Protein AF-0000000074532389 (afdb_homodimer)

Foldseek 3Di:
DADPVADWFKWFQFPFQRDTDRAQVRCLVCQPVPVRGPDNGTDQQPTFWMAGNPPRDIDGLPDQFDPPPVGRDGGAPCDADSRSGDHHVDPVWDWDADPQLSDIATDDPVQWDQDVQCSGTDGPDADGDGVLQQAAAPQPRHRRSPDNADWDQFPVRHIHGPVSVVVCVVVVNQADPPQGHGRDDDDLVVLVVVCVVPDDDPVQWDKFWKAASPPRDIDIFIDDPSATADPPPRDRRIDTD/DADPVADWFKWFQFPFQRDTHRAQVRCLVCQPPPVRGPDNGTDQQPTFWMAGNPPRDIDGLPDQFDPPPVGRDGGAPCDADSRSGDHHVDPVWDWDADPQLSDIATDDPVQWDQDVQCSGTDGPDADGDGVLQQAAAPQPRHRRSPDNADWDQFPVGHIHGPVSVVVCVVVVNQADPPQGHGRDDDDLVVLVVVCVVDDDPPVQWDKFWKAASHPRDIDIFIDDPSATADPPPRDRRIDTD

Radius of gyration: 33.89 Å; Cα contacts (8 Å, |Δi|>4): 957; chains: 2; bounding box: 44×108×70 Å

Sequence (482 aa):
LGCSHYPHNCMIQSPCCKEFYWCRLCHDAEAFQKCKCKVEQMDRYSVERIKCMRCQLEQSSDNVICENPNCNTQFGEFYSCTICHIYSNDKNRSIYHCEGCKICRIGKREQFIHCYTCGACMAPSHKCIPNSMHSNCPVCLENLFSSTSSVHLLKCGHPMHSSCFKSMLKNRVYNCPLCQKYMVDIDTELMDREIQNSPMPQEFRKKVNILCNECLNKGEADFHVFGMKCSNCASYNTKQILGCSHYPHNCMIQSPCCKEFYWCRLCHDAEAFQKCKCKVEQMDRYSVERIKCMRCQLEQSSDNVICENPNCNTQFGEFYSCTICHIYSNDKNRSIYHCEGCKICRIGKREQFIHCYTCGACMAPSHKCIPNSMHSNCPVCLENLFSSTSSVHLLKCGHPMHSSCFKSMLKNRVYNCPLCQKYMVDIDTELMDREIQNSPMPQEFRKKVNILCNECLNKGEADFHVFGMKCSNCASYNTKQI

Organism: Naegleria gruberi (NCBI:txid5762)

Nearest PDB structures (foldseek):
  7ynx-assembly2_B  TM=9.192E-01  e=2.055E-19  Homo sapiens
  2k2d-assembly1_A  TM=8.452E-01  e=1.171E-02  Homo sapiens
  4r7e-assembly1_A-2  TM=7.298E-01  e=8.720E-02  Saccharomyces cerevisiae
  8guj-assembly1_L  TM=7.247E-01  e=6.433E-02  Homo sapiens
  7pfo-assembly1_4  TM=5.415E-01  e=3.535E-01  Homo sapiens

pLDDT: mean 92.46, std 6.53, range [55.44, 98.31]

InterPro domains:
  IPR001841 Zinc finger, RING-type [PF13639] (136-180)
  IPR001841 Zinc finger, RING-type [PS50089] (137-180)
  IPR001841 Zinc finger, RING-type [SM00184] (137-179)
  IPR008913 Zinc finger, CHY-type [PF05495] (3-78)
  IPR008913 Zinc finger, CHY-type [PS51266] (1-73)
  IPR013083 Zinc finger, RING/FYVE/PHD-type [G3DSA:3.30.40.10] (130-181)
  IPR017921 Zinc finger, CTCHY-type [PS51270] (76-136)
  IPR037274 Zinc finger, CHY-type superfamily [SSF161219] (2-75)
  IPR037275 Zinc finger, CTCHY-type superfamily [SSF161245] (79-129)
  IPR039512 RCHY1, zinc-ribbon [PF14599] (190-239)

Structure (mmCIF, N/CA/C/O backbone):
data_AF-0000000074532389-model_v1
#
loop_
_entity.id
_entity.type
_entity.pdbx_description
1 polymer 'Predicted protein'
#
loop_
_atom_site.group_PDB
_atom_site.id
_atom_site.type_symbol
_atom_site.label_atom_id
_atom_site.label_alt_id
_atom_site.label_comp_id
_atom_site.label_asym_id
_atom_site.label_entity_id
_atom_site.label_seq_id
_atom_site.pdbx_PDB_ins_code
_atom_site.Cartn_x
_atom_site.Cartn_y
_atom_site.Cartn_z
_atom_site.occupancy
_atom_site.B_iso_or_equiv
_atom_site.auth_seq_id
_atom_site.auth_comp_id
_atom_site.auth_asym_id
_atom_site.auth_atom_id
_atom_site.pdbx_PDB_model_num
ATOM 1 N N . LEU A 1 1 ? -11.336 44.719 -2.615 1 78.06 1 LEU A N 1
ATOM 2 C CA . LEU A 1 1 ? -10.016 45 -2.057 1 78.06 1 LEU A CA 1
ATOM 3 C C . LEU A 1 1 ? -9.438 43.781 -1.38 1 78.06 1 LEU A C 1
ATOM 5 O O . LEU A 1 1 ? -10.125 42.75 -1.224 1 78.06 1 LEU A O 1
ATOM 9 N N . GLY A 1 2 ? -8.047 43.781 -1.271 1 84.25 2 GLY A N 1
ATOM 10 C CA . GLY A 1 2 ? -7.352 42.656 -0.637 1 84.25 2 GLY A CA 1
ATOM 11 C C . GLY A 1 2 ? -6.68 41.75 -1.629 1 84.25 2 GLY A C 1
ATOM 12 O O . GLY A 1 2 ? -6.281 42.156 -2.715 1 84.25 2 GLY A O 1
ATOM 13 N N . CYS A 1 3 ? -6.465 40.562 -1.223 1 90.31 3 CYS A N 1
ATOM 14 C CA . CYS A 1 3 ? -5.754 39.594 -2.053 1 90.31 3 CYS A CA 1
ATOM 15 C C . CYS A 1 3 ? -6.59 38.344 -2.27 1 90.31 3 CYS A C 1
ATOM 17 O O . CYS A 1 3 ? -7.727 38.25 -1.808 1 90.31 3 CYS A O 1
ATOM 19 N N . SER A 1 4 ? -6.18 37.5 -3.1 1 87 4 SER A N 1
ATOM 20 C CA . SER A 1 4 ? -6.902 36.281 -3.418 1 87 4 SER A CA 1
ATOM 21 C C . SER A 1 4 ? -7.082 35.406 -2.182 1 87 4 SER A C 1
ATOM 23 O O . SER A 1 4 ? -7.996 34.594 -2.123 1 87 4 SER A O 1
ATOM 25 N N . HIS A 1 5 ? -6.285 35.656 -1.149 1 85.62 5 HIS A N 1
ATOM 26 C CA . HIS A 1 5 ? -6.344 34.844 0.063 1 85.62 5 HIS A CA 1
ATOM 27 C C . HIS A 1 5 ? -7.43 35.344 1.007 1 85.62 5 HIS A C 1
ATOM 29 O O . HIS A 1 5 ? -8.164 34.531 1.592 1 85.62 5 HIS A O 1
ATOM 35 N N . TYR A 1 6 ? -7.41 36.688 1.078 1 87.25 6 TYR A N 1
ATOM 36 C CA . TYR A 1 6 ? -8.344 37.344 1.994 1 87.25 6 TYR A CA 1
ATOM 37 C C . TYR A 1 6 ? -8.828 38.656 1.429 1 87.25 6 TYR A C 1
ATOM 39 O O . TYR A 1 6 ? -8.023 39.562 1.156 1 87.25 6 TYR A O 1
ATOM 47 N N . PRO A 1 7 ? -10.148 38.719 1.234 1 93.44 7 PRO A N 1
ATOM 48 C CA . PRO A 1 7 ? -10.648 40.094 0.97 1 93.44 7 PRO A CA 1
ATOM 49 C C . PRO A 1 7 ? -10.625 40.969 2.209 1 93.44 7 PRO A C 1
ATOM 51 O O . PRO A 1 7 ? -11.219 40.625 3.234 1 93.44 7 PRO A O 1
ATOM 54 N N . HIS A 1 8 ? -9.93 42.062 2.154 1 94.56 8 HIS A N 1
ATOM 55 C CA . HIS A 1 8 ? -9.812 43 3.268 1 94.56 8 HIS A CA 1
ATOM 56 C C . HIS A 1 8 ? -9.367 44.375 2.789 1 94.56 8 HIS A C 1
ATOM 58 O O . HIS A 1 8 ? -9.227 44.594 1.584 1 94.56 8 HIS A O 1
ATOM 64 N N . ASN A 1 9 ? -9.164 45.312 3.779 1 96.56 9 ASN A N 1
ATOM 65 C CA . ASN A 1 9 ? -9.016 46.688 3.361 1 96.56 9 ASN A CA 1
ATOM 66 C C . ASN A 1 9 ? -7.707 47.281 3.867 1 96.56 9 ASN A C 1
ATOM 68 O O . ASN A 1 9 ? -7.605 48.5 4.039 1 96.56 9 ASN A O 1
ATOM 72 N N . CYS A 1 10 ? -6.742 46.406 4.125 1 96.75 10 CYS A N 1
ATOM 73 C CA . CYS A 1 10 ? -5.469 46.969 4.562 1 96.75 10 CYS A CA 1
ATOM 74 C C . CYS A 1 10 ? -4.305 46.094 4.102 1 96.75 10 CYS A C 1
ATOM 76 O O . CYS A 1 10 ? -4.508 45 3.6 1 96.75 10 CYS A O 1
ATOM 78 N N . MET A 1 11 ? -3.164 46.625 4.148 1 96.69 11 MET A N 1
ATOM 79 C CA . MET A 1 11 ? -1.912 45.906 3.934 1 96.69 11 MET A CA 1
ATOM 80 C C . MET A 1 11 ? -1.105 45.812 5.227 1 96.69 11 MET A C 1
ATOM 82 O O . MET A 1 11 ? -1.259 46.656 6.113 1 96.69 11 MET A O 1
ATOM 86 N N . ILE A 1 12 ? -0.287 44.812 5.316 1 96.44 12 ILE A N 1
ATOM 87 C CA . ILE A 1 12 ? 0.529 44.656 6.512 1 96.44 12 ILE A CA 1
ATOM 88 C C . ILE A 1 12 ? 2.004 44.844 6.16 1 96.44 12 ILE A C 1
ATOM 90 O O . ILE A 1 12 ? 2.447 44.406 5.086 1 96.44 12 ILE A O 1
ATOM 94 N N . GLN A 1 13 ? 2.697 45.438 7.074 1 96.44 13 GLN A N 1
ATOM 95 C CA . GLN A 1 13 ? 4.133 45.594 6.871 1 96.44 13 GLN A CA 1
ATOM 96 C C . GLN A 1 13 ? 4.895 44.375 7.414 1 96.44 13 GLN A C 1
ATOM 98 O O . GLN A 1 13 ? 4.789 44.062 8.602 1 96.44 13 GLN A O 1
ATOM 103 N N . SER A 1 14 ? 5.648 43.812 6.547 1 94.88 14 SER A N 1
ATOM 104 C CA . SER A 1 14 ? 6.426 42.656 6.98 1 94.88 14 SER A CA 1
ATOM 105 C C . SER A 1 14 ? 7.523 43.062 7.957 1 94.88 14 SER A C 1
ATOM 107 O O . SER A 1 14 ? 8.258 44.031 7.711 1 94.88 14 SER A O 1
ATOM 109 N N . PRO A 1 15 ? 7.672 42.281 9.016 1 95.06 15 PRO A N 1
ATOM 110 C CA . PRO A 1 15 ? 8.711 42.625 9.992 1 95.06 15 PRO A CA 1
ATOM 111 C C . PRO A 1 15 ? 10.125 42.406 9.453 1 95.06 15 PRO A C 1
ATOM 113 O O . PRO A 1 15 ? 11.07 43.062 9.875 1 95.06 15 PRO A O 1
ATOM 116 N N . CYS A 1 16 ? 10.195 41.531 8.562 1 92.62 16 CYS A N 1
ATOM 117 C CA . CYS A 1 16 ? 11.516 41.094 8.102 1 92.62 16 CYS A CA 1
ATOM 118 C C . CYS A 1 16 ? 12.055 42.031 7.043 1 92.62 16 CYS A C 1
ATOM 120 O O . CYS A 1 16 ? 13.234 42.406 7.074 1 92.62 16 CYS A O 1
ATOM 122 N N . CYS A 1 17 ? 11.305 42.469 6.098 1 91.62 17 CYS A N 1
ATOM 123 C CA . CYS A 1 17 ? 11.812 43.281 4.992 1 91.62 17 CYS A CA 1
ATOM 124 C C . CYS A 1 17 ? 11.203 44.656 5.004 1 91.62 17 CYS A C 1
ATOM 126 O O . CYS A 1 17 ? 11.57 45.531 4.195 1 91.62 17 CYS A O 1
ATOM 128 N N . LYS A 1 18 ? 10.219 44.906 5.805 1 93 18 LYS A N 1
ATOM 129 C CA . LYS A 1 18 ? 9.586 46.188 6.035 1 93 18 LYS A CA 1
ATOM 130 C C . LYS A 1 18 ? 8.82 46.656 4.801 1 93 18 LYS A C 1
ATOM 132 O O . LYS A 1 18 ? 8.641 47.875 4.594 1 93 18 LYS A O 1
ATOM 137 N N . GLU A 1 19 ? 8.508 45.688 4.047 1 92.75 19 GLU A N 1
ATOM 138 C CA . GLU A 1 19 ? 7.645 45.938 2.898 1 92.75 19 GLU A CA 1
ATOM 139 C C . GLU A 1 19 ? 6.188 45.594 3.207 1 92.75 19 GLU A C 1
ATOM 141 O O . GLU A 1 19 ? 5.91 44.781 4.082 1 92.75 19 GLU A O 1
ATOM 146 N N . PHE A 1 20 ? 5.293 46.281 2.477 1 94.25 20 PHE A N 1
ATOM 147 C CA . PHE A 1 20 ? 3.869 46.062 2.697 1 94.25 20 PHE A CA 1
ATOM 148 C C . PHE A 1 20 ? 3.346 44.969 1.764 1 94.25 20 PHE A C 1
ATOM 150 O O . PHE A 1 20 ? 3.646 44.969 0.568 1 94.25 20 PHE A O 1
ATOM 157 N N . TYR A 1 21 ? 2.635 44.062 2.326 1 93.5 21 TYR A N 1
ATOM 158 C CA . TYR A 1 21 ? 1.948 43 1.602 1 93.5 21 TYR A CA 1
ATOM 159 C C . TYR A 1 21 ? 0.479 42.938 1.999 1 93.5 21 TYR A C 1
ATOM 161 O O . TYR A 1 21 ? 0.084 43.469 3.039 1 93.5 21 TYR A O 1
ATOM 169 N N . TRP A 1 22 ? -0.29 42.281 1.176 1 92.25 22 TRP A N 1
ATOM 170 C CA . TRP A 1 22 ? -1.701 42.125 1.5 1 92.25 22 TRP A CA 1
ATOM 171 C C . TRP A 1 22 ? -1.871 41.188 2.701 1 92.25 22 TRP A C 1
ATOM 173 O O . TRP A 1 22 ? -2.717 41.438 3.564 1 92.25 22 TRP A O 1
ATOM 183 N N . CYS A 1 23 ? -1.129 40.156 2.766 1 92.5 23 CYS A N 1
ATOM 184 C CA . CYS A 1 23 ? -1.172 39.188 3.846 1 92.5 23 CYS A CA 1
ATOM 185 C C . CYS A 1 23 ? 0.138 38.406 3.934 1 92.5 23 CYS A C 1
ATOM 187 O O . CYS A 1 23 ? 1.035 38.594 3.113 1 92.5 23 CYS A O 1
ATOM 189 N N . ARG A 1 24 ? 0.194 37.562 4.941 1 90.81 24 ARG A N 1
ATOM 190 C CA . ARG A 1 24 ? 1.424 36.812 5.156 1 90.81 24 ARG A CA 1
ATOM 191 C C . ARG A 1 24 ? 1.674 35.844 4.012 1 90.81 24 ARG A C 1
ATOM 193 O O . ARG A 1 24 ? 2.824 35.531 3.68 1 90.81 24 ARG A O 1
ATOM 200 N N . LEU A 1 25 ? 0.615 35.312 3.422 1 89.19 25 LEU A N 1
ATOM 201 C CA . LEU A 1 25 ? 0.754 34.344 2.346 1 89.19 25 LEU A CA 1
ATOM 202 C C . LEU A 1 25 ? 1.277 35 1.075 1 89.19 25 LEU A C 1
ATOM 204 O O . LEU A 1 25 ? 2.041 34.375 0.323 1 89.19 25 LEU A O 1
ATOM 208 N N . CYS A 1 26 ? 0.858 36.219 0.853 1 91.19 26 CYS A N 1
ATOM 209 C CA . CYS A 1 26 ? 1.376 36.969 -0.273 1 91.19 26 CYS A CA 1
ATOM 210 C C . CYS A 1 26 ? 2.867 37.25 -0.11 1 91.19 26 CYS A C 1
ATOM 212 O O . CYS A 1 26 ? 3.633 37.125 -1.067 1 91.19 26 CYS A O 1
ATOM 214 N N . HIS A 1 27 ? 3.234 37.594 1.108 1 92.5 27 HIS A N 1
ATOM 215 C CA . HIS A 1 27 ? 4.656 37.75 1.397 1 92.5 27 HIS A CA 1
ATOM 216 C C . HIS A 1 27 ? 5.422 36.469 1.098 1 92.5 27 HIS A C 1
ATOM 218 O O . HIS A 1 27 ? 6.414 36.5 0.364 1 92.5 27 HIS A O 1
ATOM 224 N N . ASP A 1 28 ? 4.969 35.375 1.617 1 88.06 28 ASP A N 1
ATOM 225 C CA . ASP A 1 28 ? 5.672 34.094 1.549 1 88.06 28 ASP A CA 1
ATOM 226 C C . ASP A 1 28 ? 5.77 33.594 0.108 1 88.06 28 ASP A C 1
ATOM 228 O O . ASP A 1 28 ? 6.742 32.938 -0.263 1 88.06 28 ASP A O 1
ATOM 232 N N . ALA A 1 29 ? 4.781 33.906 -0.668 1 86.12 29 ALA A N 1
ATOM 233 C CA . ALA A 1 29 ? 4.773 33.5 -2.074 1 86.12 29 ALA A CA 1
ATOM 234 C C . ALA A 1 29 ? 5.785 34.312 -2.877 1 86.12 29 ALA A C 1
ATOM 236 O O . ALA A 1 29 ? 6.367 33.812 -3.842 1 86.12 29 ALA A O 1
ATOM 237 N N . GLU A 1 30 ? 5.996 35.5 -2.498 1 79.75 30 GLU A N 1
ATOM 238 C CA . GLU A 1 30 ? 6.844 36.406 -3.262 1 79.75 30 GLU A CA 1
ATOM 239 C C . GLU A 1 30 ? 8.258 36.438 -2.697 1 79.75 30 GLU A C 1
ATOM 241 O O . GLU A 1 30 ? 9.172 37 -3.328 1 79.75 30 GLU A O 1
ATOM 246 N N . ALA A 1 31 ? 8.43 36 -1.543 1 66.56 31 ALA A N 1
ATOM 247 C CA . ALA A 1 31 ? 9.688 36.188 -0.816 1 66.56 31 ALA A CA 1
ATOM 248 C C . ALA A 1 31 ? 10.867 35.688 -1.651 1 66.56 31 ALA A C 1
ATOM 250 O O . ALA A 1 31 ? 11.859 36.406 -1.819 1 66.56 31 ALA A O 1
ATOM 251 N N . PHE A 1 32 ? 10.805 34.406 -2.205 1 63.59 32 PHE A N 1
ATOM 252 C CA . PHE A 1 32 ? 12 33.938 -2.891 1 63.59 32 PHE A CA 1
ATOM 253 C C . PHE A 1 32 ? 12.094 34.531 -4.293 1 63.59 32 PHE A C 1
ATOM 255 O O . PHE A 1 32 ? 13.188 34.75 -4.812 1 63.59 32 PHE A O 1
ATOM 262 N N . GLN A 1 33 ? 11.023 34.75 -4.852 1 59.06 33 GLN A N 1
ATOM 263 C CA . GLN A 1 33 ? 11.07 35.156 -6.246 1 59.06 33 GLN A CA 1
ATOM 264 C C . GLN A 1 33 ? 11.734 36.531 -6.379 1 59.06 33 GLN A C 1
ATOM 266 O O . GLN A 1 33 ? 12.5 36.781 -7.312 1 59.06 33 GLN A O 1
ATOM 271 N N . LYS A 1 34 ? 11.523 37.438 -5.535 1 56.03 34 LYS A N 1
ATOM 272 C CA . LYS A 1 34 ? 11.961 38.781 -5.914 1 56.03 34 LYS A CA 1
ATOM 273 C C . LYS A 1 34 ? 13.117 39.25 -5.039 1 56.03 34 LYS A C 1
ATOM 275 O O . LYS A 1 34 ? 13.391 40.438 -4.949 1 56.03 34 LYS A O 1
ATOM 280 N N . CYS A 1 35 ? 13.789 38.25 -4.473 1 58.09 35 CYS A N 1
ATOM 281 C CA . CYS A 1 35 ? 15 38.594 -3.74 1 58.09 35 CYS A CA 1
ATOM 282 C C . CYS A 1 35 ? 14.742 39.688 -2.723 1 58.09 35 CYS A C 1
ATOM 284 O O . CYS A 1 35 ? 15.617 40.531 -2.451 1 58.09 35 CYS A O 1
ATOM 286 N N . LYS A 1 36 ? 13.414 39.938 -2.338 1 65 36 LYS A N 1
ATOM 287 C CA . LYS A 1 36 ? 13.141 41.094 -1.476 1 65 36 LYS A CA 1
ATOM 288 C C . LYS A 1 36 ? 13.273 40.719 -0.002 1 65 36 LYS A C 1
ATOM 290 O O . LYS A 1 36 ? 13.688 41.531 0.818 1 65 36 LYS A O 1
ATOM 295 N N . CYS A 1 37 ? 13.039 39.406 0.269 1 77.94 37 CYS A N 1
ATOM 296 C CA . CYS A 1 37 ? 13.125 39 1.659 1 77.94 37 CYS A CA 1
ATOM 297 C C . CYS A 1 37 ? 13.773 37.594 1.763 1 77.94 37 CYS A C 1
ATOM 299 O O . CYS A 1 37 ? 13.438 36.719 0.994 1 77.94 37 CYS A O 1
ATOM 301 N N . LYS A 1 38 ? 14.758 37.469 2.531 1 79.56 38 LYS A N 1
ATOM 302 C CA . LYS A 1 38 ? 15.484 36.219 2.719 1 79.56 38 LYS A CA 1
ATOM 303 C C . LYS A 1 38 ? 14.711 35.25 3.609 1 79.56 38 LYS A C 1
ATOM 305 O O . LYS A 1 38 ? 15.039 34.062 3.684 1 79.56 38 LYS A O 1
ATOM 310 N N . VAL A 1 39 ? 13.68 35.969 4.16 1 85.44 39 VAL A N 1
ATOM 311 C CA . VAL A 1 39 ? 12.867 35.156 5.066 1 85.44 39 VAL A CA 1
ATOM 312 C C . VAL A 1 39 ? 11.742 34.469 4.289 1 85.44 39 VAL A C 1
ATOM 314 O O . VAL A 1 39 ? 10.938 35.125 3.639 1 85.44 39 VAL A O 1
ATOM 317 N N . GLU A 1 40 ? 11.695 33.125 4.312 1 83.44 40 GLU A N 1
ATOM 318 C CA . GLU A 1 40 ? 10.727 32.344 3.541 1 83.44 40 GLU A CA 1
ATOM 319 C C . GLU A 1 40 ? 9.312 32.531 4.098 1 83.44 40 GLU A C 1
ATOM 321 O O . GLU A 1 40 ? 8.359 32.688 3.34 1 83.44 40 GLU A O 1
ATOM 326 N N . GLN A 1 41 ? 9.281 32.594 5.438 1 87.19 41 GLN A N 1
ATOM 327 C CA . GLN A 1 41 ? 8 32.75 6.113 1 87.19 41 GLN A CA 1
ATOM 328 C C . GLN A 1 41 ? 8.023 33.938 7.074 1 87.19 41 GLN A C 1
ATOM 330 O O . GLN A 1 41 ? 8.82 33.969 8.016 1 87.19 41 GLN A O 1
ATOM 335 N N . MET A 1 42 ? 7.113 34.844 6.887 1 90.38 42 MET A N 1
ATOM 336 C CA . MET A 1 42 ? 7.109 36.031 7.719 1 90.38 42 MET A CA 1
ATOM 337 C C . MET A 1 42 ? 6.523 35.75 9.094 1 90.38 42 MET A C 1
ATOM 339 O O . MET A 1 42 ? 5.648 34.875 9.234 1 90.38 42 MET A O 1
ATOM 343 N N . ASP A 1 43 ? 7.023 36.469 9.992 1 92.81 43 ASP A N 1
ATOM 344 C CA . ASP A 1 43 ? 6.477 36.406 11.344 1 92.81 43 ASP A CA 1
ATOM 345 C C . ASP A 1 43 ? 5.223 37.25 11.484 1 92.81 43 ASP A C 1
ATOM 347 O O . ASP A 1 43 ? 5.312 38.469 11.734 1 92.81 43 ASP A O 1
ATOM 351 N N . ARG A 1 44 ? 4.129 36.625 11.461 1 92 44 ARG A N 1
ATOM 352 C CA . ARG A 1 44 ? 2.855 37.344 11.477 1 92 44 ARG A CA 1
ATOM 353 C C . ARG A 1 44 ? 2.604 37.969 12.836 1 92 44 ARG A C 1
ATOM 355 O O . ARG A 1 44 ? 1.828 38.938 12.945 1 92 44 ARG A O 1
ATOM 362 N N . TYR A 1 45 ? 3.277 37.594 13.812 1 94.31 45 TYR A N 1
ATOM 363 C CA . TYR A 1 45 ? 3.021 38.062 15.172 1 94.31 45 TYR A CA 1
ATOM 364 C C . TYR A 1 45 ? 3.771 39.375 15.453 1 94.31 45 TYR A C 1
ATOM 366 O O . TYR A 1 45 ? 3.436 40.094 16.391 1 94.31 45 TYR A O 1
ATOM 374 N N . SER A 1 46 ? 4.707 39.625 14.633 1 95.94 46 SER A N 1
ATOM 375 C CA . SER A 1 46 ? 5.578 40.781 14.906 1 95.94 46 SER A CA 1
ATOM 376 C C . SER A 1 46 ? 5.227 41.969 14.016 1 95.94 46 SER A C 1
ATOM 378 O O . SER A 1 46 ? 5.996 42.906 13.93 1 95.94 46 SER A O 1
ATOM 380 N N . VAL A 1 47 ? 4.152 41.875 13.398 1 97.12 47 VAL A N 1
ATOM 381 C CA . VAL A 1 47 ? 3.717 43 12.555 1 97.12 47 VAL A CA 1
ATOM 382 C C . VAL A 1 47 ? 3.385 44.219 13.43 1 97.12 47 VAL A C 1
ATOM 384 O O . VAL A 1 47 ? 2.645 44.094 14.406 1 97.12 47 VAL A O 1
ATOM 387 N N . GLU A 1 48 ? 3.857 45.344 13.062 1 97.56 48 GLU A N 1
ATOM 388 C CA . GLU A 1 48 ? 3.676 46.531 13.891 1 97.56 48 GLU A CA 1
ATOM 389 C C . GLU A 1 48 ? 2.863 47.594 13.164 1 97.56 48 GLU A C 1
ATOM 391 O O . GLU A 1 48 ? 2.211 48.438 13.797 1 97.56 48 GLU A O 1
ATOM 396 N N . ARG A 1 49 ? 2.93 47.562 11.852 1 98.12 49 ARG A N 1
ATOM 397 C CA . ARG A 1 49 ? 2.293 48.625 11.07 1 98.12 49 ARG A CA 1
ATOM 398 C C . ARG A 1 49 ? 1.4 48.062 9.977 1 98.12 49 ARG A C 1
ATOM 400 O O . ARG A 1 49 ? 1.703 47 9.422 1 98.12 49 ARG A O 1
ATOM 407 N N . ILE A 1 50 ? 0.343 48.812 9.75 1 98.06 50 ILE A N 1
ATOM 408 C CA . ILE A 1 50 ? -0.553 48.5 8.641 1 98.06 50 ILE A CA 1
ATOM 409 C C . ILE A 1 50 ? -0.829 49.75 7.824 1 98.06 50 ILE A C 1
ATOM 411 O O . ILE A 1 50 ? -0.542 50.875 8.273 1 98.06 50 ILE A O 1
ATOM 415 N N . LYS A 1 51 ? -1.265 49.5 6.617 1 98.06 51 LYS A N 1
ATOM 416 C CA . LYS A 1 51 ? -1.597 50.594 5.703 1 98.06 51 LYS A CA 1
ATOM 417 C C . LYS A 1 51 ? -3.018 50.438 5.168 1 98.06 51 LYS A C 1
ATOM 419 O O . LYS A 1 51 ? -3.381 49.375 4.641 1 98.06 51 LYS A O 1
ATOM 424 N N . CYS A 1 52 ? -3.764 51.562 5.367 1 97.69 52 CYS A N 1
ATOM 425 C CA . CYS A 1 52 ? -5.129 51.562 4.859 1 97.69 52 CYS A CA 1
ATOM 426 C C . CYS A 1 52 ? -5.145 51.562 3.334 1 97.69 52 CYS A C 1
ATOM 428 O O . CYS A 1 52 ? -4.445 52.375 2.707 1 97.69 52 CYS A O 1
ATOM 430 N N . MET A 1 53 ? -5.949 50.75 2.75 1 95.38 53 MET A N 1
ATOM 431 C CA . MET A 1 53 ? -5.984 50.656 1.294 1 95.38 53 MET A CA 1
ATOM 432 C C . MET A 1 53 ? -6.789 51.781 0.683 1 95.38 53 MET A C 1
ATOM 434 O O . MET A 1 53 ? -6.613 52.125 -0.49 1 95.38 53 MET A O 1
ATOM 438 N N . ARG A 1 54 ? -7.613 52.344 1.414 1 95.44 54 ARG A N 1
ATOM 439 C CA . ARG A 1 54 ? -8.484 53.406 0.905 1 95.44 54 ARG A CA 1
ATOM 440 C C . ARG A 1 54 ? -7.777 54.75 0.921 1 95.44 54 ARG A C 1
ATOM 442 O O . ARG A 1 54 ? -7.762 55.469 -0.086 1 95.44 54 ARG A O 1
ATOM 449 N N . CYS A 1 55 ? -7.066 55.094 2.027 1 96.75 55 CYS A N 1
ATOM 450 C CA . CYS A 1 55 ? -6.465 56.406 2.137 1 96.75 55 CYS A CA 1
ATOM 451 C C . CYS A 1 55 ? -4.945 56.312 2.191 1 96.75 55 CYS A C 1
ATOM 453 O O . CYS A 1 55 ? -4.258 57.344 2.227 1 96.75 55 CYS A O 1
ATOM 455 N N . GLN A 1 56 ? -4.371 55.188 2.346 1 96.69 56 GLN A N 1
ATOM 456 C CA . GLN A 1 56 ? -2.941 54.906 2.279 1 96.69 56 GLN A CA 1
ATOM 457 C C . GLN A 1 56 ? -2.229 55.375 3.547 1 96.69 56 GLN A C 1
ATOM 459 O O . GLN A 1 56 ? -0.999 55.438 3.582 1 96.69 56 GLN A O 1
ATOM 464 N N . LEU A 1 57 ? -3.072 55.625 4.527 1 97.75 57 LEU A N 1
ATOM 465 C CA . LEU A 1 57 ? -2.465 56.031 5.789 1 97.75 57 LEU A CA 1
ATOM 466 C C . LEU A 1 57 ? -1.802 54.844 6.484 1 97.75 57 LEU A C 1
ATOM 468 O O . LEU A 1 57 ? -2.43 53.781 6.676 1 97.75 57 LEU A O 1
ATOM 472 N N . GLU A 1 58 ? -0.521 55 6.824 1 98 58 GLU A N 1
ATOM 473 C CA . GLU A 1 58 ? 0.175 54.031 7.66 1 98 58 GLU A CA 1
ATOM 474 C C . GLU A 1 58 ? -0.148 54.25 9.133 1 98 58 GLU A C 1
ATOM 476 O O . GLU A 1 58 ? -0.207 55.375 9.609 1 98 58 GLU A O 1
ATOM 481 N N . GLN A 1 59 ? -0.414 53.219 9.789 1 98.25 59 GLN A N 1
ATOM 482 C CA . GLN A 1 59 ? -0.864 53.281 11.172 1 98.25 59 GLN A CA 1
ATOM 483 C C . GLN A 1 59 ? -0.485 52.031 11.945 1 98.25 59 GLN A C 1
ATOM 485 O O . GLN A 1 59 ? 0.141 51.125 11.398 1 98.25 59 GLN A O 1
ATOM 490 N N . SER A 1 60 ? -0.843 52.062 13.258 1 97.94 60 SER A N 1
ATOM 491 C CA . SER A 1 60 ? -0.528 50.938 14.125 1 97.94 60 SER A CA 1
ATOM 492 C C . SER A 1 60 ? -1.321 49.719 13.719 1 97.94 60 SER A C 1
ATOM 494 O O . SER A 1 60 ? -2.5 49.812 13.375 1 97.94 60 SER A O 1
ATOM 496 N N . SER A 1 61 ? -0.696 48.531 13.836 1 97 61 SER A N 1
ATOM 497 C CA . SER A 1 61 ? -1.35 47.25 13.5 1 97 61 SER A CA 1
ATOM 498 C C . SER A 1 61 ? -2.428 46.906 14.523 1 97 61 SER A C 1
ATOM 500 O O . SER A 1 61 ? -3.227 46 14.297 1 97 61 SER A O 1
ATOM 502 N N . ASP A 1 62 ? -2.504 47.656 15.609 1 96.62 62 ASP A N 1
ATOM 503 C CA . ASP A 1 62 ? -3.498 47.406 16.656 1 96.62 62 ASP A CA 1
ATOM 504 C C . ASP A 1 62 ? -4.871 47.906 16.219 1 96.62 62 ASP A C 1
ATOM 506 O O . ASP A 1 62 ? -5.883 47.594 16.844 1 96.62 62 ASP A O 1
ATOM 510 N N . ASN A 1 63 ? -4.855 48.719 15.219 1 96.62 63 ASN A N 1
ATOM 511 C CA . ASN A 1 63 ? -6.113 49.312 14.766 1 96.62 63 ASN A CA 1
ATOM 512 C C . ASN A 1 63 ? -6.883 48.344 13.859 1 96.62 63 ASN A C 1
ATOM 514 O O . ASN A 1 63 ? -6.285 47.656 13.039 1 96.62 63 ASN A O 1
ATOM 518 N N . VAL A 1 64 ? -8.18 48.375 14.055 1 97 64 VAL A N 1
ATOM 519 C CA . VAL A 1 64 ? -9.016 47.562 13.18 1 97 64 VAL A CA 1
ATOM 520 C C . VAL A 1 64 ? -9.852 48.469 12.273 1 97 64 VAL A C 1
ATOM 522 O O . VAL A 1 64 ? -10.414 48 11.273 1 97 64 VAL A O 1
ATOM 525 N N . ILE A 1 65 ? -9.891 49.719 12.617 1 97.06 65 ILE A N 1
ATOM 526 C CA . ILE A 1 65 ? -10.531 50.75 11.836 1 97.06 65 ILE A CA 1
ATOM 527 C C . ILE A 1 65 ? -9.523 51.875 11.539 1 97.06 65 ILE A C 1
ATOM 529 O O . ILE A 1 65 ? -8.711 52.219 12.398 1 97.06 65 ILE A O 1
ATOM 533 N N . CYS A 1 66 ? -9.602 52.375 10.367 1 97.75 66 CYS A N 1
ATOM 534 C CA . CYS A 1 66 ? -8.664 53.406 9.961 1 97.75 66 CYS A CA 1
ATOM 535 C C . CYS A 1 66 ? -8.719 54.594 10.922 1 97.75 66 CYS A C 1
ATOM 537 O O . CYS A 1 66 ? -9.805 55.094 11.25 1 97.75 66 CYS A O 1
ATOM 539 N N . GLU A 1 67 ? -7.574 55.031 11.367 1 97.06 67 GLU A N 1
ATOM 540 C CA . GLU A 1 67 ? -7.5 56.094 12.359 1 97.06 67 GLU A CA 1
ATOM 541 C C . GLU A 1 67 ? -7.75 57.469 11.719 1 97.06 67 GLU A C 1
ATOM 543 O O . GLU A 1 67 ? -7.93 58.469 12.422 1 97.06 67 GLU A O 1
ATOM 548 N N . ASN A 1 68 ? -7.73 57.5 10.43 1 97.25 68 ASN A N 1
ATOM 549 C CA . ASN A 1 68 ? -8.117 58.719 9.734 1 97.25 68 ASN A CA 1
ATOM 550 C C . ASN A 1 68 ? -9.594 59.031 9.93 1 97.25 68 ASN A C 1
ATOM 552 O O . ASN A 1 68 ? -10.461 58.312 9.438 1 97.25 68 ASN A O 1
ATOM 556 N N . PRO A 1 69 ? -9.906 60.156 10.594 1 95.06 69 PRO A N 1
ATOM 557 C CA . PRO A 1 69 ? -11.297 60.469 10.891 1 95.06 69 PRO A CA 1
ATOM 558 C C . PRO A 1 69 ? -12.133 60.688 9.633 1 95.06 69 PRO A C 1
ATOM 560 O O . PRO A 1 69 ? -13.359 60.594 9.672 1 95.06 69 PRO A O 1
ATOM 563 N N . ASN A 1 70 ? -11.484 60.938 8.531 1 96.56 70 ASN A N 1
ATOM 564 C CA . ASN A 1 70 ? -12.203 61.188 7.281 1 96.56 70 ASN A CA 1
ATOM 565 C C . ASN A 1 70 ? -12.406 59.875 6.504 1 96.56 70 ASN A C 1
ATOM 567 O O . ASN A 1 70 ? -13.133 59.844 5.508 1 96.56 70 ASN A O 1
ATOM 571 N N . CYS A 1 71 ? -11.734 58.781 6.801 1 96.69 71 CYS A N 1
ATOM 572 C CA . CYS A 1 71 ? -11.789 57.5 6.098 1 96.69 71 CYS A CA 1
ATOM 573 C C . CYS A 1 71 ? -12.617 56.5 6.875 1 96.69 71 CYS A C 1
ATOM 575 O O . CYS A 1 71 ? -13.648 56 6.391 1 96.69 71 CYS A O 1
ATOM 577 N N . ASN A 1 72 ? -12.328 56.219 8.125 1 96.06 72 ASN A N 1
ATOM 578 C CA . ASN A 1 72 ? -13.039 55.312 9.047 1 96.06 72 ASN A CA 1
ATOM 579 C C . ASN A 1 72 ? -13.281 53.938 8.43 1 96.06 72 ASN A C 1
ATOM 581 O O . ASN A 1 72 ? -14.32 53.344 8.68 1 96.06 72 ASN A O 1
ATOM 585 N N . THR A 1 73 ? -12.414 53.531 7.551 1 96.06 73 THR A N 1
ATOM 586 C CA . THR A 1 73 ? -12.523 52.219 6.891 1 96.06 73 THR A CA 1
ATOM 587 C C . THR A 1 73 ? -12.289 51.094 7.883 1 96.06 73 THR A C 1
ATOM 589 O O . THR A 1 73 ? -11.328 51.125 8.656 1 96.06 73 THR A O 1
ATOM 592 N N . GLN A 1 74 ? -13.25 50.188 7.879 1 96.75 74 GLN A N 1
ATOM 593 C CA . GLN A 1 74 ? -13.039 48.938 8.602 1 96.75 74 GLN A CA 1
ATOM 594 C C . GLN A 1 74 ? -12.109 48 7.82 1 96.75 74 GLN A C 1
ATOM 596 O O . GLN A 1 74 ? -12.367 47.719 6.652 1 96.75 74 GLN A O 1
ATOM 601 N N . PHE A 1 75 ? -11.07 47.562 8.43 1 96.94 75 PHE A N 1
ATOM 602 C CA . PHE A 1 75 ? -10.078 46.781 7.707 1 96.94 75 PHE A CA 1
ATOM 603 C C . PHE A 1 75 ? -10.594 45.375 7.43 1 96.94 75 PHE A C 1
ATOM 605 O O . PHE A 1 75 ? -10.344 44.812 6.363 1 96.94 75 PHE A O 1
ATOM 612 N N . GLY A 1 76 ? -11.203 44.75 8.336 1 96.56 76 GLY A N 1
ATOM 613 C CA . GLY A 1 76 ? -11.961 43.531 8.18 1 96.56 76 GLY A CA 1
ATOM 614 C C . GLY A 1 76 ? -13.422 43.656 8.57 1 96.56 76 GLY A C 1
ATOM 615 O O . GLY A 1 76 ? -13.742 43.812 9.75 1 96.56 76 GLY A O 1
ATOM 616 N N . GLU A 1 77 ? -14.281 43.594 7.672 1 95.12 77 GLU A N 1
ATOM 617 C CA . GLU A 1 77 ? -15.703 43.812 7.926 1 95.12 77 GLU A CA 1
ATOM 618 C C . GLU A 1 77 ? -16.281 42.688 8.805 1 95.12 77 GLU A C 1
ATOM 620 O O . GLU A 1 77 ? -17.125 42.969 9.672 1 95.12 77 GLU A O 1
ATOM 625 N N . PHE A 1 78 ? -15.883 41.562 8.617 1 95.56 78 PHE A N 1
ATOM 626 C CA . PHE A 1 78 ? -16.516 40.438 9.305 1 95.56 78 PHE A CA 1
ATOM 627 C C . PHE A 1 78 ? -15.555 39.812 10.32 1 95.56 78 PHE A C 1
ATOM 629 O O . PHE A 1 78 ? -15.984 39.156 11.266 1 95.56 78 PHE A O 1
ATOM 636 N N . TYR A 1 79 ? -14.258 40.094 10.078 1 95.88 79 TYR A N 1
ATOM 637 C CA . TYR A 1 79 ? -13.312 39.531 11.031 1 95.88 79 TYR A CA 1
ATOM 638 C C . TYR A 1 79 ? -12.008 40.344 11.039 1 95.88 79 TYR A C 1
ATOM 640 O O . TYR A 1 79 ? -11.523 40.75 9.984 1 95.88 79 TYR A O 1
ATOM 648 N N . SER A 1 80 ? -11.422 40.531 12.25 1 96.19 80 SER A N 1
ATOM 649 C CA . SER A 1 80 ? -10.109 41.156 12.43 1 96.19 80 SER A CA 1
ATOM 650 C C . SER A 1 80 ? -9.383 40.562 13.633 1 96.19 80 SER A C 1
ATOM 652 O O . SER A 1 80 ? -9.984 40.344 14.688 1 96.19 80 SER A O 1
ATOM 654 N N . CYS A 1 81 ? -8.172 40.219 13.359 1 96.81 81 CYS A N 1
ATOM 655 C CA . CYS A 1 81 ? -7.312 39.75 14.445 1 96.81 81 CYS A CA 1
ATOM 656 C C . CYS A 1 81 ? -6.02 40.531 14.492 1 96.81 81 CYS A C 1
ATOM 658 O O . CYS A 1 81 ? -5.242 40.531 13.531 1 96.81 81 CYS A O 1
ATOM 660 N N . THR A 1 82 ? -5.742 41.156 15.586 1 96.5 82 THR A N 1
ATOM 661 C CA . THR A 1 82 ? -4.547 42 15.695 1 96.5 82 THR A CA 1
ATOM 662 C C . THR A 1 82 ? -3.367 41.188 16.219 1 96.5 82 THR A C 1
ATOM 664 O O . THR A 1 82 ? -2.262 41.719 16.359 1 96.5 82 THR A O 1
ATOM 667 N N . ILE A 1 83 ? -3.615 39.938 16.5 1 96.25 83 ILE A N 1
ATOM 668 C CA . ILE A 1 83 ? -2.547 39.031 16.922 1 96.25 83 ILE A CA 1
ATOM 669 C C . ILE A 1 83 ? -1.91 38.375 15.703 1 96.25 83 ILE A C 1
ATOM 671 O O . ILE A 1 83 ? -0.702 38.5 15.492 1 96.25 83 ILE A O 1
ATOM 675 N N . CYS A 1 84 ? -2.775 37.812 14.852 1 95.38 84 CYS A N 1
ATOM 676 C CA . CYS A 1 84 ? -2.299 37.125 13.648 1 95.38 84 CYS A CA 1
ATOM 677 C C . CYS A 1 84 ? -2.275 38.062 12.461 1 95.38 84 CYS A C 1
ATOM 679 O O . CYS A 1 84 ? -1.731 37.719 11.406 1 95.38 84 CYS A O 1
ATOM 681 N N . HIS A 1 85 ? -2.904 39.25 12.672 1 95.69 85 HIS A N 1
ATOM 682 C CA . HIS A 1 85 ? -3.025 40.281 11.633 1 95.69 85 HIS A CA 1
ATOM 683 C C . HIS A 1 85 ? -3.713 39.719 10.391 1 95.69 85 HIS A C 1
ATOM 685 O O . HIS A 1 85 ? -3.205 39.844 9.281 1 95.69 85 HIS A O 1
ATOM 691 N N . ILE A 1 86 ? -4.809 39.094 10.656 1 95.06 86 ILE A N 1
ATOM 692 C CA . ILE A 1 86 ? -5.699 38.594 9.609 1 95.06 86 ILE A CA 1
ATOM 693 C C . ILE A 1 86 ? -6.98 39.438 9.586 1 95.06 86 ILE A C 1
ATOM 695 O O . ILE A 1 86 ? -7.555 39.719 10.641 1 95.06 86 ILE A O 1
ATOM 699 N N . TYR A 1 87 ? -7.336 39.844 8.422 1 95.38 87 TYR A N 1
ATOM 700 C CA . TYR A 1 87 ? -8.547 40.625 8.18 1 95.38 87 TYR A CA 1
ATOM 701 C C . TYR A 1 87 ? -9.383 40 7.07 1 95.38 87 TYR A C 1
ATOM 703 O O . TYR A 1 87 ? -8.844 39.5 6.078 1 95.38 87 TYR A O 1
ATOM 711 N N . SER A 1 88 ? -10.727 40 7.262 1 95.19 88 SER A N 1
ATOM 712 C CA . SER A 1 88 ? -11.562 39.375 6.238 1 95.19 88 SER A CA 1
ATOM 713 C C . SER A 1 88 ? -12.875 40.125 6.059 1 95.19 88 SER A C 1
ATOM 715 O O . SER A 1 88 ? -13.523 40.5 7.043 1 95.19 88 SER A O 1
ATOM 717 N N . ASN A 1 89 ? -13.133 40.344 4.797 1 95.44 89 ASN A N 1
ATOM 718 C CA . ASN A 1 89 ? -14.422 40.906 4.43 1 95.44 89 ASN A CA 1
ATOM 719 C C . ASN A 1 89 ? -15.383 39.844 3.896 1 95.44 89 ASN A C 1
ATOM 721 O O . ASN A 1 89 ? -16.438 40.188 3.365 1 95.44 89 ASN A O 1
ATOM 725 N N . ASP A 1 90 ? -14.938 38.656 4 1 93.88 90 ASP A N 1
ATOM 726 C CA . ASP A 1 90 ? -15.758 37.562 3.494 1 93.88 90 ASP A CA 1
ATOM 727 C C . ASP A 1 90 ? -16.734 37.062 4.559 1 93.88 90 ASP A C 1
ATOM 729 O O . ASP A 1 90 ? -16.328 36.438 5.531 1 93.88 90 ASP A O 1
ATOM 733 N N . LYS A 1 91 ? -17.969 37.312 4.332 1 91.69 91 LYS A N 1
ATOM 734 C CA . LYS A 1 91 ? -19 36.938 5.289 1 91.69 91 LYS A CA 1
ATOM 735 C C . LYS A 1 91 ? -19.188 35.406 5.332 1 91.69 91 LYS A C 1
ATOM 737 O O . LYS A 1 91 ? -19.719 34.875 6.305 1 91.69 91 LYS A O 1
ATOM 742 N N . ASN A 1 92 ? -18.766 34.781 4.324 1 91.12 92 ASN A N 1
ATOM 743 C CA . ASN A 1 92 ? -19.031 33.344 4.207 1 91.12 92 ASN A CA 1
ATOM 744 C C . ASN A 1 92 ? -17.906 32.531 4.816 1 91.12 92 ASN A C 1
ATOM 746 O O . ASN A 1 92 ? -17.969 31.297 4.859 1 91.12 92 ASN A O 1
ATOM 750 N N . ARG A 1 93 ? -16.875 33.062 5.262 1 88 93 ARG A N 1
ATOM 751 C CA . ARG A 1 93 ? -15.719 32.375 5.84 1 88 93 ARG A CA 1
ATOM 752 C C . ARG A 1 93 ? -15.531 32.781 7.301 1 88 93 ARG A C 1
ATOM 754 O O . ARG A 1 93 ? -14.953 33.812 7.602 1 88 93 ARG A O 1
ATOM 761 N N . SER A 1 94 ? -15.953 31.906 8.086 1 92.12 94 SER A N 1
ATOM 762 C CA . SER A 1 94 ? -15.812 32.156 9.516 1 92.12 94 SER A CA 1
ATOM 763 C C . SER A 1 94 ? -14.383 31.891 9.977 1 92.12 94 SER A C 1
ATOM 765 O O . SER A 1 94 ? -13.805 30.844 9.656 1 92.12 94 SER A O 1
ATOM 767 N N . ILE A 1 95 ? -13.859 32.875 10.664 1 94.44 95 ILE A N 1
ATOM 768 C CA . ILE A 1 95 ? -12.508 32.781 11.203 1 94.44 95 ILE A CA 1
ATOM 769 C C . ILE A 1 95 ? -12.523 33.062 12.703 1 94.44 95 ILE A C 1
ATOM 771 O O . ILE A 1 95 ? -13.352 33.844 13.18 1 94.44 95 ILE A O 1
ATOM 775 N N . TYR A 1 96 ? -11.719 32.375 13.445 1 95.25 96 TYR A N 1
ATOM 776 C CA . TYR A 1 96 ? -11.586 32.688 14.867 1 95.25 96 TYR A CA 1
ATOM 777 C C . TYR A 1 96 ? -10.148 32.5 15.328 1 95.25 96 TYR A C 1
ATOM 779 O O . TYR A 1 96 ? -9.375 31.766 14.703 1 95.25 96 TYR A O 1
ATOM 787 N N . HIS A 1 97 ? -9.766 33.188 16.344 1 96.25 97 HIS A N 1
ATOM 788 C CA . HIS A 1 97 ? -8.453 33.031 16.953 1 96.25 97 HIS A CA 1
ATOM 789 C C . HIS A 1 97 ? -8.531 32.125 18.188 1 96.25 97 HIS A C 1
ATOM 791 O O . HIS A 1 97 ? -9.375 32.312 19.062 1 96.25 97 HIS A O 1
ATOM 797 N N . CYS A 1 98 ? -7.719 31.141 18.203 1 95.94 98 CYS A N 1
ATOM 798 C CA . CYS A 1 98 ? -7.625 30.266 19.375 1 95.94 98 CYS A CA 1
ATOM 799 C C . CYS A 1 98 ? -6.438 30.641 20.25 1 95.94 98 CYS A C 1
ATOM 801 O O . CYS A 1 98 ? -5.293 30.625 19.781 1 95.94 98 CYS A O 1
ATOM 803 N N . GLU A 1 99 ? -6.688 30.922 21.438 1 94.81 99 GLU A N 1
ATOM 804 C CA . GLU A 1 99 ? -5.637 31.344 22.359 1 94.81 99 GLU A CA 1
ATOM 805 C C . GLU A 1 99 ? -4.695 30.188 22.688 1 94.81 99 GLU A C 1
ATOM 807 O O . GLU A 1 99 ? -3.514 30.391 22.969 1 94.81 99 GLU A O 1
ATOM 812 N N . GLY A 1 100 ? -5.207 29.016 22.656 1 93.81 100 GLY A N 1
ATOM 813 C CA . GLY A 1 100 ? -4.387 27.828 22.875 1 93.81 100 GLY A CA 1
ATOM 814 C C . GLY A 1 100 ? -3.42 27.547 21.75 1 93.81 100 GLY A C 1
ATOM 815 O O . GLY A 1 100 ? -2.217 27.406 21.969 1 93.81 100 GLY A O 1
ATOM 816 N N . CYS A 1 101 ? -4 27.594 20.562 1 93.5 101 CYS A N 1
ATOM 817 C CA . CYS A 1 101 ? -3.189 27.359 19.375 1 93.5 101 CYS A CA 1
ATOM 818 C C . CYS A 1 101 ? -2.324 28.578 19.047 1 93.5 101 CYS A C 1
ATOM 820 O O . CYS A 1 101 ? -1.323 28.453 18.344 1 93.5 101 CYS A O 1
ATOM 822 N N . LYS A 1 102 ? -2.768 29.703 19.406 1 93.88 102 LYS A N 1
ATOM 823 C CA . LYS A 1 102 ? -2.127 30.984 19.125 1 93.88 102 LYS A CA 1
ATOM 824 C C . LYS A 1 102 ? -2.111 31.281 17.641 1 93.88 102 LYS A C 1
ATOM 826 O O . LYS A 1 102 ? -1.107 31.766 17.094 1 93.88 102 LYS A O 1
ATOM 831 N N . ILE A 1 103 ? -3.176 30.891 17 1 94.75 103 ILE A N 1
ATOM 832 C CA . ILE A 1 103 ? -3.32 31.141 15.57 1 94.75 103 ILE A CA 1
ATOM 833 C C . ILE A 1 103 ? -4.801 31.281 15.219 1 94.75 103 ILE A C 1
ATOM 835 O O . ILE A 1 103 ? -5.668 30.828 15.977 1 94.75 103 ILE A O 1
ATOM 839 N N . CYS A 1 104 ? -5.051 31.984 14.117 1 94.5 104 CYS A N 1
ATOM 840 C CA . CYS A 1 104 ? -6.406 32.062 13.578 1 94.5 104 CYS A CA 1
ATOM 841 C C . CYS A 1 104 ? -6.734 30.797 12.766 1 94.5 104 CYS A C 1
ATOM 843 O O . CYS A 1 104 ? -5.887 30.297 12.023 1 94.5 104 CYS A O 1
ATOM 845 N N . ARG A 1 105 ? -7.926 30.266 12.969 1 92.81 105 ARG A N 1
ATOM 846 C CA . ARG A 1 105 ? -8.406 29.078 12.273 1 92.81 105 ARG A CA 1
ATOM 847 C C . ARG A 1 105 ? -9.641 29.391 11.438 1 92.81 105 ARG A C 1
ATOM 849 O O . ARG A 1 105 ? -10.383 30.328 11.742 1 92.81 105 ARG A O 1
ATOM 856 N N . ILE A 1 106 ? -9.75 28.609 10.422 1 89.5 106 ILE A N 1
ATOM 857 C CA . ILE A 1 106 ? -10.953 28.719 9.609 1 89.5 106 ILE A CA 1
ATOM 858 C C . ILE A 1 106 ? -12.047 27.812 10.172 1 89.5 106 ILE A C 1
ATOM 860 O O . ILE A 1 106 ? -11.797 26.641 10.469 1 89.5 106 ILE A O 1
ATOM 864 N N . GLY A 1 107 ? -13.273 28.375 10.414 1 88.81 107 GLY A N 1
ATOM 865 C CA . GLY A 1 107 ? -14.406 27.625 10.953 1 88.81 107 GLY A CA 1
ATOM 866 C C . GLY A 1 107 ? -15.125 28.359 12.07 1 88.81 107 GLY A C 1
ATOM 867 O O . GLY A 1 107 ? -14.672 29.422 12.516 1 88.81 107 GLY A O 1
ATOM 868 N N . LYS A 1 108 ? -16.188 27.781 12.438 1 91.62 108 LYS A N 1
ATOM 869 C CA . LYS A 1 108 ? -16.922 28.359 13.555 1 91.62 108 LYS A CA 1
ATOM 870 C C . LYS A 1 108 ? -16.359 27.906 14.891 1 91.62 108 LYS A C 1
ATOM 872 O O . LYS A 1 108 ? -16.219 26.703 15.141 1 91.62 108 LYS A O 1
ATOM 877 N N . ARG A 1 109 ? -16.078 28.875 15.695 1 90.69 109 ARG A N 1
ATOM 878 C CA . ARG A 1 109 ? -15.445 28.609 16.984 1 90.69 109 ARG A CA 1
ATOM 879 C C . ARG A 1 109 ? -16.234 27.594 17.781 1 90.69 109 ARG A C 1
ATOM 881 O O . ARG A 1 109 ? -15.656 26.766 18.484 1 90.69 109 ARG A O 1
ATOM 888 N N . GLU A 1 110 ? -17.516 27.641 17.625 1 92.19 110 GLU A N 1
ATOM 889 C CA . GLU A 1 110 ? -18.391 26.812 18.438 1 92.19 110 GLU A CA 1
ATOM 890 C C . GLU A 1 110 ? -18.266 25.328 18.062 1 92.19 110 GLU A C 1
ATOM 892 O O . GLU A 1 110 ? -18.656 24.453 18.812 1 92.19 110 GLU A O 1
ATOM 897 N N . GLN A 1 111 ? -17.703 25.094 17 1 91.62 111 GLN A N 1
ATOM 898 C CA . GLN A 1 111 ? -17.641 23.719 16.5 1 91.62 111 GLN A CA 1
ATOM 899 C C . GLN A 1 111 ? -16.359 23.031 16.969 1 91.62 111 GLN A C 1
ATOM 901 O O . GLN A 1 111 ? -16.203 21.828 16.797 1 91.62 111 GLN A O 1
ATOM 906 N N . PHE A 1 112 ? -15.445 23.812 17.609 1 93.56 112 PHE A N 1
ATOM 907 C CA . PHE A 1 112 ? -14.141 23.266 17.953 1 93.56 112 PHE A CA 1
ATOM 908 C C . PHE A 1 112 ? -13.766 23.625 19.391 1 93.56 112 PHE A C 1
ATOM 910 O O . PHE A 1 112 ? -14.258 24.609 19.938 1 93.56 112 PHE A O 1
ATOM 917 N N . ILE A 1 113 ? -13.07 22.797 20 1 94.38 113 ILE A N 1
ATOM 918 C CA . ILE A 1 113 ? -12.469 23.031 21.312 1 94.38 113 ILE A CA 1
ATOM 919 C C . ILE A 1 113 ? -10.961 22.844 21.234 1 94.38 113 ILE A C 1
ATOM 921 O O . ILE A 1 113 ? -10.477 21.984 20.484 1 94.38 113 ILE A O 1
ATOM 925 N N . HIS A 1 114 ? -10.203 23.672 21.953 1 95.25 114 HIS A N 1
ATOM 926 C CA . HIS A 1 114 ? -8.766 23.453 22.016 1 95.25 114 HIS A CA 1
ATOM 927 C C . HIS A 1 114 ? -8.438 22.25 22.906 1 95.25 114 HIS A C 1
ATOM 929 O O . HIS A 1 114 ? -8.719 22.266 24.109 1 95.25 114 HIS A O 1
ATOM 935 N N . CYS A 1 115 ? -7.93 21.266 22.375 1 94.44 115 CYS A N 1
ATOM 936 C CA . CYS A 1 115 ? -7.473 20.094 23.109 1 94.44 115 CYS A CA 1
ATOM 937 C C . CYS A 1 115 ? -5.988 20.203 23.453 1 94.44 115 CYS A C 1
ATOM 939 O O . CYS A 1 115 ? -5.145 20.188 22.547 1 94.44 115 CYS A O 1
ATOM 941 N N . TYR A 1 116 ? -5.656 20.266 24.656 1 92.88 116 TYR A N 1
ATOM 942 C CA . TYR A 1 116 ? -4.277 20.469 25.078 1 92.88 116 TYR A CA 1
ATOM 943 C C . TYR A 1 116 ? -3.443 19.219 24.859 1 92.88 116 TYR A C 1
ATOM 945 O O . TYR A 1 116 ? -2.221 19.297 24.719 1 92.88 116 TYR A O 1
ATOM 953 N N . THR A 1 117 ? -4.09 18.109 24.766 1 91.12 117 THR A N 1
ATOM 954 C CA . THR A 1 117 ? -3.385 16.875 24.484 1 91.12 117 THR A CA 1
ATOM 955 C C . THR A 1 117 ? -2.961 16.797 23.031 1 91.12 117 THR A C 1
ATOM 957 O O . THR A 1 117 ? -1.795 16.547 22.719 1 91.12 117 THR A O 1
ATOM 960 N N . CYS A 1 118 ? -3.887 17.156 22.156 1 89.81 118 CYS A N 1
ATOM 961 C CA . CYS A 1 118 ? -3.623 17.094 20.734 1 89.81 118 CYS A CA 1
ATOM 962 C C . CYS A 1 118 ? -2.855 18.328 20.266 1 89.81 118 CYS A C 1
ATOM 964 O O . CYS A 1 118 ? -2.256 18.312 19.188 1 89.81 118 CYS A O 1
ATOM 966 N N . GLY A 1 119 ? -2.977 19.359 21.016 1 89.06 119 GLY A N 1
ATOM 967 C CA . GLY A 1 119 ? -2.23 20.578 20.75 1 89.06 119 GLY A CA 1
ATOM 968 C C . GLY A 1 119 ? -2.855 21.438 19.672 1 89.06 119 GLY A C 1
ATOM 969 O O . GLY A 1 119 ? -2.145 22.094 18.906 1 89.06 119 GLY A O 1
ATOM 970 N N . ALA A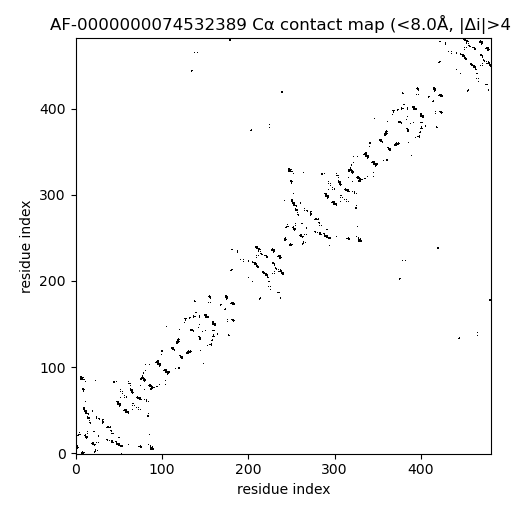 1 120 ? -4.156 21.344 19.5 1 93.06 120 ALA A N 1
ATOM 971 C CA . ALA A 1 120 ? -4.84 22.125 18.469 1 93.06 120 ALA A CA 1
ATOM 972 C C . ALA A 1 120 ? -6.348 22.141 18.703 1 93.06 120 ALA A C 1
ATOM 974 O O . ALA A 1 120 ? -6.84 21.516 19.641 1 93.06 120 ALA A O 1
ATOM 975 N N . CYS A 1 121 ? -7.012 22.953 17.984 1 92.75 121 CYS A N 1
ATOM 976 C CA . CYS A 1 121 ? -8.469 2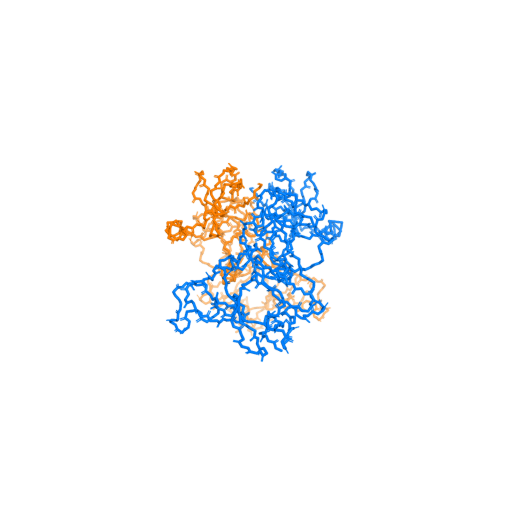2.953 18.016 1 92.75 121 CYS A CA 1
ATOM 977 C C . CYS A 1 121 ? -9.023 21.688 17.344 1 92.75 121 CYS A C 1
ATOM 979 O O . CYS A 1 121 ? -8.695 21.391 16.203 1 92.75 121 CYS A O 1
ATOM 981 N N . MET A 1 122 ? -9.836 20.938 18.125 1 90.94 122 MET A N 1
ATOM 982 C CA . MET A 1 122 ? -10.406 19.672 17.672 1 90.94 122 MET A CA 1
ATOM 983 C C . MET A 1 122 ? -11.922 19.656 17.859 1 90.94 122 MET A C 1
ATOM 985 O O . MET A 1 122 ? -12.461 20.453 18.641 1 90.94 122 MET A O 1
ATOM 989 N N . ALA A 1 123 ? -12.453 18.734 17.062 1 88.81 123 ALA A N 1
ATOM 990 C CA . ALA A 1 123 ? -13.859 18.469 17.375 1 88.81 123 ALA A CA 1
ATOM 991 C C . ALA A 1 123 ? -14.016 17.938 18.797 1 88.81 123 ALA A C 1
ATOM 993 O O . ALA A 1 123 ? -13.133 17.25 19.312 1 88.81 123 ALA A O 1
ATOM 994 N N . PRO A 1 124 ? -15.133 18.297 19.344 1 90.12 124 PRO A N 1
ATOM 995 C CA . PRO A 1 124 ? -15.32 17.859 20.734 1 90.12 124 PRO A CA 1
ATOM 996 C C . PRO A 1 124 ? -15.164 16.359 20.906 1 90.12 124 PRO A C 1
ATOM 998 O O . PRO A 1 124 ? -14.547 15.898 21.875 1 90.12 124 PRO A O 1
ATOM 1001 N N . SER A 1 125 ? -15.773 15.641 19.922 1 88.81 125 SER A N 1
ATOM 1002 C CA . SER A 1 125 ? -15.602 14.195 19.953 1 88.81 125 SER A CA 1
ATOM 1003 C C . SER A 1 125 ? -14.445 13.766 19.062 1 88.81 125 SER A C 1
ATOM 1005 O O . SER A 1 125 ? -14.453 14.016 17.844 1 88.81 125 SER A O 1
ATOM 1007 N N . HIS A 1 126 ? -13.281 13.516 19.719 1 86.44 126 HIS A N 1
ATOM 1008 C CA . HIS A 1 126 ? -12.141 13.031 18.953 1 86.44 126 HIS A CA 1
ATOM 1009 C C . HIS A 1 126 ? -11.266 12.109 19.797 1 86.44 126 HIS A C 1
ATOM 1011 O O . HIS A 1 126 ? -11.383 12.078 21.016 1 86.44 126 HIS A O 1
ATOM 1017 N N . LYS A 1 127 ? -10.523 11.289 19.094 1 84.44 127 LYS A N 1
ATOM 1018 C CA . LYS A 1 127 ? -9.516 10.469 19.766 1 84.44 127 LYS A CA 1
ATOM 1019 C C . LYS A 1 127 ? -8.195 11.227 19.906 1 84.44 127 LYS A C 1
ATOM 1021 O O . LYS A 1 127 ? -7.605 11.648 18.906 1 84.44 127 LYS A O 1
ATOM 1026 N N . CYS A 1 128 ? -7.77 11.312 21.188 1 87.69 128 CYS A N 1
ATOM 1027 C CA . CYS A 1 128 ? -6.59 12.125 21.469 1 87.69 128 CYS A CA 1
ATOM 1028 C C . CYS A 1 128 ? -5.312 11.336 21.203 1 87.69 128 CYS A C 1
ATOM 1030 O O . CYS A 1 128 ? 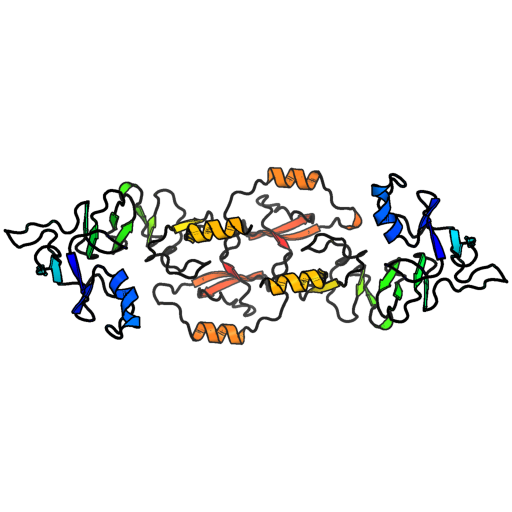-5.184 10.188 21.625 1 87.69 128 CYS A O 1
ATOM 1032 N N . ILE A 1 129 ? -4.5 11.992 20.484 1 85.5 129 ILE A N 1
ATOM 1033 C CA . ILE A 1 129 ? -3.105 11.586 20.359 1 85.5 129 ILE A CA 1
ATOM 1034 C C . ILE A 1 129 ? -2.193 12.758 20.719 1 85.5 129 ILE A C 1
ATOM 1036 O O . ILE A 1 129 ? -2.328 13.844 20.141 1 85.5 129 ILE A O 1
ATOM 1040 N N . PRO A 1 130 ? -1.326 12.508 21.641 1 85.75 130 PRO A N 1
ATOM 1041 C CA . PRO A 1 130 ? -0.484 13.625 22.062 1 85.75 130 PRO A CA 1
ATOM 1042 C C . PRO A 1 130 ? 0.24 14.305 20.906 1 85.75 130 PRO A C 1
ATOM 1044 O O . PRO A 1 130 ? 0.995 13.648 20.172 1 85.75 130 PRO A O 1
ATOM 1047 N N . ASN A 1 131 ? -0.062 15.609 20.734 1 87.19 131 ASN A N 1
ATOM 1048 C CA . ASN A 1 131 ? 0.599 16.469 19.766 1 87.19 131 ASN A CA 1
ATOM 1049 C C . ASN A 1 131 ? 0.397 15.977 18.344 1 87.19 131 ASN A C 1
ATOM 1051 O O . ASN A 1 131 ? 1.295 16.094 17.5 1 87.19 131 ASN A O 1
ATOM 1055 N N . SER A 1 132 ? -0.733 15.367 18.109 1 87.06 132 SER A N 1
ATOM 1056 C CA . SER A 1 132 ? -1.02 14.766 16.812 1 87.06 132 SER A CA 1
ATOM 1057 C C . SER A 1 132 ? -1.038 15.812 15.703 1 87.06 132 SER A C 1
ATOM 1059 O O . SER A 1 132 ? -0.631 15.531 14.57 1 87.06 132 SER A O 1
ATOM 1061 N N . MET A 1 133 ? -1.368 17.016 16.016 1 88.56 133 MET A N 1
ATOM 1062 C CA . MET A 1 133 ? -1.562 18.031 14.992 1 88.56 133 MET A CA 1
ATOM 1063 C C . MET A 1 133 ? -0.245 18.734 14.656 1 88.56 133 MET A C 1
ATOM 1065 O O . MET A 1 133 ? -0.147 19.438 13.648 1 88.56 133 MET A O 1
ATOM 1069 N N . HIS A 1 134 ? 0.715 18.578 15.531 1 88.62 134 HIS A N 1
ATOM 1070 C CA . HIS A 1 134 ? 2.045 19.109 15.242 1 88.62 134 HIS A CA 1
ATOM 1071 C C . HIS A 1 134 ? 2.883 18.094 14.469 1 88.62 134 HIS A C 1
ATOM 1073 O O . HIS A 1 134 ? 3.934 17.656 14.953 1 88.62 134 HIS A O 1
ATOM 1079 N N . SER A 1 135 ? 2.332 17.766 13.352 1 89.38 135 SER A N 1
ATOM 1080 C CA . SER A 1 135 ? 2.939 16.781 12.469 1 89.38 135 SER A CA 1
ATOM 1081 C C . SER A 1 135 ? 2.676 17.125 11.008 1 89.38 135 SER A C 1
ATOM 1083 O O . SER A 1 135 ? 1.936 18.062 10.703 1 89.38 135 SER A O 1
ATOM 1085 N N . ASN A 1 136 ? 3.443 16.406 10.164 1 91.12 136 ASN A N 1
ATOM 1086 C CA . ASN A 1 136 ? 3.203 16.516 8.734 1 91.12 136 ASN A CA 1
ATOM 1087 C C . ASN A 1 136 ? 2.141 15.531 8.258 1 91.12 136 ASN A C 1
ATOM 1089 O O . ASN A 1 136 ? 1.976 14.461 8.852 1 91.12 136 ASN A O 1
ATOM 1093 N N . CYS A 1 137 ? 1.406 15.977 7.293 1 94.69 137 CYS A N 1
ATOM 1094 C CA . CYS A 1 137 ? 0.526 15.023 6.625 1 94.69 137 CYS A CA 1
ATOM 1095 C C . CYS A 1 137 ? 1.318 13.852 6.062 1 94.69 137 CYS A C 1
ATOM 1097 O O . CYS A 1 137 ? 2.311 14.047 5.359 1 94.69 137 CYS A O 1
ATOM 1099 N N . PRO A 1 138 ? 0.918 12.688 6.34 1 93.56 138 PRO A N 1
ATOM 1100 C CA . PRO A 1 138 ? 1.716 11.531 5.91 1 93.56 138 PRO A CA 1
ATOM 1101 C C . PRO A 1 138 ? 1.669 11.312 4.398 1 93.56 138 PRO A C 1
ATOM 1103 O O . PRO A 1 138 ? 2.475 10.555 3.857 1 93.56 138 PRO A O 1
ATOM 1106 N N . VAL A 1 139 ? 0.84 11.938 3.684 1 93.75 139 VAL A N 1
ATOM 1107 C CA . VAL A 1 139 ? 0.664 11.727 2.252 1 93.75 139 VAL A CA 1
ATOM 1108 C C . VAL A 1 139 ? 1.432 12.789 1.473 1 93.75 139 VAL A C 1
ATOM 1110 O O . VAL A 1 139 ? 2.266 12.469 0.624 1 93.75 139 VAL A O 1
ATOM 1113 N N . CYS A 1 140 ? 1.272 14.023 1.859 1 93.88 140 CYS A N 1
ATOM 1114 C CA . CYS A 1 140 ? 1.872 15.086 1.057 1 93.88 140 CYS A CA 1
ATOM 1115 C C . CYS A 1 140 ? 3.035 15.734 1.795 1 93.88 140 CYS A C 1
ATOM 1117 O O . CYS A 1 140 ? 3.752 16.562 1.227 1 93.88 140 CYS A O 1
ATOM 1119 N N . LEU A 1 141 ? 3.174 15.484 3.107 1 91.12 141 LEU A N 1
ATOM 1120 C CA . LEU A 1 141 ? 4.301 15.859 3.953 1 91.12 141 LEU A CA 1
ATOM 1121 C C . LEU A 1 141 ? 4.234 17.328 4.328 1 91.12 141 LEU A C 1
ATOM 1123 O O . LEU A 1 141 ? 5.176 17.875 4.914 1 91.12 141 LEU A O 1
ATOM 1127 N N . GLU A 1 142 ? 3.076 17.969 4.062 1 90.69 142 GLU A N 1
ATOM 1128 C CA . GLU A 1 142 ? 2.891 19.359 4.48 1 90.69 142 GLU A CA 1
ATOM 1129 C C . GLU A 1 142 ? 2.557 19.438 5.965 1 90.69 142 GLU A C 1
ATOM 1131 O O . GLU A 1 142 ? 1.922 18.547 6.523 1 90.69 142 GLU A O 1
ATOM 1136 N N . ASN A 1 143 ? 2.928 20.594 6.543 1 89.25 143 ASN A N 1
ATOM 1137 C CA . ASN A 1 143 ? 2.615 20.844 7.949 1 89.25 143 ASN A CA 1
ATOM 1138 C C . ASN A 1 143 ? 1.111 20.984 8.172 1 89.25 143 ASN A C 1
ATOM 1140 O O . ASN A 1 143 ? 0.455 21.797 7.512 1 89.25 143 ASN A O 1
ATOM 1144 N N . LEU A 1 144 ? 0.601 20.203 9.141 1 92.38 144 LEU A N 1
ATOM 1145 C CA . LEU A 1 144 ? -0.844 20.1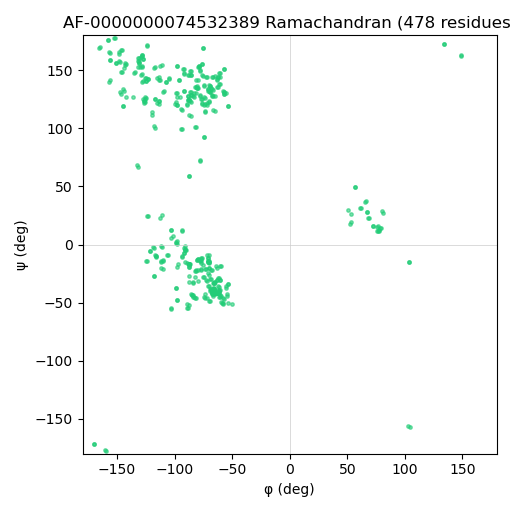72 9.344 1 92.38 144 LEU A CA 1
ATOM 1146 C C . LEU A 1 144 ? -1.301 21.328 10.227 1 92.38 144 LEU A C 1
ATOM 1148 O O . LEU A 1 144 ? -2.369 21.891 10 1 92.38 144 LEU A O 1
ATOM 1152 N N . PHE A 1 145 ? -0.487 21.703 11.117 1 90.31 145 PHE A N 1
ATOM 1153 C CA . PHE A 1 145 ? -0.872 22.703 12.109 1 90.31 145 PHE A CA 1
ATOM 1154 C C . PHE A 1 145 ? -1.073 24.062 11.461 1 90.31 145 PHE A C 1
ATOM 1156 O O . PHE A 1 145 ? -2.031 24.781 11.773 1 90.31 145 PHE A O 1
ATOM 1163 N N . SER A 1 146 ? -0.238 24.422 10.555 1 85.69 146 SER A N 1
ATOM 1164 C CA . SER A 1 146 ? -0.274 25.75 9.945 1 85.69 146 SER A CA 1
ATOM 1165 C C . SER A 1 146 ? -1.005 25.719 8.609 1 85.69 146 SER A C 1
ATOM 1167 O O . SER A 1 146 ? -1.142 26.75 7.953 1 85.69 146 SER A O 1
ATOM 1169 N N . SER A 1 147 ? -1.471 24.531 8.266 1 87.12 147 SER A N 1
ATOM 1170 C CA . SER A 1 147 ? -2.137 24.406 6.977 1 87.12 147 SER A CA 1
ATOM 1171 C C . SER A 1 147 ? -3.506 25.078 6.992 1 87.12 147 SER A C 1
ATOM 1173 O O . SER A 1 147 ? -4.195 25.078 8.016 1 87.12 147 SER A O 1
ATOM 1175 N N . THR A 1 148 ? -3.832 25.656 5.879 1 83.44 148 THR A N 1
ATOM 1176 C CA . THR A 1 148 ? -5.148 26.266 5.738 1 83.44 148 THR A CA 1
ATOM 1177 C C . THR A 1 148 ? -6.152 25.25 5.176 1 83.44 148 THR A C 1
ATOM 1179 O O . THR A 1 148 ? -7.348 25.547 5.098 1 83.44 148 THR A O 1
ATOM 1182 N N . SER A 1 149 ? -5.617 24.047 4.855 1 88.25 149 SER A N 1
ATOM 1183 C CA . SER A 1 149 ? -6.484 23 4.332 1 88.25 149 SER A CA 1
ATOM 1184 C C . SER A 1 149 ? -7.113 22.188 5.465 1 88.25 149 SER A C 1
ATOM 1186 O O . SER A 1 149 ? -6.52 22.047 6.531 1 88.25 149 SER A O 1
ATOM 1188 N N . SER A 1 150 ? -8.305 21.734 5.141 1 89.75 150 SER A N 1
ATOM 1189 C CA . SER A 1 150 ? -9.031 20.953 6.137 1 89.75 150 SER A CA 1
ATOM 1190 C C . SER A 1 150 ? -8.266 19.688 6.516 1 89.75 150 SER A C 1
ATOM 1192 O O . SER A 1 150 ? -7.66 19.047 5.656 1 89.75 150 SER A O 1
ATOM 1194 N N . VAL A 1 151 ? -8.297 19.453 7.809 1 91.81 151 VAL A N 1
ATOM 1195 C CA . VAL A 1 151 ? -7.613 18.266 8.32 1 91.81 151 VAL A CA 1
ATOM 1196 C C . VAL A 1 151 ? -8.641 17.219 8.742 1 91.81 151 VAL A C 1
ATOM 1198 O O . VAL A 1 151 ? -9.68 17.547 9.312 1 91.81 151 VAL A O 1
ATOM 1201 N N . HIS A 1 152 ? -8.328 16.016 8.445 1 91.88 152 HIS A N 1
ATOM 1202 C CA . HIS A 1 152 ? -9.156 14.859 8.789 1 91.88 152 HIS A CA 1
ATOM 1203 C C . HIS A 1 152 ? -8.461 13.961 9.805 1 91.88 152 HIS A C 1
ATOM 1205 O O . HIS A 1 152 ? -7.32 13.539 9.586 1 91.88 152 HIS A O 1
ATOM 1211 N N . LEU A 1 153 ? -9.156 13.742 10.922 1 91.94 153 LEU A N 1
ATOM 1212 C CA . LEU A 1 153 ? -8.648 12.773 11.891 1 91.94 153 LEU A CA 1
ATOM 1213 C C . LEU A 1 153 ? -9.148 11.367 11.562 1 91.94 153 LEU A C 1
ATOM 1215 O O . LEU A 1 153 ? -10.352 11.133 11.5 1 91.94 153 LEU A O 1
ATOM 1219 N N . LEU A 1 154 ? -8.203 10.477 11.414 1 93.12 154 LEU A N 1
ATOM 1220 C CA . LEU A 1 154 ? -8.562 9.102 11.102 1 93.12 154 LEU A CA 1
ATOM 1221 C C . LEU A 1 154 ? -9.109 8.391 12.336 1 93.12 154 LEU A C 1
ATOM 1223 O O . LEU A 1 154 ? -9.023 8.914 13.453 1 93.12 154 LEU A O 1
ATOM 1227 N N . LYS A 1 155 ? -9.695 7.168 12.086 1 91 155 LYS A N 1
ATOM 1228 C CA . LYS A 1 155 ? -10.211 6.371 13.203 1 91 155 LYS A CA 1
ATOM 1229 C C . LYS A 1 155 ? -9.102 6.023 14.188 1 91 155 LYS A C 1
ATOM 1231 O O . LYS A 1 155 ? -9.336 5.938 15.391 1 91 155 LYS A O 1
ATOM 1236 N N . CYS A 1 156 ? -7.902 5.898 13.648 1 92.06 156 CYS A N 1
ATOM 1237 C CA . CYS A 1 156 ? -6.758 5.52 14.469 1 92.06 156 CYS A CA 1
ATOM 1238 C C . CYS A 1 156 ? -6.219 6.723 15.242 1 92.06 156 CYS A C 1
ATOM 1240 O O . CYS A 1 156 ? -5.332 6.578 16.078 1 92.06 156 CYS A O 1
ATOM 1242 N N . GLY A 1 157 ? -6.691 7.93 14.852 1 90.31 157 GLY A N 1
ATOM 1243 C CA . GLY A 1 157 ? -6.273 9.133 15.555 1 90.31 157 GLY A CA 1
ATOM 1244 C C . GLY A 1 157 ? -5.234 9.938 14.797 1 90.31 157 GLY A C 1
ATOM 1245 O O . GLY A 1 157 ? -4.984 11.102 15.117 1 90.31 157 GLY A O 1
ATOM 1246 N N . HIS A 1 158 ? -4.594 9.328 13.758 1 92.88 158 HIS A N 1
ATOM 1247 C CA . HIS A 1 158 ? -3.596 10.047 12.984 1 92.88 158 HIS A CA 1
ATOM 1248 C C . HIS A 1 158 ? -4.254 11.062 12.047 1 92.88 158 HIS A C 1
ATOM 1250 O O . HIS A 1 158 ? -5.281 10.766 11.43 1 92.88 158 HIS A O 1
ATOM 1256 N N . PRO A 1 159 ? -3.666 12.25 12 1 93.88 159 PRO A N 1
ATOM 1257 C CA . PRO A 1 159 ? -4.258 13.281 11.148 1 93.88 159 PRO A CA 1
ATOM 1258 C C . PRO A 1 159 ? -3.67 13.305 9.742 1 93.88 159 PRO A C 1
ATOM 1260 O O . PRO A 1 159 ? -2.541 12.852 9.531 1 93.88 159 PRO A O 1
ATOM 1263 N N . MET A 1 160 ? -4.48 13.734 8.797 1 96 160 MET A N 1
ATOM 1264 C CA . MET A 1 160 ? -4.035 14.039 7.445 1 96 160 MET A CA 1
ATOM 1265 C C . MET A 1 160 ? -4.98 15.023 6.766 1 96 160 MET A C 1
ATOM 1267 O O . MET A 1 160 ? -6.066 15.305 7.285 1 96 160 MET A O 1
ATOM 1271 N N . HIS A 1 161 ? -4.547 15.602 5.695 1 96.38 161 HIS A N 1
ATOM 1272 C CA . HIS A 1 161 ? -5.457 16.469 4.949 1 96.38 161 HIS A CA 1
ATOM 1273 C C . HIS A 1 161 ? -6.676 15.688 4.457 1 96.38 161 HIS A C 1
ATOM 1275 O O . HIS A 1 161 ? -6.551 14.539 4.027 1 96.38 161 HIS A O 1
ATOM 1281 N N . SER A 1 162 ? -7.789 16.406 4.484 1 96.19 162 SER A N 1
ATOM 1282 C CA . SER A 1 162 ? -9.008 15.773 3.98 1 96.19 162 SER A CA 1
ATOM 1283 C C . SER A 1 162 ? -8.867 15.391 2.512 1 96.19 162 SER A C 1
ATOM 1285 O O . SER A 1 162 ? -9.32 14.32 2.098 1 96.19 162 SER A O 1
ATOM 1287 N N . SER A 1 163 ? -8.242 16.25 1.826 1 97 163 SER A N 1
ATOM 1288 C CA . SER A 1 163 ? -8.031 15.969 0.408 1 97 163 SER A CA 1
ATOM 1289 C C . SER A 1 163 ? -7.133 14.758 0.208 1 97 163 SER A C 1
ATOM 1291 O O . SER A 1 163 ? -7.375 13.93 -0.678 1 97 163 SER A O 1
ATOM 1293 N N . CYS A 1 164 ? -6.148 14.664 1.006 1 97.25 164 CYS A N 1
ATOM 1294 C CA . CYS A 1 164 ? -5.242 13.523 0.935 1 97.25 164 CYS A CA 1
ATOM 1295 C C . CYS A 1 164 ? -5.957 12.234 1.323 1 97.25 164 CYS A C 1
ATOM 1297 O O . CYS A 1 164 ? -5.762 11.195 0.689 1 97.25 164 CYS A O 1
ATOM 1299 N N . PHE A 1 165 ? -6.797 12.336 2.27 1 97.81 165 PHE A N 1
ATOM 1300 C CA . PHE A 1 165 ? -7.621 11.211 2.684 1 97.81 165 PHE A CA 1
ATOM 1301 C C . PHE A 1 165 ? -8.477 10.711 1.526 1 97.81 165 PHE A C 1
ATOM 1303 O O . PHE A 1 165 ? -8.484 9.516 1.22 1 97.81 165 PHE A O 1
ATOM 1310 N N . LYS A 1 166 ? -9.133 11.617 0.912 1 97.75 166 LYS A N 1
ATOM 1311 C CA . LYS A 1 166 ? -10 11.281 -0.215 1 97.75 166 LYS A CA 1
ATOM 1312 C C . LYS A 1 166 ? -9.195 10.664 -1.36 1 97.75 166 LYS A C 1
ATOM 1314 O O . LYS A 1 166 ? -9.641 9.711 -2 1 97.75 166 LYS A O 1
ATOM 1319 N N . SER A 1 167 ? -8.07 11.227 -1.536 1 97.25 167 SER A N 1
ATOM 1320 C CA . SER A 1 167 ? -7.195 10.711 -2.588 1 97.25 167 SER A CA 1
ATOM 1321 C C . SER A 1 167 ? -6.793 9.266 -2.312 1 97.25 167 SER A C 1
ATOM 1323 O O . SER A 1 167 ? -6.766 8.438 -3.227 1 97.25 167 SER A O 1
ATOM 1325 N N . MET A 1 168 ? -6.48 8.945 -1.085 1 96.31 168 MET A N 1
ATOM 1326 C CA . MET A 1 168 ? -6.117 7.582 -0.711 1 96.31 168 MET A CA 1
ATOM 1327 C C . MET A 1 168 ? -7.262 6.617 -0.992 1 96.31 168 MET A C 1
ATOM 1329 O O . MET A 1 168 ? -7.055 5.559 -1.591 1 96.31 168 MET A O 1
ATOM 1333 N N . LEU A 1 169 ? -8.453 7.027 -0.617 1 95.44 169 LEU A N 1
ATOM 1334 C CA . LEU A 1 169 ? -9.617 6.172 -0.815 1 95.44 169 LEU A CA 1
ATOM 1335 C C . LEU A 1 169 ? -9.898 5.969 -2.301 1 95.44 169 LEU A C 1
ATOM 1337 O O . LEU A 1 169 ? -10.242 4.863 -2.727 1 95.44 169 LEU A O 1
ATOM 1341 N N . LYS A 1 170 ? -9.695 7.035 -3.047 1 96 170 LYS A N 1
ATOM 1342 C CA . LYS A 1 170 ? -9.891 6.949 -4.492 1 96 170 LYS A CA 1
ATOM 1343 C C . LYS A 1 170 ? -8.914 5.961 -5.121 1 96 170 LYS A C 1
ATOM 1345 O O . LYS A 1 170 ? -9.25 5.285 -6.098 1 96 170 LYS A O 1
ATOM 1350 N N . ASN A 1 171 ? -7.789 5.844 -4.547 1 92.81 171 ASN A N 1
ATOM 1351 C CA . ASN A 1 171 ? -6.77 4.926 -5.047 1 92.81 171 ASN A CA 1
ATOM 1352 C C . ASN A 1 171 ? -6.848 3.568 -4.355 1 92.81 171 ASN A C 1
ATOM 1354 O O . ASN A 1 171 ? -5.895 2.789 -4.398 1 92.81 171 ASN A O 1
ATOM 1358 N N . ARG A 1 172 ? -7.918 3.324 -3.637 1 91.38 172 ARG A N 1
ATOM 1359 C CA . ARG A 1 172 ? -8.25 2.051 -3.006 1 91.38 172 ARG A CA 1
ATOM 1360 C C . ARG A 1 172 ? -7.266 1.714 -1.894 1 91.38 172 ARG A C 1
ATOM 1362 O O . ARG A 1 172 ? -6.891 0.552 -1.719 1 91.38 172 ARG A O 1
ATOM 1369 N N . VAL A 1 173 ? -6.727 2.734 -1.316 1 93.62 173 VAL A N 1
ATOM 1370 C CA . VAL A 1 173 ? -5.922 2.586 -0.109 1 93.62 173 VAL A CA 1
ATOM 1371 C C . VAL A 1 173 ? -6.773 2.885 1.121 1 93.62 173 VAL A C 1
ATOM 1373 O O . VAL A 1 173 ? -7.234 4.016 1.307 1 93.62 173 VAL A O 1
ATOM 1376 N N . TYR A 1 174 ? -6.871 1.872 1.988 1 95.62 174 TYR A N 1
ATOM 1377 C CA . TYR A 1 174 ? -7.848 1.995 3.064 1 95.62 174 TYR A CA 1
ATOM 1378 C C . TYR A 1 174 ? -7.164 1.969 4.426 1 95.62 174 TYR A C 1
ATOM 1380 O O . TYR A 1 174 ? -7.828 2.061 5.461 1 95.62 174 TYR A O 1
ATOM 1388 N N . ASN A 1 175 ? -5.844 1.796 4.371 1 96.88 175 ASN A N 1
ATOM 1389 C CA . ASN A 1 175 ? -5.102 1.716 5.621 1 96.88 175 ASN A CA 1
ATOM 1390 C C . ASN A 1 175 ? -4.32 2.998 5.895 1 96.88 175 ASN A C 1
ATOM 1392 O O . ASN A 1 175 ? -3.791 3.615 4.965 1 96.88 175 ASN A O 1
ATOM 1396 N N . CYS A 1 176 ? -4.25 3.393 7.133 1 96.88 176 CYS A N 1
ATOM 1397 C CA . CYS A 1 176 ? -3.412 4.508 7.562 1 96.88 176 CYS A CA 1
ATOM 1398 C C . CYS A 1 176 ? -1.954 4.27 7.188 1 96.88 176 CYS A C 1
ATOM 1400 O O . CYS A 1 176 ? -1.396 3.211 7.484 1 96.88 176 CYS A O 1
ATOM 1402 N N . PRO A 1 177 ? -1.293 5.176 6.613 1 94.88 177 PRO A N 1
ATOM 1403 C CA . PRO A 1 177 ? 0.095 4.988 6.184 1 94.88 177 PRO A CA 1
ATOM 1404 C C . PRO A 1 177 ? 1.068 4.91 7.359 1 94.88 177 PRO A C 1
ATOM 1406 O O . PRO A 1 177 ? 2.207 4.465 7.195 1 94.88 177 PRO A O 1
ATOM 1409 N N . LEU A 1 178 ? 0.629 5.301 8.523 1 94.38 178 LEU A N 1
ATOM 1410 C CA . LEU A 1 178 ? 1.545 5.363 9.656 1 94.38 178 LEU A CA 1
ATOM 1411 C C . LEU A 1 178 ? 1.414 4.125 10.531 1 94.38 178 LEU A C 1
ATOM 1413 O O . LEU A 1 178 ? 2.412 3.613 11.047 1 94.38 178 LEU A O 1
ATOM 1417 N N . CYS A 1 179 ? 0.186 3.627 10.688 1 95.31 179 CYS A N 1
ATOM 1418 C CA . CYS A 1 179 ? -0.001 2.533 11.641 1 95.31 179 CYS A CA 1
ATOM 1419 C C . CYS A 1 179 ? -0.646 1.33 10.961 1 95.31 179 CYS A C 1
ATOM 1421 O O . CYS A 1 179 ? -0.742 0.256 11.555 1 95.31 179 CYS A O 1
ATOM 1423 N N . GLN A 1 180 ? -1.198 1.405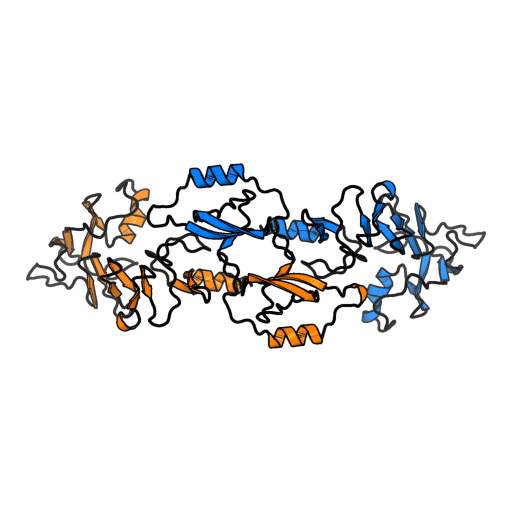 9.828 1 96.94 180 GLN A N 1
ATOM 1424 C CA . GLN A 1 180 ? -1.735 0.357 8.961 1 96.94 180 GLN A CA 1
ATOM 1425 C C . GLN A 1 180 ? -3.111 -0.096 9.438 1 96.94 180 GLN A C 1
ATOM 1427 O O . GLN A 1 180 ? -3.621 -1.127 9 1 96.94 180 GLN A O 1
ATOM 1432 N N . LYS A 1 181 ? -3.732 0.67 10.336 1 96.88 181 LYS A N 1
ATOM 1433 C CA . LYS A 1 181 ? -5.121 0.394 10.688 1 96.88 181 LYS A CA 1
ATOM 1434 C C . LYS A 1 181 ? -6.074 0.877 9.594 1 96.88 181 LYS A C 1
ATOM 1436 O O . LYS A 1 181 ? -5.73 1.769 8.812 1 96.88 181 LYS A O 1
ATOM 1441 N N . TYR A 1 182 ? -7.242 0.258 9.547 1 97.19 182 TYR A N 1
ATOM 1442 C CA . TYR A 1 182 ? -8.234 0.7 8.57 1 97.19 182 TYR A CA 1
ATOM 1443 C C . TYR A 1 182 ? -8.656 2.141 8.836 1 97.19 182 TYR A C 1
ATOM 1445 O O . TYR A 1 182 ? -8.906 2.521 9.984 1 97.19 182 TYR A O 1
ATOM 1453 N N . MET A 1 183 ? -8.719 2.881 7.773 1 95.88 183 MET A N 1
ATOM 1454 C CA . MET A 1 183 ? -9.18 4.266 7.879 1 95.88 183 MET A CA 1
ATOM 1455 C C . MET A 1 183 ? -10.695 4.344 7.758 1 95.88 183 MET A C 1
ATOM 1457 O O . MET A 1 183 ? -11.297 5.367 8.094 1 95.88 183 MET A O 1
ATOM 1461 N N . VAL A 1 184 ? -11.32 3.297 7.199 1 94.44 184 VAL A N 1
ATOM 1462 C CA . VAL A 1 184 ? -12.75 3.258 6.945 1 94.44 184 VAL A CA 1
ATOM 1463 C C . VAL A 1 184 ? -13.344 1.979 7.527 1 94.44 184 VAL A C 1
ATOM 1465 O O . VAL A 1 184 ? -12.617 1.051 7.879 1 94.44 184 VAL A O 1
ATOM 1468 N N . ASP A 1 185 ? -14.609 2.051 7.648 1 92.88 185 ASP A N 1
ATOM 1469 C CA . ASP A 1 185 ? -15.297 0.864 8.148 1 92.88 185 ASP A CA 1
ATOM 1470 C C . ASP A 1 185 ? -15.414 -0.202 7.066 1 92.88 185 ASP A C 1
ATOM 1472 O O . ASP A 1 185 ? -15.953 0.06 5.988 1 92.88 185 ASP A O 1
ATOM 1476 N N . ILE A 1 186 ? -14.852 -1.36 7.367 1 92.44 186 ILE A N 1
ATOM 1477 C CA . ILE A 1 186 ? -14.922 -2.482 6.438 1 92.44 186 ILE A CA 1
ATOM 1478 C C . ILE A 1 186 ? -16.062 -3.42 6.84 1 92.44 186 ILE A C 1
ATOM 1480 O O . ILE A 1 186 ? -16.203 -3.77 8.016 1 92.44 186 ILE A O 1
ATOM 1484 N N . ASP A 1 187 ? -16.891 -3.768 5.934 1 93.44 187 ASP A N 1
ATOM 1485 C CA . ASP A 1 187 ? -18 -4.695 6.176 1 93.44 187 ASP A CA 1
ATOM 1486 C C . ASP A 1 187 ? -17.5 -6.133 6.293 1 93.44 187 ASP A C 1
ATOM 1488 O O . ASP A 1 187 ? -17.453 -6.863 5.305 1 93.44 187 ASP A O 1
ATOM 1492 N N . THR A 1 188 ? -17.234 -6.559 7.453 1 94.06 188 THR A N 1
ATOM 1493 C CA . THR A 1 188 ? -16.672 -7.879 7.715 1 94.06 188 THR A CA 1
ATOM 1494 C C . THR A 1 188 ? -17.656 -8.977 7.348 1 94.06 188 THR A C 1
ATOM 1496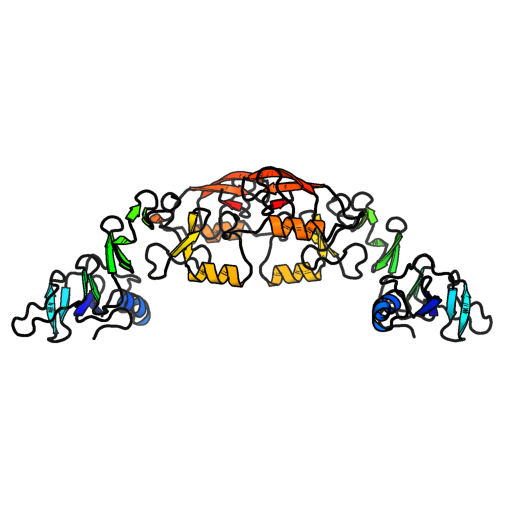 O O . THR A 1 188 ? -17.266 -10.055 6.91 1 94.06 188 THR A O 1
ATOM 1499 N N . GLU A 1 189 ? -18.953 -8.695 7.52 1 94.38 189 GLU A N 1
ATOM 1500 C CA . GLU A 1 189 ? -19.984 -9.68 7.188 1 94.38 189 GLU A CA 1
ATOM 1501 C C . GLU A 1 189 ? -20.031 -9.938 5.684 1 94.38 189 GLU A C 1
ATOM 1503 O O . GLU A 1 189 ? -20.188 -11.086 5.254 1 94.38 189 GLU A O 1
ATOM 1508 N N . LEU A 1 190 ? -19.938 -8.891 5.023 1 95.31 190 LEU A N 1
ATOM 1509 C CA . LEU A 1 190 ? -19.906 -9.047 3.572 1 95.31 190 LEU A CA 1
ATOM 1510 C C . LEU A 1 190 ? -18.703 -9.883 3.145 1 95.31 190 LEU A C 1
ATOM 1512 O O . LEU A 1 190 ? -18.828 -10.758 2.283 1 95.31 190 LEU A O 1
ATOM 1516 N N . MET A 1 191 ? -17.531 -9.641 3.719 1 94.81 191 MET A N 1
ATOM 1517 C CA . MET A 1 191 ? -16.328 -10.406 3.41 1 94.81 191 MET A CA 1
ATOM 1518 C C . MET A 1 191 ? -16.516 -11.883 3.766 1 94.81 191 MET A C 1
ATOM 1520 O O . MET A 1 191 ? -16.125 -12.766 2.996 1 94.81 191 MET A O 1
ATOM 1524 N N . ASP A 1 192 ? -17.125 -12.102 4.871 1 96.12 192 ASP A N 1
ATOM 1525 C CA . ASP A 1 192 ? -17.422 -13.477 5.281 1 96.12 192 ASP A CA 1
ATOM 1526 C C . ASP A 1 192 ? -18.25 -14.195 4.23 1 96.12 192 ASP A C 1
ATOM 1528 O O . ASP A 1 192 ? -17.953 -15.344 3.869 1 96.12 192 ASP A O 1
ATOM 1532 N N . ARG A 1 193 ? -19.266 -13.555 3.758 1 96 193 ARG A N 1
ATOM 1533 C CA . ARG A 1 193 ? -20.156 -14.133 2.766 1 96 193 ARG A CA 1
ATOM 1534 C C . ARG A 1 193 ? -19.422 -14.422 1.463 1 96 193 ARG A C 1
ATOM 1536 O O . ARG A 1 193 ? -19.609 -15.484 0.86 1 96 193 ARG A O 1
ATOM 1543 N N . GLU A 1 194 ? -18.594 -13.516 1.059 1 94.62 194 GLU A N 1
ATOM 1544 C CA . GLU A 1 194 ? -17.828 -13.703 -0.175 1 94.62 194 GLU A CA 1
ATOM 1545 C C . GLU A 1 194 ? -16.891 -14.891 -0.068 1 94.62 194 GLU A C 1
ATOM 1547 O O . GLU A 1 194 ? -16.75 -15.672 -1.015 1 94.62 194 GLU A O 1
ATOM 1552 N N . ILE A 1 195 ? -16.266 -15.039 1.006 1 94.56 195 ILE A N 1
ATOM 1553 C CA . ILE A 1 195 ? -15.328 -16.125 1.239 1 94.56 195 ILE A CA 1
ATOM 1554 C C . ILE A 1 195 ? -16.078 -17.453 1.288 1 94.56 195 ILE A C 1
ATOM 1556 O O . ILE A 1 195 ? -15.617 -18.453 0.714 1 94.56 195 ILE A O 1
ATOM 1560 N N . GLN A 1 196 ? -17.203 -17.453 1.958 1 94.69 196 GLN A N 1
ATOM 1561 C CA . GLN A 1 196 ? -18.016 -18.656 2.031 1 94.69 196 GLN A CA 1
ATOM 1562 C C . GLN A 1 196 ? -18.484 -19.078 0.644 1 94.69 196 GLN A C 1
ATOM 1564 O O . GLN A 1 196 ? -18.562 -20.281 0.349 1 94.69 196 GLN A O 1
ATOM 1569 N N . ASN A 1 197 ? -18.766 -18.109 -0.156 1 94.75 197 ASN A N 1
ATOM 1570 C CA . ASN A 1 197 ? -19.297 -18.375 -1.49 1 94.75 197 ASN A CA 1
ATOM 1571 C C . ASN A 1 197 ? -18.188 -18.75 -2.469 1 94.75 197 ASN A C 1
ATOM 1573 O O . ASN A 1 197 ? -18.453 -19.219 -3.572 1 94.75 197 ASN A O 1
ATOM 1577 N N . SER A 1 198 ? -16.922 -18.547 -2.129 1 92.69 198 SER A N 1
ATOM 1578 C CA . SER A 1 198 ? -15.789 -18.859 -2.992 1 92.69 198 SER A CA 1
ATOM 1579 C C . SER A 1 198 ? -14.719 -19.641 -2.236 1 92.69 198 SER A C 1
ATOM 1581 O O . SER A 1 198 ? -13.602 -19.156 -2.066 1 92.69 198 SER A O 1
ATOM 1583 N N . PRO A 1 199 ? -15.102 -20.812 -1.893 1 91.12 199 PRO A N 1
ATOM 1584 C CA . PRO A 1 199 ? -14.125 -21.594 -1.119 1 91.12 199 PRO A CA 1
ATOM 1585 C C . PRO A 1 199 ? -12.844 -21.875 -1.904 1 91.12 199 PRO A C 1
ATOM 1587 O O . PRO A 1 199 ? -12.891 -22.062 -3.125 1 91.12 199 PRO A O 1
ATOM 1590 N N . MET A 1 200 ? -11.789 -21.844 -1.125 1 89 200 MET A N 1
ATOM 1591 C CA . MET A 1 200 ? -10.523 -22.203 -1.76 1 89 200 MET A CA 1
ATOM 1592 C C . MET A 1 200 ? -10.547 -23.641 -2.246 1 89 200 MET A C 1
ATOM 1594 O O . MET A 1 200 ? -11.078 -24.531 -1.564 1 89 200 MET A O 1
ATOM 1598 N N . PRO A 1 201 ? -9.914 -23.859 -3.436 1 84.5 201 PRO A N 1
ATOM 1599 C CA . PRO A 1 201 ? -9.742 -25.266 -3.818 1 84.5 201 PRO A CA 1
ATOM 1600 C C . PRO A 1 201 ? -8.977 -26.078 -2.77 1 84.5 201 PRO A C 1
ATOM 1602 O O . PRO A 1 201 ? -8.156 -25.516 -2.037 1 84.5 201 PRO A O 1
ATOM 1605 N N . GLN A 1 202 ? -9.25 -27.312 -2.711 1 84.75 202 GLN A N 1
ATOM 1606 C CA . GLN A 1 202 ? -8.719 -28.188 -1.675 1 84.75 202 GLN A CA 1
ATOM 1607 C C . GLN A 1 202 ? -7.195 -28.125 -1.636 1 84.75 202 GLN A C 1
ATOM 1609 O O . GLN A 1 202 ? -6.602 -28.078 -0.559 1 84.75 202 GLN A O 1
ATOM 1614 N N . GLU A 1 203 ? -6.594 -28.016 -2.754 1 77.62 203 GLU A N 1
ATOM 1615 C CA . GLU A 1 203 ? -5.141 -28.062 -2.879 1 77.62 203 GLU A CA 1
ATOM 1616 C C . GLU A 1 203 ? -4.492 -26.812 -2.291 1 77.62 203 GLU A C 1
ATOM 1618 O O . GLU A 1 203 ? -3.295 -26.812 -1.991 1 77.62 203 GLU A O 1
ATOM 1623 N N . PHE A 1 204 ? -5.414 -25.812 -2.086 1 82.44 204 PHE A N 1
ATOM 1624 C CA . PHE A 1 204 ? -4.848 -24.547 -1.647 1 82.44 204 PHE A CA 1
ATOM 1625 C C . PHE A 1 204 ? -5.254 -24.234 -0.209 1 82.44 204 PHE A C 1
ATOM 1627 O O . PHE A 1 204 ? -4.809 -23.234 0.369 1 82.44 204 PHE A O 1
ATOM 1634 N N . ARG A 1 205 ? -6.027 -25.109 0.342 1 88.62 205 ARG A N 1
ATOM 1635 C CA . ARG A 1 205 ? -6.5 -24.875 1.702 1 88.62 205 ARG A CA 1
ATOM 1636 C C . ARG A 1 205 ? -5.383 -25.109 2.717 1 88.62 205 ARG A C 1
ATOM 1638 O O . ARG A 1 205 ? -4.711 -26.141 2.68 1 88.62 205 ARG A O 1
ATOM 1645 N N . LYS A 1 206 ? -5.043 -24.109 3.475 1 88.25 206 LYS A N 1
ATOM 1646 C CA . LYS A 1 206 ? -4.008 -24.203 4.5 1 88.25 206 LYS A CA 1
ATOM 1647 C C . LYS A 1 206 ? -4.203 -23.156 5.586 1 88.25 206 LYS A C 1
ATOM 1649 O O . LYS A 1 206 ? -4.922 -22.172 5.383 1 88.25 206 LYS A O 1
ATOM 1654 N N . LYS A 1 207 ? -3.611 -23.453 6.699 1 92.81 207 LYS A N 1
ATOM 1655 C CA . LYS A 1 207 ? -3.566 -22.469 7.773 1 92.81 207 LYS A CA 1
ATOM 1656 C C . LYS A 1 207 ? -2.256 -21.688 7.754 1 92.81 207 LYS A C 1
ATOM 1658 O O . LYS A 1 207 ? -1.2 -22.25 7.449 1 92.81 207 LYS A O 1
ATOM 1663 N N . VAL A 1 208 ? -2.375 -20.453 8.039 1 93.44 208 VAL A N 1
ATOM 1664 C CA . VAL A 1 208 ? -1.182 -19.625 8.062 1 93.44 208 VAL A CA 1
ATOM 1665 C C . VAL A 1 208 ? -1.146 -18.797 9.352 1 93.44 208 VAL A C 1
ATOM 1667 O O . VAL A 1 208 ? -2.189 -18.547 9.953 1 93.44 208 VAL A O 1
ATOM 1670 N N . ASN A 1 209 ? 0.06 -18.469 9.766 1 96 209 ASN A N 1
ATOM 1671 C CA . ASN A 1 209 ? 0.225 -17.547 10.891 1 96 209 ASN A CA 1
ATOM 1672 C C . ASN A 1 209 ? 0.055 -16.094 10.461 1 96 209 ASN A C 1
ATOM 1674 O O . ASN A 1 209 ? 0.577 -15.688 9.43 1 96 209 ASN A O 1
ATOM 1678 N N . ILE A 1 210 ? -0.709 -15.398 11.297 1 97.75 210 ILE A N 1
ATOM 1679 C CA . ILE A 1 210 ? -1 -14.031 10.891 1 97.75 210 ILE A CA 1
ATOM 1680 C C . ILE A 1 210 ? -0.718 -13.078 12.047 1 97.75 210 ILE A C 1
ATOM 1682 O O . ILE A 1 210 ? -0.603 -13.5 13.195 1 97.75 210 ILE A O 1
ATOM 1686 N N . LEU A 1 211 ? -0.456 -11.82 11.773 1 98.31 211 LEU A N 1
ATOM 1687 C CA . LEU A 1 211 ? -0.435 -10.68 12.672 1 98.31 211 LEU A CA 1
ATOM 1688 C C . LEU A 1 211 ? -1.5 -9.656 12.281 1 98.31 211 LEU A C 1
ATOM 1690 O O . LEU A 1 211 ? -1.594 -9.266 11.117 1 98.31 211 LEU A O 1
ATOM 1694 N N . CYS A 1 212 ? -2.342 -9.328 13.227 1 98.25 212 CYS A N 1
ATOM 1695 C CA . CYS A 1 212 ? -3.453 -8.422 12.961 1 98.25 212 CYS A CA 1
ATOM 1696 C C . CYS A 1 212 ? -3.02 -6.973 13.117 1 98.25 212 CYS A C 1
ATOM 1698 O O . CYS A 1 212 ? -2.443 -6.598 14.141 1 98.25 212 CYS A O 1
ATOM 1700 N N . ASN A 1 213 ? -3.332 -6.121 12.148 1 97.44 213 ASN A N 1
ATOM 1701 C CA . ASN A 1 213 ? -2.955 -4.715 12.188 1 97.44 213 ASN A CA 1
ATOM 1702 C C . ASN A 1 213 ? -3.875 -3.912 13.109 1 97.44 213 ASN A C 1
ATOM 1704 O O . ASN A 1 213 ? -3.559 -2.781 13.477 1 97.44 213 ASN A O 1
ATOM 1708 N N . GLU A 1 214 ? -5 -4.539 13.461 1 97 214 GLU A N 1
ATOM 1709 C CA . GLU A 1 214 ? -5.969 -3.844 14.305 1 97 214 GLU A CA 1
ATOM 1710 C C . GLU A 1 214 ? -5.672 -4.062 15.789 1 97 214 GLU A C 1
ATOM 1712 O O . GLU A 1 214 ? -5.473 -3.104 16.531 1 97 214 GLU A O 1
ATOM 1717 N N . CYS A 1 215 ? -5.578 -5.301 16.203 1 97.12 215 CYS A N 1
ATOM 1718 C CA . CYS A 1 215 ? -5.441 -5.586 17.625 1 97.12 215 CYS A CA 1
ATOM 1719 C C . CYS A 1 215 ? -4.016 -6.012 17.953 1 97.12 215 CYS A C 1
ATOM 1721 O O . CYS A 1 215 ? -3.676 -6.184 19.125 1 97.12 215 CYS A O 1
ATOM 1723 N N . LEU A 1 216 ? -3.166 -6.254 17 1 96.81 216 LEU A N 1
ATOM 1724 C CA . LEU A 1 216 ? -1.739 -6.535 17.109 1 96.81 216 LEU A CA 1
ATOM 1725 C C . LEU A 1 216 ? -1.506 -7.93 17.688 1 96.81 216 LEU A C 1
ATOM 1727 O O . LEU A 1 216 ? -0.388 -8.258 18.094 1 96.81 216 LEU A O 1
ATOM 1731 N N . ASN A 1 217 ? -2.541 -8.742 17.672 1 97 217 ASN A N 1
ATOM 1732 C CA . ASN A 1 217 ? -2.375 -10.125 18.125 1 97 217 ASN A CA 1
ATOM 1733 C C . ASN A 1 217 ? -1.877 -11.023 17 1 97 217 ASN A C 1
ATOM 1735 O O . ASN A 1 217 ? -2.221 -10.828 15.836 1 97 217 ASN A O 1
ATOM 1739 N N . LYS A 1 218 ? -1.062 -11.992 17.438 1 97 218 LYS A N 1
ATOM 1740 C CA . LYS A 1 218 ? -0.671 -13.07 16.531 1 97 218 LYS A CA 1
ATOM 1741 C C . LYS A 1 218 ? -1.632 -14.25 16.641 1 97 218 LYS A C 1
ATOM 1743 O O . LYS A 1 218 ? -2.236 -14.469 17.703 1 97 218 LYS A O 1
ATOM 1748 N N . GLY A 1 219 ? -1.848 -14.93 15.562 1 96.44 219 GLY A N 1
ATOM 1749 C CA . GLY A 1 219 ? -2.713 -16.094 15.57 1 96.44 219 GLY A CA 1
ATOM 1750 C C . GLY A 1 219 ? -2.645 -16.891 14.273 1 96.44 219 GLY A C 1
ATOM 1751 O O . GLY A 1 219 ? -1.737 -16.703 13.469 1 96.44 219 GLY A O 1
ATOM 1752 N N . GLU A 1 220 ? -3.512 -17.828 14.188 1 97.25 220 GLU A N 1
ATOM 1753 C CA . GLU A 1 220 ? -3.627 -18.672 12.992 1 97.25 220 GLU A CA 1
ATOM 1754 C C . GLU A 1 220 ? -4.949 -18.422 12.273 1 97.25 220 GLU A C 1
ATOM 1756 O O . GLU A 1 220 ? -5.977 -18.188 12.914 1 97.25 220 GLU A O 1
ATOM 1761 N N . ALA A 1 221 ? -4.895 -18.422 10.984 1 97.19 221 ALA A N 1
ATOM 1762 C CA . ALA A 1 221 ? -6.098 -18.234 10.18 1 97.19 221 ALA A CA 1
ATOM 1763 C C . ALA A 1 221 ? -6.062 -19.109 8.93 1 97.19 221 ALA A C 1
ATOM 1765 O O . ALA A 1 221 ? -4.992 -19.562 8.516 1 97.19 221 ALA A O 1
ATOM 1766 N N . ASP A 1 222 ? -7.238 -19.406 8.414 1 95.31 222 ASP A N 1
ATOM 1767 C CA . ASP A 1 222 ? -7.32 -20.031 7.102 1 95.31 222 ASP A CA 1
ATOM 1768 C C . ASP A 1 222 ? -6.898 -19.078 5.992 1 95.31 222 ASP A C 1
ATOM 1770 O O . ASP A 1 222 ? -7.355 -17.938 5.949 1 95.31 222 ASP A O 1
ATOM 1774 N N . PHE A 1 223 ? -6.051 -19.625 5.203 1 93.62 223 PHE A N 1
ATOM 1775 C CA . PHE A 1 223 ? -5.648 -18.781 4.074 1 93.62 223 PHE A CA 1
ATOM 1776 C C . PHE A 1 223 ? -6.789 -18.641 3.074 1 93.62 223 PHE A C 1
ATOM 1778 O O . PHE A 1 223 ? -7.441 -19.625 2.723 1 93.62 223 PHE A O 1
ATOM 1785 N N . HIS A 1 224 ? -7.031 -17.438 2.648 1 93.69 224 HIS A N 1
ATOM 1786 C CA . HIS A 1 224 ? -7.941 -17.125 1.553 1 93.69 224 HIS A CA 1
ATOM 1787 C C . HIS A 1 224 ? -7.457 -15.922 0.752 1 93.69 224 HIS A C 1
ATOM 1789 O O . HIS A 1 224 ? -6.926 -14.969 1.321 1 93.69 224 HIS A O 1
ATOM 1795 N N . VAL A 1 225 ? -7.777 -15.961 -0.531 1 89.56 225 VAL A N 1
ATOM 1796 C CA . VAL A 1 225 ? -7.277 -14.914 -1.416 1 89.56 225 VAL A CA 1
ATOM 1797 C C . VAL A 1 225 ? -7.934 -13.586 -1.064 1 89.56 225 VAL A C 1
ATOM 1799 O O . VAL A 1 225 ? -7.359 -12.523 -1.3 1 89.56 225 VAL A O 1
ATOM 1802 N N . PHE A 1 226 ? -9.07 -13.633 -0.429 1 91.25 226 PHE A N 1
ATOM 1803 C CA . PHE A 1 226 ? -9.781 -12.406 -0.099 1 91.25 226 PHE A CA 1
ATOM 1804 C C . PHE A 1 226 ? -9.305 -11.844 1.238 1 91.25 226 PHE A C 1
ATOM 1806 O O . PHE A 1 226 ? -9.562 -10.688 1.558 1 91.25 226 PHE A O 1
ATOM 1813 N N . GLY A 1 227 ? -8.672 -12.641 1.983 1 93.31 227 GLY A N 1
ATOM 1814 C CA . GLY A 1 227 ? -8.195 -12.172 3.275 1 93.31 227 GLY A CA 1
ATOM 1815 C C . GLY A 1 227 ? -8.156 -13.258 4.328 1 93.31 227 GLY A C 1
ATOM 1816 O O . GLY A 1 227 ? -8.703 -14.344 4.129 1 93.31 227 GLY A O 1
ATOM 1817 N N . MET A 1 228 ? -7.414 -12.992 5.375 1 96.56 228 MET A N 1
ATOM 1818 C CA . MET A 1 228 ? -7.297 -13.867 6.535 1 96.56 228 MET A CA 1
ATOM 1819 C C . MET A 1 228 ? -7.895 -13.211 7.773 1 96.56 228 MET A C 1
ATOM 1821 O O . MET A 1 228 ? -7.465 -12.125 8.18 1 96.56 228 MET A O 1
ATOM 1825 N N . LYS A 1 229 ? -8.891 -13.859 8.383 1 97.56 229 LYS A N 1
ATOM 1826 C CA . LYS A 1 229 ? -9.664 -13.266 9.469 1 97.56 229 LYS A CA 1
ATOM 1827 C C . LYS A 1 229 ? -8.969 -13.484 10.812 1 97.56 229 LYS A C 1
ATOM 1829 O O . LYS A 1 229 ? -8.562 -14.602 11.133 1 97.56 229 LYS A O 1
ATOM 1834 N N . CYS A 1 230 ? -8.812 -12.359 11.539 1 98 230 CYS A N 1
ATOM 1835 C CA . CYS A 1 230 ? -8.266 -12.438 12.891 1 98 230 CYS A CA 1
ATOM 1836 C C . CYS A 1 230 ? -9.266 -13.078 13.844 1 98 230 CYS A C 1
ATOM 1838 O O . CYS A 1 230 ? -10.414 -12.648 13.922 1 98 230 CYS A O 1
ATOM 1840 N N . SER A 1 231 ? -8.789 -14.016 14.594 1 96.69 231 SER A N 1
ATOM 1841 C CA . SER A 1 231 ? -9.68 -14.719 15.508 1 96.69 231 SER A CA 1
ATOM 1842 C C . SER A 1 231 ? -9.984 -13.883 16.75 1 96.69 231 SER A C 1
ATOM 1844 O O . SER A 1 231 ? -10.961 -14.133 17.438 1 96.69 231 SER A O 1
ATOM 1846 N N . ASN A 1 232 ? -9.102 -12.93 17.016 1 97.44 232 ASN A N 1
ATOM 1847 C CA . ASN A 1 232 ? -9.266 -12.117 18.219 1 97.44 232 ASN A CA 1
ATOM 1848 C C . ASN A 1 232 ? -10.273 -10.992 18 1 97.44 232 ASN A C 1
ATOM 1850 O O . ASN A 1 232 ? -11.188 -10.812 18.797 1 97.44 232 ASN A O 1
ATOM 1854 N N . CYS A 1 233 ? -10.219 -10.258 16.906 1 97.12 233 CYS A N 1
ATOM 1855 C CA . CYS A 1 233 ? -11.086 -9.102 16.719 1 97.12 233 CYS A CA 1
ATOM 1856 C C . CYS A 1 233 ? -11.945 -9.258 15.477 1 97.12 233 CYS A C 1
ATOM 1858 O O . CYS A 1 233 ? -12.719 -8.359 15.133 1 97.12 233 CYS A O 1
ATOM 1860 N N . ALA A 1 234 ? -11.742 -10.297 14.695 1 96.5 234 ALA A N 1
ATOM 1861 C CA . ALA A 1 234 ? -12.547 -10.672 13.539 1 96.5 234 ALA A CA 1
ATOM 1862 C C . ALA A 1 234 ? -12.242 -9.773 12.344 1 96.5 234 ALA A C 1
ATOM 1864 O O . ALA A 1 234 ? -12.984 -9.781 11.352 1 96.5 234 ALA A O 1
ATOM 1865 N N . SER A 1 235 ? -11.188 -8.977 12.422 1 97.19 235 SER A N 1
ATOM 1866 C CA . SER A 1 235 ? -10.805 -8.109 11.312 1 97.19 235 SER A CA 1
ATOM 1867 C C . SER A 1 235 ? -10.062 -8.898 10.234 1 97.19 235 SER A C 1
ATOM 1869 O O . SER A 1 235 ? -9.406 -9.898 10.531 1 97.19 235 SER A O 1
ATOM 1871 N N . TYR A 1 236 ? -10.125 -8.438 8.977 1 97.19 236 TYR A N 1
ATOM 1872 C CA . TYR A 1 236 ? -9.383 -9.031 7.871 1 97.19 236 TYR A CA 1
ATOM 1873 C C . TYR A 1 236 ? -8.109 -8.242 7.594 1 97.19 236 TYR A C 1
ATOM 1875 O O . TYR A 1 236 ? -7.383 -8.539 6.641 1 97.19 236 TYR A O 1
ATOM 1883 N N . ASN A 1 237 ? -7.84 -7.164 8.422 1 97.44 237 ASN A N 1
ATOM 1884 C CA . ASN A 1 237 ? -6.613 -6.379 8.32 1 97.44 237 ASN A CA 1
ATOM 1885 C C . ASN A 1 237 ? -5.43 -7.102 8.961 1 97.44 237 ASN A C 1
ATOM 1887 O O . ASN A 1 237 ? -4.973 -6.719 10.031 1 97.44 237 ASN A O 1
ATOM 1891 N N . THR A 1 238 ? -4.953 -8.188 8.234 1 97.88 238 THR A N 1
ATOM 1892 C CA . THR A 1 238 ? -3.906 -9.047 8.773 1 97.88 238 THR A CA 1
ATOM 1893 C C . THR A 1 238 ? -2.805 -9.273 7.746 1 97.88 238 THR A C 1
ATOM 1895 O O . THR A 1 238 ? -2.98 -8.977 6.562 1 97.88 238 THR A O 1
ATOM 1898 N N . LYS A 1 239 ? -1.68 -9.625 8.219 1 97.19 239 LYS A N 1
ATOM 1899 C CA . LYS A 1 239 ? -0.573 -10.031 7.355 1 97.19 239 LYS A CA 1
ATOM 1900 C C . LYS A 1 239 ? 0.002 -11.375 7.793 1 97.19 239 LYS A C 1
ATOM 1902 O O . LYS A 1 239 ? -0.144 -11.773 8.953 1 97.19 239 LYS A O 1
ATOM 1907 N N . GLN A 1 240 ? 0.575 -12.055 6.828 1 95 240 GLN A N 1
ATOM 1908 C CA . GLN A 1 240 ? 1.216 -13.328 7.156 1 95 240 GLN A CA 1
ATOM 1909 C C . GLN A 1 240 ? 2.557 -13.102 7.848 1 95 240 GLN A C 1
ATOM 1911 O O . GLN A 1 240 ? 3.291 -12.172 7.504 1 95 240 GLN A O 1
ATOM 1916 N N . ILE A 1 241 ? 2.881 -14.102 8.844 1 94.62 241 ILE A N 1
ATOM 1917 C CA . ILE A 1 241 ? 4.164 -13.977 9.531 1 94.62 241 ILE A CA 1
ATOM 1918 C C . ILE A 1 241 ? 4.859 -15.336 9.562 1 94.62 241 ILE A C 1
ATOM 1920 O O . ILE A 1 241 ? 4.207 -16.375 9.492 1 94.62 241 ILE A O 1
ATOM 1924 N N . LEU B 1 1 ? 3.451 -26.016 -38.531 1 78.44 1 LEU B N 1
ATOM 1925 C CA . LEU B 1 1 ? 2.354 -26.812 -38 1 78.44 1 LEU B CA 1
ATOM 1926 C C . LEU B 1 1 ? 2.201 -26.609 -36.5 1 78.44 1 LEU B C 1
ATOM 1928 O O . LEU B 1 1 ? 3.037 -25.953 -35.875 1 78.44 1 LEU B O 1
ATOM 1932 N N . GLY B 1 2 ? 0.958 -26.922 -36 1 84.44 2 GLY B N 1
ATOM 1933 C CA . GLY B 1 2 ? 0.665 -26.766 -34.594 1 84.44 2 GLY B CA 1
ATOM 1934 C C . GLY B 1 2 ? -0.151 -25.531 -34.281 1 84.44 2 GLY B C 1
ATOM 1935 O O . GLY B 1 2 ? -0.944 -25.078 -35.094 1 84.44 2 GLY B O 1
ATOM 1936 N N . CYS B 1 3 ? -0.04 -25.078 -33.094 1 90.44 3 CYS B N 1
ATOM 1937 C CA . CYS B 1 3 ? -0.836 -23.953 -32.656 1 90.44 3 CYS B CA 1
ATOM 1938 C C . CYS B 1 3 ? 0.055 -22.828 -32.125 1 90.44 3 CYS B C 1
ATOM 1940 O O . CYS B 1 3 ? 1.282 -22.938 -32.156 1 90.44 3 CYS B O 1
ATOM 1942 N N . SER B 1 4 ? -0.486 -21.734 -31.859 1 87.19 4 SER B N 1
ATOM 1943 C CA . SER B 1 4 ? 0.261 -20.578 -31.375 1 87.19 4 SER B CA 1
ATOM 1944 C C . SER B 1 4 ? 0.954 -20.891 -30.047 1 87.19 4 SER B C 1
ATOM 1946 O O . SER B 1 4 ? 1.946 -20.25 -29.703 1 87.19 4 SER B O 1
ATOM 1948 N N . HIS B 1 5 ? 0.503 -21.938 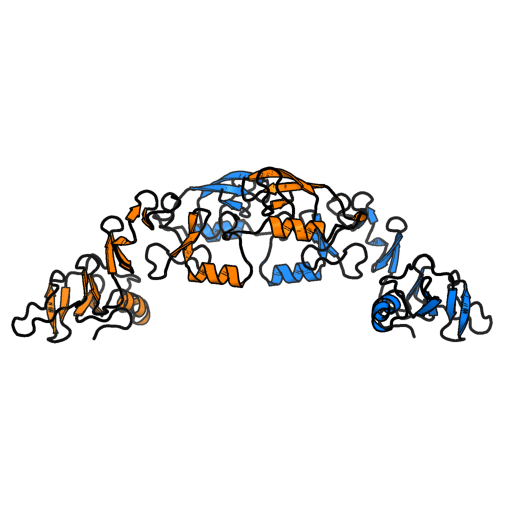-29.359 1 85.81 5 HIS B N 1
ATOM 1949 C CA . HIS B 1 5 ? 1.065 -22.297 -28.047 1 85.81 5 HIS B CA 1
ATOM 1950 C C . HIS B 1 5 ? 2.312 -23.156 -28.219 1 85.81 5 HIS B C 1
ATOM 1952 O O . HIS B 1 5 ? 3.305 -22.953 -27.516 1 85.81 5 HIS B O 1
ATOM 1958 N N . TYR B 1 6 ? 2.115 -24.078 -29.156 1 87.5 6 TYR B N 1
ATOM 1959 C CA . TYR B 1 6 ? 3.186 -25.047 -29.391 1 87.5 6 TYR B CA 1
ATOM 1960 C C . TYR B 1 6 ? 3.266 -25.422 -30.859 1 87.5 6 TYR B C 1
ATOM 1962 O O . TYR B 1 6 ? 2.299 -25.938 -31.438 1 87.5 6 TYR B O 1
ATOM 1970 N N . PRO B 1 7 ? 4.438 -25.125 -31.469 1 93.5 7 PRO B N 1
ATOM 1971 C CA . PRO B 1 7 ? 4.625 -25.734 -32.781 1 93.5 7 PRO B CA 1
ATOM 1972 C C . PRO B 1 7 ? 4.875 -27.234 -32.719 1 93.5 7 PRO B C 1
ATOM 1974 O O . PRO B 1 7 ? 5.805 -27.672 -32.031 1 93.5 7 PRO B O 1
ATOM 1977 N N . HIS B 1 8 ? 4.055 -28.016 -33.312 1 94.56 8 HIS B N 1
ATOM 1978 C CA . HIS B 1 8 ? 4.176 -29.469 -33.312 1 94.56 8 HIS B CA 1
ATOM 1979 C C . HIS B 1 8 ? 3.4 -30.094 -34.469 1 94.56 8 HIS B C 1
ATOM 1981 O O . HIS B 1 8 ? 2.842 -29.375 -35.312 1 94.56 8 HIS B O 1
ATOM 1987 N N . ASN B 1 9 ? 3.398 -31.469 -34.531 1 96.62 9 ASN B N 1
ATOM 1988 C CA . ASN B 1 9 ? 2.92 -32.094 -35.75 1 96.62 9 ASN B CA 1
ATOM 1989 C C . ASN B 1 9 ? 1.772 -33.062 -35.469 1 96.62 9 ASN B C 1
ATOM 1991 O O . ASN B 1 9 ? 1.557 -34 -36.219 1 96.62 9 ASN B O 1
ATOM 1995 N N . CYS B 1 10 ? 1.078 -32.844 -34.375 1 96.88 10 CYS B N 1
ATOM 1996 C CA . CYS B 1 10 ? -0.054 -33.719 -34.125 1 96.88 10 CYS B CA 1
ATOM 1997 C C . CYS B 1 10 ? -1.165 -32.969 -33.375 1 96.88 10 CYS B C 1
ATOM 1999 O O . CYS B 1 10 ? -0.972 -31.844 -32.906 1 96.88 10 CYS B O 1
ATOM 2001 N N . MET B 1 11 ? -2.289 -33.531 -33.344 1 96.75 11 MET B N 1
ATOM 2002 C CA . MET B 1 11 ? -3.424 -33.094 -32.562 1 96.75 11 MET B CA 1
ATOM 2003 C C . MET B 1 11 ? -3.752 -34.094 -31.469 1 96.75 11 MET B C 1
ATOM 2005 O O . MET B 1 11 ? -3.451 -35.281 -31.609 1 96.75 11 MET B O 1
ATOM 2009 N N . ILE B 1 12 ? -4.34 -33.656 -30.406 1 96.44 12 ILE B N 1
ATOM 2010 C CA . ILE B 1 12 ? -4.695 -34.562 -29.328 1 96.44 12 ILE B CA 1
ATOM 2011 C C . ILE B 1 12 ? -6.215 -34.625 -29.188 1 96.44 12 ILE B C 1
ATOM 2013 O O . ILE B 1 12 ? -6.914 -33.625 -29.375 1 96.44 12 ILE B O 1
ATOM 2017 N N . GLN B 1 13 ? -6.664 -35.812 -28.875 1 96.44 13 GLN B N 1
ATOM 2018 C CA . GLN B 1 13 ? -8.094 -35.969 -28.641 1 96.44 13 GLN B CA 1
ATOM 2019 C C . GLN B 1 13 ? -8.453 -35.688 -27.188 1 96.44 13 GLN B C 1
ATOM 2021 O O . GLN B 1 13 ? -7.926 -36.344 -26.281 1 96.44 13 GLN B O 1
ATOM 2026 N N . SER B 1 14 ? -9.352 -34.812 -27.047 1 94.94 14 SER B N 1
ATOM 2027 C CA . SER B 1 14 ? -9.773 -34.5 -25.688 1 94.94 14 SER B CA 1
ATOM 2028 C C . SER B 1 14 ? -10.539 -35.656 -25.047 1 94.94 14 SER B C 1
ATOM 2030 O O . SER B 1 14 ? -11.438 -36.219 -25.672 1 94.94 14 SER B O 1
ATOM 2032 N N . PRO B 1 15 ? -10.211 -35.938 -23.797 1 95.19 15 PRO B N 1
ATOM 2033 C CA . PRO B 1 15 ? -10.914 -37.062 -23.141 1 95.19 15 PRO B CA 1
ATOM 2034 C C . PRO B 1 15 ? -12.367 -36.719 -22.828 1 95.19 15 PRO B C 1
ATOM 2036 O O . PRO B 1 15 ? -13.219 -37.625 -22.781 1 95.19 15 PRO B O 1
ATOM 2039 N N . CYS B 1 16 ? -12.617 -35.5 -22.703 1 92.81 16 CYS B N 1
ATOM 2040 C CA . CYS B 1 16 ? -13.938 -35.094 -22.234 1 92.81 16 CYS B CA 1
ATOM 2041 C C . CYS B 1 16 ? -14.922 -35 -23.391 1 92.81 16 CYS B C 1
ATOM 2043 O O . CYS B 1 16 ? -16.062 -35.469 -23.266 1 92.81 16 CYS B O 1
ATOM 2045 N N . CYS B 1 17 ? -14.594 -34.469 -24.5 1 91.62 17 CYS B N 1
ATOM 2046 C CA . CYS B 1 17 ? -15.547 -34.25 -25.578 1 91.62 17 CYS B CA 1
ATOM 2047 C C . CYS B 1 17 ? -15.164 -35.062 -26.812 1 91.62 17 CYS B C 1
ATOM 2049 O O . CYS B 1 17 ? -15.898 -35.094 -27.797 1 91.62 17 CYS B O 1
ATOM 2051 N N . LYS B 1 18 ? -14.016 -35.656 -26.828 1 93.06 18 LYS B N 1
ATOM 2052 C CA . LYS B 1 18 ? -13.531 -36.594 -27.844 1 93.06 18 LYS B CA 1
ATOM 2053 C C . LYS B 1 18 ? -13.289 -35.844 -29.172 1 93.06 18 LYS B C 1
ATOM 2055 O O . LYS B 1 18 ? -13.375 -36.469 -30.25 1 93.06 18 LYS B O 1
ATOM 2060 N N . GLU B 1 19 ? -13.109 -34.594 -28.984 1 92.88 19 GLU B N 1
ATOM 2061 C CA . GLU B 1 19 ? -12.711 -33.781 -30.141 1 92.88 19 GLU B CA 1
ATOM 2062 C C . GLU B 1 19 ? -11.203 -33.562 -30.172 1 92.88 19 GLU B C 1
ATOM 2064 O O . GLU B 1 19 ? -10.539 -33.625 -29.125 1 92.88 19 GLU B O 1
ATOM 2069 N N . PHE B 1 20 ? -10.695 -33.344 -31.391 1 94.31 20 PHE B N 1
ATOM 2070 C CA . PHE B 1 20 ? -9.258 -33.156 -31.547 1 94.31 20 PHE B CA 1
ATOM 2071 C C . PHE B 1 20 ? -8.906 -31.656 -31.469 1 94.31 20 PHE B C 1
ATOM 2073 O O . PHE B 1 20 ? -9.57 -30.828 -32.062 1 94.31 20 PHE B O 1
ATOM 2080 N N . TYR B 1 21 ? -7.934 -31.391 -30.688 1 93.56 21 TYR B N 1
ATOM 2081 C CA . TYR B 1 21 ? -7.371 -30.047 -30.547 1 93.56 21 TYR B CA 1
ATOM 2082 C C . TYR B 1 21 ? -5.859 -30.078 -30.719 1 93.56 21 TYR B C 1
ATOM 2084 O O . TYR B 1 21 ? -5.23 -31.141 -30.625 1 93.56 21 TYR B O 1
ATOM 2092 N N . TRP B 1 22 ? -5.305 -28.922 -30.984 1 92.38 22 TRP B N 1
ATOM 2093 C CA . TRP B 1 22 ? -3.854 -28.828 -31.125 1 92.38 22 TRP B CA 1
ATOM 2094 C C . TRP B 1 22 ? -3.172 -29.094 -29.781 1 92.38 22 TRP B C 1
ATOM 2096 O O . TRP B 1 22 ? -2.139 -29.75 -29.719 1 92.38 22 TRP B O 1
ATOM 2106 N N . CYS B 1 23 ? -3.701 -28.578 -28.75 1 92.5 23 CYS B N 1
ATOM 2107 C CA . CYS B 1 23 ? -3.17 -28.734 -27.391 1 92.5 23 CYS B CA 1
ATOM 2108 C C . CYS B 1 23 ? -4.25 -28.484 -26.359 1 92.5 23 CYS B C 1
ATOM 2110 O O . CYS B 1 23 ? -5.383 -28.141 -26.703 1 92.5 23 CYS B O 1
ATOM 2112 N N . ARG B 1 24 ? -3.855 -28.688 -25.109 1 90.88 24 ARG B N 1
ATOM 2113 C CA . ARG B 1 24 ? -4.824 -28.531 -24.031 1 90.88 24 ARG B CA 1
ATOM 2114 C C . ARG B 1 24 ? -5.285 -27.078 -23.906 1 90.88 24 ARG B C 1
ATOM 2116 O O . ARG B 1 24 ? -6.426 -26.812 -23.516 1 90.88 24 ARG B O 1
ATOM 2123 N N . LEU B 1 25 ? -4.402 -26.156 -24.203 1 89.31 25 LEU B N 1
ATOM 2124 C CA . LEU B 1 25 ? -4.734 -24.734 -24.062 1 89.31 25 LEU B CA 1
ATOM 2125 C C . LEU B 1 25 ? -5.73 -24.312 -25.141 1 89.31 25 LEU B C 1
ATOM 2127 O O . LEU B 1 25 ? -6.598 -23.469 -24.891 1 89.31 25 LEU B O 1
ATOM 2131 N N . CYS B 1 26 ? -5.594 -24.875 -26.297 1 91.19 26 CYS B N 1
ATOM 2132 C CA . CYS B 1 26 ? -6.551 -24.625 -27.375 1 91.19 26 CYS B CA 1
ATOM 2133 C C . CYS B 1 26 ? -7.934 -25.156 -27 1 91.19 26 CYS B C 1
ATOM 2135 O O . CYS B 1 26 ? -8.938 -24.484 -27.234 1 91.19 26 CYS B O 1
ATOM 2137 N N . HIS B 1 27 ? -7.93 -26.344 -26.422 1 92.56 27 HIS B N 1
ATOM 2138 C CA . HIS B 1 27 ? -9.188 -26.875 -25.922 1 92.56 27 HIS B CA 1
ATOM 2139 C C . HIS B 1 27 ? -9.82 -25.938 -24.906 1 92.56 27 HIS B C 1
ATOM 2141 O O . HIS B 1 27 ? -10.984 -25.562 -25.047 1 92.56 27 HIS B O 1
ATOM 2147 N N . ASP B 1 28 ? -9.07 -25.531 -23.938 1 88.12 28 ASP B N 1
ATOM 2148 C CA . ASP B 1 28 ? -9.57 -24.75 -22.797 1 88.12 28 ASP B CA 1
ATOM 2149 C C . ASP B 1 28 ? -10.055 -23.375 -23.25 1 88.12 28 ASP B C 1
ATOM 2151 O O . ASP B 1 28 ? -10.992 -22.828 -22.688 1 88.12 28 ASP B O 1
ATOM 2155 N N . ALA B 1 29 ? -9.43 -22.844 -24.266 1 86.31 29 ALA B N 1
ATOM 2156 C CA . ALA B 1 29 ? -9.82 -21.547 -24.797 1 86.31 29 ALA B CA 1
ATOM 2157 C C . ALA B 1 29 ? -11.141 -21.641 -25.562 1 86.31 29 ALA B C 1
ATOM 2159 O O . ALA B 1 29 ? -11.914 -20.688 -25.594 1 86.31 29 ALA B O 1
ATOM 2160 N N . GLU B 1 30 ? -11.383 -22.719 -26.125 1 79.88 30 GLU B N 1
ATOM 2161 C CA . GLU B 1 30 ? -12.555 -22.875 -26.984 1 79.88 30 GLU B CA 1
ATOM 2162 C C . GLU B 1 30 ? -13.703 -23.531 -26.234 1 79.88 30 GLU B C 1
ATOM 2164 O O . GLU B 1 30 ? -14.836 -23.547 -26.719 1 79.88 30 GLU B O 1
ATOM 2169 N N . ALA B 1 31 ? -13.445 -24.172 -25.188 1 67.62 31 ALA B N 1
ATOM 2170 C CA . ALA B 1 31 ? -14.422 -24.984 -24.469 1 67.62 31 ALA B CA 1
ATOM 2171 C C . ALA B 1 31 ? -15.711 -24.203 -24.219 1 67.62 31 ALA B C 1
ATOM 2173 O O . ALA B 1 31 ? -16.797 -24.688 -24.531 1 67.62 31 ALA B O 1
ATOM 2174 N N . PHE B 1 32 ? -15.648 -22.953 -23.641 1 62.5 32 PHE B N 1
ATOM 2175 C CA . PHE B 1 32 ? -16.906 -22.297 -23.297 1 62.5 32 PHE B CA 1
ATOM 2176 C C . PHE B 1 32 ? -17.516 -21.609 -24.516 1 62.5 32 PHE B C 1
ATOM 2178 O O . PHE B 1 32 ? -18.734 -21.453 -24.609 1 62.5 32 PHE B O 1
ATOM 2185 N N . GLN B 1 33 ? -16.734 -21.25 -25.359 1 58.81 33 GLN B N 1
ATOM 2186 C CA . GLN B 1 33 ? -17.281 -20.5 -26.484 1 58.81 33 GLN B CA 1
ATOM 2187 C C . GLN B 1 33 ? -18.188 -21.391 -27.328 1 58.81 33 GLN B C 1
ATOM 2189 O O . GLN B 1 33 ? -19.25 -20.953 -27.781 1 58.81 33 GLN B O 1
ATOM 2194 N N . LYS B 1 34 ? -17.875 -22.531 -27.641 1 55.44 34 LYS B N 1
ATOM 2195 C CA . LYS B 1 34 ? -18.672 -23.188 -28.672 1 55.44 34 LYS B CA 1
ATOM 2196 C C . LYS B 1 34 ? -19.5 -24.328 -28.094 1 55.44 34 LYS B C 1
ATOM 2198 O O . LYS B 1 34 ? -19.906 -25.234 -28.812 1 55.44 34 LYS B O 1
ATOM 2203 N N . CYS B 1 35 ? -19.797 -24.25 -26.828 1 57.16 35 CYS B N 1
ATOM 2204 C CA . CYS B 1 35 ? -20.719 -25.203 -26.234 1 57.16 35 CYS B CA 1
ATOM 2205 C C . CYS B 1 35 ? -20.297 -26.641 -26.516 1 57.16 35 CYS B C 1
ATOM 2207 O O . CYS B 1 35 ? -21.125 -27.547 -26.578 1 57.16 35 CYS B O 1
ATOM 2209 N N . LYS B 1 36 ? -18.953 -26.891 -26.906 1 64.31 36 LYS B N 1
ATOM 2210 C CA . LYS B 1 36 ? -18.609 -28.25 -27.328 1 64.31 36 LYS B CA 1
ATOM 2211 C C . LYS B 1 36 ? -18.219 -29.109 -26.125 1 64.31 36 LYS B C 1
ATOM 2213 O O . LYS B 1 36 ? -18.516 -30.297 -26.094 1 64.31 36 LYS B O 1
ATOM 2218 N N . CYS B 1 37 ? -17.609 -28.422 -25.109 1 77.38 37 CYS B N 1
ATOM 2219 C CA . CYS B 1 37 ? -17.188 -29.188 -23.938 1 77.38 37 CYS B CA 1
ATOM 2220 C C . CYS B 1 37 ? -17.547 -28.453 -22.656 1 77.38 37 CYS B C 1
ATOM 2222 O O . CYS B 1 37 ? -17.359 -27.25 -22.547 1 77.38 37 CYS B O 1
ATOM 2224 N N . LYS B 1 38 ? -18.188 -29.031 -21.781 1 79.19 38 LYS B N 1
ATOM 2225 C CA . LYS B 1 38 ? -18.641 -28.469 -20.516 1 79.19 38 LYS B CA 1
ATOM 2226 C C . LYS B 1 38 ? -17.484 -28.375 -19.516 1 79.19 38 LYS B C 1
ATOM 2228 O O . LYS B 1 38 ? -17.609 -27.734 -18.484 1 79.19 38 LYS B O 1
ATOM 2233 N N . VAL B 1 39 ? -16.453 -29.109 -20.062 1 85.19 39 VAL B N 1
ATOM 2234 C CA . VAL B 1 39 ? -15.289 -29.125 -19.188 1 85.19 39 VAL B CA 1
ATOM 2235 C C . VAL B 1 39 ? -14.383 -27.938 -19.5 1 85.19 39 VAL B C 1
ATOM 2237 O O . VAL B 1 39 ? -13.938 -27.766 -20.641 1 85.19 39 VAL B O 1
ATOM 2240 N N . GLU B 1 40 ? -14.148 -27.062 -18.516 1 83.38 40 GLU B N 1
ATOM 2241 C CA . GLU B 1 40 ? -13.375 -25.844 -18.703 1 83.38 40 GLU B CA 1
ATOM 2242 C C . GLU B 1 40 ? -11.898 -26.156 -18.953 1 83.38 40 GLU B C 1
ATOM 2244 O O . GLU B 1 40 ? -11.273 -25.547 -19.828 1 83.38 40 GLU B O 1
ATOM 2249 N N . GLN B 1 41 ? -11.453 -27.172 -18.219 1 87.25 41 GLN B N 1
ATOM 2250 C CA . GLN B 1 41 ? -10.062 -27.578 -18.344 1 87.25 41 GLN B CA 1
ATOM 2251 C C . GLN B 1 41 ? -9.945 -29.078 -18.641 1 87.25 41 GLN B C 1
ATOM 2253 O O . GLN B 1 41 ? -10.398 -29.906 -17.859 1 87.25 41 GLN B O 1
ATOM 2258 N N . MET B 1 42 ? -9.289 -29.375 -19.703 1 90.31 42 MET B N 1
ATOM 2259 C CA . MET B 1 42 ? -9.195 -30.781 -20.109 1 90.31 42 MET B CA 1
ATOM 2260 C C . MET B 1 42 ? -8.172 -31.516 -19.266 1 90.31 42 MET B C 1
ATOM 2262 O O . MET B 1 42 ? -7.176 -30.922 -18.828 1 90.31 42 MET B O 1
ATOM 2266 N N . ASP B 1 43 ? -8.453 -32.75 -19.125 1 92.94 43 ASP B N 1
ATOM 2267 C CA . ASP B 1 43 ? -7.5 -33.625 -18.438 1 92.94 43 ASP B CA 1
ATOM 2268 C C . ASP B 1 43 ? -6.406 -34.094 -19.391 1 92.94 43 ASP B C 1
ATOM 2270 O O . ASP B 1 43 ? -6.59 -35.062 -20.109 1 92.94 43 ASP B O 1
ATOM 2274 N N . ARG B 1 44 ? -5.301 -33.469 -19.281 1 92.12 44 ARG B N 1
ATOM 2275 C CA . ARG B 1 44 ? -4.207 -33.75 -20.219 1 92.12 44 ARG B CA 1
ATOM 2276 C C . ARG B 1 44 ? -3.623 -35.156 -19.969 1 92.12 44 ARG B C 1
ATOM 2278 O O . ARG B 1 44 ? -2.99 -35.719 -20.859 1 92.12 44 ARG B O 1
ATOM 2285 N N . TYR B 1 45 ? -3.881 -35.75 -18.891 1 94.44 45 TYR B N 1
ATOM 2286 C CA . TYR B 1 45 ? -3.27 -37 -18.516 1 94.44 45 TYR B CA 1
ATOM 2287 C C . TYR B 1 45 ? -4.066 -38.188 -19.078 1 94.44 45 TYR B C 1
ATOM 2289 O O . TYR B 1 45 ? -3.557 -39.281 -19.172 1 94.44 45 TYR B O 1
ATOM 2297 N N . SER B 1 46 ? -5.246 -37.906 -19.453 1 96 46 SER B N 1
ATOM 2298 C CA . SER B 1 46 ? -6.137 -38.969 -19.859 1 96 46 SER B CA 1
ATOM 2299 C C . SER B 1 46 ? -6.277 -39.031 -21.375 1 96 46 SER B C 1
ATOM 2301 O O . SER B 1 46 ? -7.168 -39.719 -21.891 1 96 46 SER B O 1
ATOM 2303 N N . VAL B 1 47 ? -5.469 -38.375 -22.031 1 97.12 47 VAL B N 1
ATOM 2304 C CA . VAL B 1 47 ? -5.5 -38.406 -23.5 1 97.12 47 VAL B CA 1
ATOM 2305 C C . VAL B 1 47 ? -5.09 -39.812 -23.984 1 97.12 47 VAL B C 1
ATOM 2307 O O . VAL B 1 47 ? -4.066 -40.344 -23.562 1 97.12 47 VAL B O 1
ATOM 2310 N N . GLU B 1 48 ? -5.812 -40.344 -24.891 1 97.62 48 GLU B N 1
ATOM 2311 C CA . GLU B 1 48 ? -5.555 -41.719 -25.344 1 97.62 48 GLU B CA 1
ATOM 2312 C C . GLU B 1 48 ? -5.188 -41.75 -26.828 1 97.62 48 GLU B C 1
ATOM 2314 O O . GLU B 1 48 ? -4.496 -42.656 -27.281 1 97.62 48 GLU B O 1
ATOM 2319 N N . ARG B 1 49 ? -5.664 -40.781 -27.562 1 98.19 49 ARG B N 1
ATOM 2320 C CA . ARG B 1 49 ? -5.477 -40.781 -29.016 1 98.19 49 ARG B CA 1
ATOM 2321 C C . ARG B 1 49 ? -4.902 -39.469 -29.5 1 98.19 49 ARG B C 1
ATOM 2323 O O . ARG B 1 49 ? -5.207 -38.406 -28.953 1 98.19 49 ARG B O 1
ATOM 2330 N N . ILE B 1 50 ? -4.098 -39.625 -30.547 1 98.12 50 ILE B N 1
ATOM 2331 C CA . ILE B 1 50 ? -3.568 -38.469 -31.266 1 98.12 50 ILE B CA 1
ATOM 2332 C C . ILE B 1 50 ? -3.756 -38.656 -32.75 1 98.12 50 ILE B C 1
ATOM 2334 O O . ILE B 1 50 ? -4.039 -39.75 -33.219 1 98.12 50 ILE B O 1
ATOM 2338 N N . LYS B 1 51 ? -3.697 -37.531 -33.438 1 98.06 51 LYS B N 1
ATOM 2339 C CA . LYS B 1 51 ? -3.84 -37.5 -34.875 1 98.06 51 LYS B CA 1
ATOM 2340 C C . LYS B 1 51 ? -2.662 -36.812 -35.531 1 98.06 51 LYS B C 1
ATOM 2342 O O . LYS B 1 51 ? -2.334 -35.656 -35.188 1 98.06 51 LYS B O 1
ATOM 2347 N N . CYS B 1 52 ? -2.066 -37.562 -36.5 1 97.75 52 CYS B N 1
ATOM 2348 C CA . CYS B 1 52 ? -0.948 -36.969 -37.219 1 97.75 52 CYS B CA 1
ATOM 2349 C C . CYS B 1 52 ? -1.425 -35.844 -38.125 1 97.75 52 CYS B C 1
ATOM 2351 O O . CYS B 1 52 ? -2.395 -36.031 -38.875 1 97.75 52 CYS B O 1
ATOM 2353 N N . MET B 1 53 ? -0.737 -34.781 -38.156 1 95.31 53 MET B N 1
ATOM 2354 C CA . MET B 1 53 ? -1.151 -33.625 -38.938 1 95.31 53 MET B CA 1
ATOM 2355 C C . MET B 1 53 ? -0.762 -33.781 -40.406 1 95.31 53 MET B C 1
ATOM 2357 O O . MET B 1 53 ? -1.351 -33.156 -41.281 1 95.31 53 MET B O 1
ATOM 2361 N N . ARG B 1 54 ? 0.148 -34.562 -40.625 1 95.5 54 ARG B N 1
ATOM 2362 C CA . ARG B 1 54 ? 0.647 -34.75 -42 1 95.5 54 ARG B CA 1
ATOM 2363 C C . ARG B 1 54 ? -0.204 -35.75 -42.75 1 95.5 54 ARG B C 1
ATOM 2365 O O . ARG B 1 54 ? -0.641 -35.469 -43.875 1 95.5 54 ARG B O 1
ATOM 2372 N N . CYS B 1 55 ? -0.545 -36.906 -42.125 1 96.75 55 CYS B N 1
ATOM 2373 C CA . CYS B 1 55 ? -1.264 -37.938 -42.875 1 96.75 55 CYS B CA 1
ATOM 2374 C C . CYS B 1 55 ? -2.654 -38.156 -42.281 1 96.75 55 CYS B C 1
ATOM 2376 O O . CYS B 1 55 ? -3.436 -38.969 -42.781 1 96.75 55 CYS B O 1
ATOM 2378 N N . GLN B 1 56 ? -2.984 -37.625 -41.156 1 96.81 56 GLN B N 1
ATOM 2379 C CA . GLN B 1 56 ? -4.301 -37.594 -40.531 1 96.81 56 GLN B CA 1
ATOM 2380 C C . GLN B 1 56 ? -4.625 -38.938 -39.906 1 96.81 56 GLN B C 1
ATOM 2382 O O . GLN B 1 56 ? -5.773 -39.219 -39.531 1 96.81 56 GLN B O 1
ATOM 2387 N N . LEU B 1 57 ? -3.57 -39.719 -39.75 1 97.81 57 LEU B N 1
ATOM 2388 C CA . LEU B 1 57 ? -3.795 -41 -39.125 1 97.81 57 LEU B CA 1
ATOM 2389 C C . LEU B 1 57 ? -4.023 -40.844 -37.625 1 97.81 57 LEU B C 1
ATOM 2391 O O . LEU B 1 57 ? -3.219 -40.219 -36.938 1 97.81 57 LEU B O 1
ATOM 2395 N N . GLU B 1 58 ? -5.137 -41.406 -37.156 1 98.06 58 GLU B N 1
ATOM 2396 C CA . GLU B 1 58 ? -5.379 -41.5 -35.719 1 98.06 58 GLU B CA 1
ATOM 2397 C C . GLU B 1 58 ? -4.633 -42.656 -35.094 1 98.06 58 GLU B C 1
ATOM 2399 O O . GLU B 1 58 ? -4.594 -43.75 -35.656 1 98.06 58 GLU B O 1
ATOM 2404 N N . GLN B 1 59 ? -4.027 -42.438 -34.031 1 98.25 59 GLN B N 1
ATOM 2405 C CA . GLN B 1 59 ? -3.174 -43.438 -33.406 1 98.25 59 GLN B CA 1
ATOM 2406 C C . GLN B 1 59 ? -3.094 -43.25 -31.906 1 98.25 59 GLN B C 1
ATOM 2408 O O . GLN B 1 59 ? -3.725 -42.344 -31.359 1 98.25 59 GLN B O 1
ATOM 2413 N N . SER B 1 60 ? -2.348 -44.188 -31.266 1 97.94 60 SER B N 1
ATOM 2414 C CA . SER B 1 60 ? -2.197 -44.125 -29.812 1 97.94 60 SER B CA 1
ATOM 2415 C C . SER B 1 60 ? -1.405 -42.906 -29.391 1 97.94 60 SER B C 1
ATOM 2417 O O . SER B 1 60 ? -0.422 -42.531 -30.047 1 97.94 60 SER B O 1
ATOM 2419 N N . SER B 1 61 ? -1.771 -42.312 -28.25 1 97.06 61 SER B N 1
ATOM 2420 C CA . SER B 1 61 ? -1.082 -41.125 -27.734 1 97.06 61 SER B CA 1
ATOM 2421 C C . SER B 1 61 ? 0.306 -41.5 -27.203 1 97.06 61 SER B C 1
ATOM 2423 O O . SER B 1 61 ? 1.116 -40.594 -26.922 1 97.06 61 SER B O 1
ATOM 2425 N N . ASP B 1 62 ? 0.615 -42.75 -27.109 1 96.62 62 ASP B N 1
ATOM 2426 C CA . ASP B 1 62 ? 1.915 -43.219 -26.641 1 96.62 62 ASP B CA 1
ATOM 2427 C C . ASP B 1 62 ? 2.988 -43.031 -27.703 1 96.62 62 ASP B C 1
ATOM 2429 O O . ASP B 1 62 ? 4.184 -43.125 -27.422 1 96.62 62 ASP B O 1
ATOM 2433 N N . ASN B 1 63 ? 2.531 -42.844 -28.906 1 96.62 63 ASN B N 1
ATOM 2434 C CA . ASN B 1 63 ? 3.477 -42.688 -30.016 1 96.62 63 ASN B CA 1
ATOM 2435 C C . ASN B 1 63 ? 4.043 -41.281 -30.078 1 96.62 63 ASN B C 1
ATOM 2437 O O . ASN B 1 63 ? 3.318 -40.312 -29.859 1 96.62 63 ASN B O 1
ATOM 2441 N N . VAL B 1 64 ? 5.312 -41.25 -30.406 1 97 64 VAL B N 1
ATOM 2442 C CA . VAL B 1 64 ? 5.934 -39.938 -30.578 1 97 64 VAL B CA 1
ATOM 2443 C C . VAL B 1 64 ? 6.289 -39.719 -32.062 1 97 64 VAL B C 1
ATOM 2445 O O . VAL B 1 64 ? 6.57 -38.594 -32.469 1 97 64 VAL B O 1
ATOM 2448 N N . ILE B 1 65 ? 6.262 -40.781 -32.781 1 97.12 65 ILE B N 1
ATOM 2449 C CA . ILE B 1 65 ? 6.453 -40.781 -34.219 1 97.12 65 ILE B CA 1
ATOM 2450 C C . ILE B 1 65 ? 5.254 -41.469 -34.906 1 97.12 65 ILE B C 1
ATOM 2452 O O . ILE B 1 65 ? 4.723 -42.438 -34.406 1 97.12 65 ILE B O 1
ATOM 2456 N N . CYS B 1 66 ? 4.875 -40.906 -36 1 97.75 66 CYS B N 1
ATOM 2457 C CA . CYS B 1 66 ? 3.717 -41.438 -36.719 1 97.75 66 CYS B CA 1
ATOM 2458 C C . CYS B 1 66 ? 3.904 -42.906 -37.031 1 97.75 66 CYS B C 1
ATOM 2460 O O . CYS B 1 66 ? 4.945 -43.312 -37.562 1 97.75 66 CYS B O 1
ATOM 2462 N N . GLU B 1 67 ? 2.91 -43.688 -36.719 1 97.06 67 GLU B N 1
ATOM 2463 C CA . GLU B 1 67 ? 3.004 -45.156 -36.906 1 97.06 67 GLU B CA 1
ATOM 2464 C C . GLU B 1 67 ? 2.832 -45.531 -38.375 1 97.06 67 GLU B C 1
ATOM 2466 O O . GLU B 1 67 ? 3.072 -46.688 -38.75 1 97.06 67 GLU B O 1
ATOM 2471 N N . ASN B 1 68 ? 2.373 -44.625 -39.156 1 97.31 68 ASN B N 1
ATOM 2472 C CA . ASN B 1 68 ? 2.334 -44.844 -40.594 1 97.31 68 ASN B CA 1
ATOM 2473 C C . ASN B 1 68 ? 3.736 -44.969 -41.188 1 97.31 68 ASN B C 1
ATOM 2475 O O . ASN B 1 68 ? 4.492 -44 -41.219 1 97.31 68 ASN B O 1
ATOM 2479 N N . PRO B 1 69 ? 4.086 -46.125 -41.719 1 95 69 PRO B N 1
ATOM 2480 C CA . PRO B 1 69 ? 5.445 -46.344 -42.219 1 95 69 PRO B CA 1
ATOM 2481 C C . PRO B 1 69 ? 5.797 -45.438 -43.375 1 95 69 PRO B C 1
ATOM 2483 O O . PRO B 1 69 ? 6.977 -45.219 -43.656 1 95 69 PRO B O 1
ATOM 2486 N N . ASN B 1 70 ? 4.793 -44.906 -44.031 1 96.62 70 ASN B N 1
ATOM 2487 C CA . ASN B 1 70 ? 5.031 -44.031 -45.188 1 96.62 70 ASN B CA 1
ATOM 2488 C C . ASN B 1 70 ? 5.168 -42.562 -44.75 1 96.62 70 ASN B C 1
ATOM 2490 O O . ASN B 1 70 ? 5.547 -41.719 -45.531 1 96.62 70 ASN B O 1
ATOM 2494 N N . CYS B 1 71 ? 4.773 -42.156 -43.531 1 96.75 71 CYS B N 1
ATOM 2495 C CA . CYS B 1 71 ? 4.793 -40.812 -43.031 1 96.75 71 CYS B CA 1
ATOM 2496 C C . CYS B 1 71 ? 5.965 -40.594 -42.062 1 96.75 71 CYS B C 1
ATOM 2498 O O . CYS B 1 71 ? 6.84 -39.75 -42.344 1 96.75 71 CYS B O 1
ATOM 2500 N N . ASN B 1 72 ? 6.141 -41.344 -41.031 1 96.19 72 ASN B N 1
ATOM 2501 C CA . ASN B 1 72 ? 7.227 -41.344 -40.062 1 96.19 72 ASN B CA 1
ATOM 2502 C C . ASN B 1 72 ? 7.461 -39.969 -39.469 1 96.19 72 ASN B C 1
ATOM 2504 O O . ASN B 1 72 ? 8.602 -39.594 -39.188 1 96.19 72 ASN B O 1
ATOM 2508 N N . THR B 1 73 ? 6.438 -39.156 -39.438 1 96.12 73 THR B N 1
ATOM 2509 C CA . THR B 1 73 ? 6.52 -37.812 -38.875 1 96.12 73 THR B CA 1
ATOM 2510 C C . THR B 1 73 ? 6.789 -37.844 -37.375 1 96.12 73 THR B C 1
ATOM 2512 O O . THR B 1 73 ? 6.129 -38.562 -36.656 1 96.12 73 THR B O 1
ATOM 2515 N N . GLN B 1 74 ? 7.824 -37.094 -37 1 96.81 74 GLN B N 1
ATOM 2516 C CA . GLN B 1 74 ? 8.039 -36.844 -35.594 1 96.81 74 GLN B CA 1
ATOM 2517 C C . GLN B 1 74 ? 7.062 -35.781 -35.062 1 96.81 74 GLN B C 1
ATOM 2519 O O . GLN B 1 74 ? 6.969 -34.688 -35.625 1 96.81 74 GLN B O 1
ATOM 2524 N N . PHE B 1 75 ? 6.344 -36.094 -34.062 1 96.94 75 PHE B N 1
ATOM 2525 C CA . PHE B 1 75 ? 5.297 -35.188 -33.562 1 96.94 75 PHE B CA 1
ATOM 2526 C C . PHE B 1 75 ? 5.902 -34 -32.875 1 96.94 75 PHE B C 1
ATOM 2528 O O . PHE B 1 75 ? 5.41 -32.875 -33 1 96.94 75 PHE B O 1
ATOM 2535 N N . GLY B 1 76 ? 6.836 -34.188 -32.062 1 96.62 76 GLY B N 1
ATOM 2536 C CA . GLY B 1 76 ? 7.672 -33.125 -31.5 1 96.62 76 GLY B CA 1
ATOM 2537 C C . GLY B 1 76 ? 9.141 -33.281 -31.828 1 96.62 76 GLY B C 1
ATOM 2538 O O . GLY B 1 76 ? 9.805 -34.219 -31.328 1 96.62 76 GLY B O 1
ATOM 2539 N N . GLU B 1 77 ? 9.672 -32.438 -32.562 1 95.19 77 GLU B N 1
ATOM 2540 C CA . GLU B 1 77 ? 11.055 -32.562 -33.031 1 95.19 77 GLU B CA 1
ATOM 2541 C C . GLU B 1 77 ? 12.039 -32.406 -31.875 1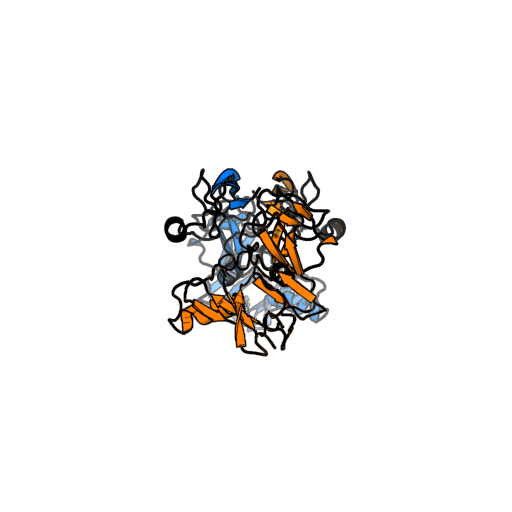 95.19 77 GLU B C 1
ATOM 2543 O O . GLU B 1 77 ? 13.062 -33.094 -31.828 1 95.19 77 GLU B O 1
ATOM 2548 N N . PHE B 1 78 ? 11.773 -31.562 -31.031 1 95.56 78 PHE B N 1
ATOM 2549 C CA . PHE B 1 78 ? 12.742 -31.234 -29.984 1 95.56 78 PHE B CA 1
ATOM 2550 C C . PHE B 1 78 ? 12.266 -31.734 -28.625 1 95.56 78 PHE B C 1
ATOM 2552 O O . PHE B 1 78 ? 13.07 -31.922 -27.719 1 95.56 78 PHE B O 1
ATOM 2559 N N . TYR B 1 79 ? 10.93 -31.938 -28.578 1 95.88 79 TYR B N 1
ATOM 2560 C CA . TYR B 1 79 ? 10.438 -32.406 -27.281 1 95.88 79 TYR B CA 1
ATOM 2561 C C . TYR B 1 79 ? 9.102 -33.125 -27.453 1 95.88 79 TYR B C 1
ATOM 2563 O O . TYR B 1 79 ? 8.25 -32.719 -28.234 1 95.88 79 TYR B O 1
ATOM 2571 N N . SER B 1 80 ? 8.914 -34.25 -26.703 1 96.19 80 SER B N 1
ATOM 2572 C CA . SER B 1 80 ? 7.66 -35 -26.625 1 96.19 80 SER B CA 1
ATOM 2573 C C . SER B 1 80 ? 7.453 -35.625 -25.25 1 96.19 80 SER B C 1
ATOM 2575 O O . SER B 1 80 ? 8.383 -36.188 -24.672 1 96.19 80 SER B O 1
ATOM 2577 N N . CYS B 1 81 ? 6.305 -35.375 -24.766 1 96.81 81 CYS B N 1
ATOM 2578 C CA . CYS B 1 81 ? 5.914 -36 -23.5 1 96.81 81 CYS B CA 1
ATOM 2579 C C . CYS B 1 81 ? 4.598 -36.75 -23.656 1 96.81 81 CYS B C 1
ATOM 2581 O O . CYS B 1 81 ? 3.566 -36.156 -23.969 1 96.81 81 CYS B O 1
ATOM 2583 N N . THR B 1 82 ? 4.59 -38 -23.375 1 96.5 82 THR B N 1
ATOM 2584 C CA . THR B 1 82 ? 3.387 -38.812 -23.547 1 96.5 82 THR B CA 1
ATOM 2585 C C . THR B 1 82 ? 2.57 -38.844 -22.266 1 96.5 82 THR B C 1
ATOM 2587 O O . THR B 1 82 ? 1.504 -39.469 -22.203 1 96.5 82 THR B O 1
ATOM 2590 N N . ILE B 1 83 ? 3.078 -38.219 -21.25 1 96.31 83 ILE B N 1
ATOM 2591 C CA . ILE B 1 83 ? 2.354 -38.094 -19.984 1 96.31 83 ILE B CA 1
ATOM 2592 C C . ILE B 1 83 ? 1.458 -36.875 -20.016 1 96.31 83 ILE B C 1
ATOM 2594 O O . ILE B 1 83 ? 0.242 -36.969 -19.844 1 96.31 83 ILE B O 1
ATOM 2598 N N . CYS B 1 84 ? 2.074 -35.719 -20.375 1 95.44 84 CYS B N 1
ATOM 2599 C CA . CYS B 1 84 ? 1.342 -34.469 -20.422 1 95.44 84 CYS B CA 1
ATOM 2600 C C . CYS B 1 84 ? 0.793 -34.188 -21.828 1 95.44 84 CYS B C 1
ATOM 2602 O O . CYS B 1 84 ? -0.011 -33.281 -22.016 1 95.44 84 CYS B O 1
ATOM 2604 N N . HIS B 1 85 ? 1.279 -35.031 -22.766 1 95.81 85 HIS B N 1
ATOM 2605 C CA . HIS B 1 85 ? 0.906 -34.906 -24.172 1 95.81 85 HIS B CA 1
ATOM 2606 C C . HIS B 1 85 ? 1.228 -33.531 -24.719 1 95.81 85 HIS B C 1
ATOM 2608 O O . HIS B 1 85 ? 0.368 -32.875 -25.312 1 95.81 85 HIS B O 1
ATOM 2614 N N . ILE B 1 86 ? 2.43 -33.156 -24.453 1 95.19 86 ILE B N 1
ATOM 2615 C CA . ILE B 1 86 ? 2.994 -31.922 -25 1 95.19 86 ILE B CA 1
ATOM 2616 C C . ILE B 1 86 ? 4.066 -32.25 -26.031 1 95.19 86 ILE B C 1
ATOM 2618 O O . ILE B 1 86 ? 4.898 -33.125 -25.812 1 95.19 86 ILE B O 1
ATOM 2622 N N . TYR B 1 87 ? 3.965 -31.625 -27.141 1 95.44 87 TYR B N 1
ATOM 2623 C CA . TYR B 1 87 ? 4.906 -31.766 -28.25 1 95.44 87 TYR B CA 1
ATOM 2624 C C . TYR B 1 87 ? 5.422 -30.406 -28.703 1 95.44 87 TYR B C 1
ATOM 2626 O O . TYR B 1 87 ? 4.668 -29.422 -28.75 1 95.44 87 TYR B O 1
ATOM 2634 N N . SER B 1 88 ? 6.738 -30.344 -29.031 1 95.25 88 SER B N 1
ATOM 2635 C CA . SER B 1 88 ? 7.273 -29.062 -29.438 1 95.25 88 SER B CA 1
ATOM 2636 C C . SER B 1 88 ? 8.336 -29.219 -30.516 1 95.25 88 SER B C 1
ATOM 2638 O O . SER B 1 88 ? 9.211 -30.078 -30.422 1 95.25 88 SER B O 1
ATOM 2640 N N . ASN B 1 89 ? 8.156 -28.359 -31.5 1 95.44 89 ASN B N 1
ATOM 2641 C CA . ASN B 1 89 ? 9.156 -28.266 -32.562 1 95.44 89 ASN B CA 1
ATOM 2642 C C . ASN B 1 89 ? 10.039 -27.031 -32.375 1 95.44 89 ASN B C 1
ATOM 2644 O O . ASN B 1 89 ? 10.812 -26.703 -33.281 1 95.44 89 ASN B O 1
ATOM 2648 N N . ASP B 1 90 ? 9.82 -26.406 -31.312 1 93.88 90 ASP B N 1
ATOM 2649 C CA . ASP B 1 90 ? 10.586 -25.188 -31.047 1 93.88 90 ASP B CA 1
ATOM 2650 C C . ASP B 1 90 ? 11.914 -25.5 -30.375 1 93.88 90 ASP B C 1
ATOM 2652 O O . ASP B 1 90 ? 11.945 -25.844 -29.188 1 93.88 90 ASP B O 1
ATOM 2656 N N . LYS B 1 91 ? 12.961 -25.312 -31.078 1 91.69 91 LYS B N 1
ATOM 2657 C CA . LYS B 1 91 ? 14.297 -25.609 -30.562 1 91.69 91 LYS B CA 1
ATOM 2658 C C . LYS B 1 91 ? 14.703 -24.625 -29.484 1 91.69 91 LYS B C 1
ATOM 2660 O O . LYS B 1 91 ? 15.594 -24.906 -28.672 1 91.69 91 LYS B O 1
ATOM 2665 N N . ASN B 1 92 ? 14.078 -23.516 -29.469 1 91.06 92 ASN B N 1
ATOM 2666 C CA . ASN B 1 92 ? 14.492 -22.453 -28.562 1 91.06 92 ASN B CA 1
ATOM 2667 C C . ASN B 1 92 ? 13.75 -22.547 -27.234 1 91.06 92 ASN B C 1
ATOM 2669 O O . ASN B 1 92 ? 14.016 -21.75 -26.328 1 91.06 92 ASN B O 1
ATOM 2673 N N . ARG B 1 93 ? 12.859 -23.375 -27.031 1 87.88 93 ARG B N 1
ATOM 2674 C CA . ARG B 1 93 ? 12.062 -23.547 -25.828 1 87.88 93 ARG B CA 1
ATOM 2675 C C . ARG B 1 93 ? 12.297 -24.906 -25.188 1 87.88 93 ARG B C 1
ATOM 2677 O O . ARG B 1 93 ? 11.711 -25.906 -25.609 1 87.88 93 ARG B O 1
ATOM 2684 N N . SER B 1 94 ? 13.086 -24.844 -24.219 1 92.25 94 SER B N 1
ATOM 2685 C CA . SER B 1 94 ? 13.375 -26.078 -23.516 1 92.25 94 SER B CA 1
ATOM 2686 C C . SER B 1 94 ? 12.234 -26.469 -22.578 1 92.25 94 SER B C 1
ATOM 2688 O O . SER B 1 94 ? 11.742 -25.641 -21.812 1 92.25 94 SER B O 1
ATOM 2690 N N . ILE B 1 95 ? 11.805 -27.703 -22.75 1 94.44 95 ILE B N 1
ATOM 2691 C CA . ILE B 1 95 ? 10.727 -28.25 -21.922 1 94.44 95 ILE B CA 1
ATOM 2692 C C . ILE B 1 95 ? 11.188 -29.547 -21.25 1 94.44 95 ILE B C 1
ATOM 2694 O O . ILE B 1 95 ? 11.992 -30.281 -21.828 1 94.44 95 ILE B O 1
ATOM 2698 N N . TYR B 1 96 ? 10.781 -29.781 -20.047 1 95.25 96 TYR B N 1
ATOM 2699 C CA . TYR B 1 96 ? 11.07 -31.047 -19.391 1 95.25 96 TYR B CA 1
ATOM 2700 C C . TYR B 1 96 ? 9.906 -31.484 -18.516 1 95.25 96 TYR B C 1
ATOM 2702 O O . TYR B 1 96 ? 9.094 -30.641 -18.094 1 95.25 96 TYR B O 1
ATOM 2710 N N . HIS B 1 97 ? 9.758 -32.75 -18.328 1 96.25 97 HIS B N 1
ATOM 2711 C CA . HIS B 1 97 ? 8.75 -33.312 -17.422 1 96.25 97 HIS B CA 1
ATOM 2712 C C . HIS B 1 97 ? 9.352 -33.594 -16.047 1 96.25 97 HIS B C 1
ATOM 2714 O O . HIS B 1 97 ? 10.391 -34.25 -15.945 1 96.25 97 HIS B O 1
ATOM 2720 N N . CYS B 1 98 ? 8.75 -33.094 -15.047 1 95.94 98 CYS B N 1
ATOM 2721 C CA . CYS B 1 98 ? 9.164 -33.375 -13.672 1 95.94 98 CYS B CA 1
ATOM 2722 C C . CYS B 1 98 ? 8.281 -34.438 -13.055 1 95.94 98 CYS B C 1
ATOM 2724 O O . CYS B 1 98 ? 7.066 -34.281 -12.938 1 95.94 98 CYS B O 1
ATOM 2726 N N . GLU B 1 99 ? 8.844 -35.5 -12.641 1 94.75 99 GLU B N 1
ATOM 2727 C CA . GLU B 1 99 ? 8.102 -36.594 -12.062 1 94.75 99 GLU B CA 1
ATOM 2728 C C . GLU B 1 99 ? 7.496 -36.219 -10.711 1 94.75 99 GLU B C 1
ATOM 2730 O O . GLU B 1 99 ? 6.449 -36.75 -10.328 1 94.75 99 GLU B O 1
ATOM 2735 N N . GLY B 1 100 ? 8.156 -35.344 -10.031 1 93.81 100 GLY B N 1
ATOM 2736 C CA . GLY B 1 100 ? 7.633 -34.875 -8.766 1 93.81 100 GLY B CA 1
ATOM 2737 C C . GLY B 1 100 ? 6.406 -34 -8.922 1 93.81 100 GLY B C 1
ATOM 2738 O O . GLY B 1 100 ? 5.375 -34.25 -8.289 1 93.81 100 GLY B O 1
ATOM 2739 N N . CYS B 1 101 ? 6.551 -33.031 -9.844 1 93.44 101 CYS B N 1
ATOM 2740 C CA . CYS B 1 101 ? 5.445 -32.125 -10.109 1 93.44 101 CYS B CA 1
ATOM 2741 C C . CYS B 1 101 ? 4.355 -32.812 -10.922 1 93.44 101 CYS B C 1
ATOM 2743 O O . CYS B 1 101 ? 3.207 -32.375 -10.93 1 93.44 101 CYS B O 1
ATOM 2745 N N . LYS B 1 102 ? 4.719 -33.75 -11.688 1 93.88 102 LYS B N 1
ATOM 2746 C CA . LYS B 1 102 ? 3.844 -34.5 -12.594 1 93.88 102 LYS B CA 1
ATOM 2747 C C . LYS B 1 102 ? 3.305 -33.594 -13.695 1 93.88 102 LYS B C 1
ATOM 2749 O O . LYS B 1 102 ? 2.129 -33.656 -14.055 1 93.88 102 LYS B O 1
ATOM 2754 N N . ILE B 1 103 ? 4.137 -32.719 -14.133 1 94.75 103 ILE B N 1
ATOM 2755 C CA . ILE B 1 103 ? 3.779 -31.797 -15.211 1 94.75 103 ILE B CA 1
ATOM 2756 C C . ILE B 1 103 ? 5.031 -31.406 -15.992 1 94.75 103 ILE B C 1
ATOM 2758 O O . ILE B 1 103 ? 6.148 -31.547 -15.492 1 94.75 103 ILE B O 1
ATOM 2762 N N . CYS B 1 104 ? 4.812 -31 -17.234 1 94.5 104 CYS B N 1
ATOM 2763 C CA . CYS B 1 104 ? 5.895 -30.453 -18.031 1 94.5 104 CYS B CA 1
ATOM 2764 C C . CYS B 1 104 ? 6.125 -28.984 -17.703 1 94.5 104 CYS B C 1
ATOM 2766 O O . CYS B 1 104 ? 5.172 -28.234 -17.484 1 94.5 104 CYS B O 1
ATOM 2768 N N . ARG B 1 105 ? 7.371 -28.609 -17.547 1 92.81 105 ARG B N 1
ATOM 2769 C CA . ARG B 1 105 ? 7.781 -27.234 -17.234 1 92.81 105 ARG B CA 1
ATOM 2770 C C . ARG B 1 105 ? 8.617 -26.641 -18.344 1 92.81 105 ARG B C 1
ATOM 2772 O O . ARG B 1 105 ? 9.266 -27.359 -19.109 1 92.81 105 ARG B O 1
ATOM 2779 N N . ILE B 1 106 ? 8.523 -25.344 -18.406 1 89.44 106 ILE B N 1
ATOM 2780 C CA . ILE B 1 106 ? 9.375 -24.641 -19.359 1 89.44 106 ILE B CA 1
ATOM 2781 C C . ILE B 1 106 ? 10.711 -24.297 -18.703 1 89.44 106 ILE B C 1
ATOM 2783 O O . ILE B 1 106 ? 10.75 -23.797 -17.578 1 89.44 106 ILE B O 1
ATOM 2787 N N . GLY B 1 107 ? 11.852 -24.672 -19.375 1 88.81 107 GLY B N 1
ATOM 2788 C CA . GLY B 1 107 ? 13.188 -24.422 -18.875 1 88.81 107 GLY B CA 1
ATOM 2789 C C . GLY B 1 107 ? 14.109 -25.625 -18.984 1 88.81 107 GLY B C 1
ATOM 2790 O O . GLY B 1 107 ? 13.672 -26.719 -19.344 1 88.81 107 GLY B O 1
ATOM 2791 N N . LYS B 1 108 ? 15.312 -25.344 -18.688 1 91.5 108 LYS B N 1
ATOM 2792 C CA . LYS B 1 108 ? 16.281 -26.438 -18.703 1 91.5 108 LYS B CA 1
ATOM 2793 C C . LYS B 1 108 ? 16.234 -27.219 -17.391 1 91.5 108 LYS B C 1
ATOM 2795 O O . LYS B 1 108 ? 16.359 -26.641 -16.312 1 91.5 108 LYS B O 1
ATOM 2800 N N . ARG B 1 109 ? 16.078 -28.5 -17.547 1 90.5 109 ARG B N 1
ATOM 2801 C CA . ARG B 1 109 ? 15.938 -29.375 -16.391 1 90.5 109 ARG B CA 1
ATOM 2802 C C . ARG B 1 109 ? 17.094 -29.172 -15.414 1 90.5 109 ARG B C 1
ATOM 2804 O O . ARG B 1 109 ? 16.906 -29.234 -14.195 1 90.5 109 ARG B O 1
ATOM 2811 N N . GLU B 1 110 ? 18.234 -28.891 -15.953 1 92.12 110 GLU B N 1
ATOM 2812 C CA . GLU B 1 110 ? 19.438 -28.812 -15.133 1 92.12 110 GLU B CA 1
ATOM 2813 C C . GLU B 1 110 ? 19.422 -27.578 -14.234 1 92.12 110 GLU B C 1
ATOM 2815 O O . GLU B 1 110 ? 20.172 -27.5 -13.258 1 92.12 110 GLU B O 1
ATOM 2820 N N . GLN B 1 111 ? 18.594 -26.734 -14.5 1 91.56 111 GLN B N 1
ATOM 2821 C CA . GLN B 1 111 ? 18.562 -25.469 -13.766 1 91.56 111 GLN B CA 1
ATOM 2822 C C . GLN B 1 111 ? 17.625 -25.547 -12.57 1 91.56 111 GLN B C 1
ATOM 2824 O O . GLN B 1 111 ? 17.609 -24.641 -11.727 1 91.56 111 GLN B O 1
ATOM 2829 N N . PHE B 1 112 ? 16.875 -26.688 -12.469 1 93.5 112 PHE B N 1
ATOM 2830 C CA . PHE B 1 112 ? 15.844 -26.781 -11.438 1 93.5 112 PHE B CA 1
ATOM 2831 C C . PHE B 1 112 ? 15.891 -28.125 -10.734 1 93.5 112 PHE B C 1
ATOM 2833 O O . PHE B 1 112 ? 16.391 -29.109 -11.289 1 93.5 112 PHE B O 1
ATOM 2840 N N . ILE B 1 113 ? 15.562 -28.141 -9.531 1 94.31 113 ILE B N 1
ATOM 2841 C CA . ILE B 1 113 ? 15.391 -29.359 -8.75 1 94.31 113 ILE B CA 1
ATOM 2842 C C . ILE B 1 113 ? 13.977 -29.391 -8.156 1 94.31 113 ILE B C 1
ATOM 2844 O O . ILE B 1 113 ? 13.414 -28.344 -7.82 1 94.31 113 ILE B O 1
ATOM 2848 N N . HIS B 1 114 ? 13.383 -30.578 -8.109 1 95.25 114 HIS B N 1
ATOM 2849 C CA . HIS B 1 114 ? 12.094 -30.703 -7.438 1 95.25 114 HIS B CA 1
ATOM 2850 C C . HIS B 1 114 ? 12.25 -30.625 -5.922 1 95.25 114 HIS B C 1
ATOM 2852 O O . HIS B 1 114 ? 12.891 -31.484 -5.312 1 95.25 114 HIS B O 1
ATOM 2858 N N . CYS B 1 115 ? 11.75 -29.656 -5.348 1 94.38 115 CYS B N 1
ATOM 2859 C CA . CYS B 1 115 ? 11.734 -29.516 -3.898 1 94.38 115 CYS B CA 1
ATOM 2860 C C . CYS B 1 115 ? 10.438 -30.047 -3.309 1 94.38 115 CYS B C 1
ATOM 2862 O O . CYS B 1 115 ? 9.367 -29.5 -3.559 1 94.38 115 CYS B O 1
ATOM 2864 N N . TYR B 1 116 ? 10.508 -31.031 -2.533 1 92.88 116 TYR B N 1
ATOM 2865 C CA . TYR B 1 116 ? 9.32 -31.688 -1.997 1 92.88 116 TYR B CA 1
ATOM 2866 C C . TYR B 1 116 ? 8.656 -30.828 -0.925 1 92.88 116 TYR B C 1
ATOM 2868 O O . TYR B 1 116 ? 7.453 -30.953 -0.682 1 92.88 116 TYR B O 1
ATOM 2876 N N . THR B 1 117 ? 9.398 -29.953 -0.371 1 91 117 THR B N 1
ATOM 2877 C CA . THR B 1 117 ? 8.836 -29.031 0.614 1 91 117 THR B CA 1
ATOM 2878 C C . THR B 1 117 ? 7.977 -27.969 -0.065 1 91 117 THR B C 1
ATOM 2880 O O . THR B 1 117 ? 6.828 -27.75 0.319 1 91 117 THR B O 1
ATOM 2883 N N . CYS B 1 118 ? 8.516 -27.422 -1.13 1 89.75 118 CYS B N 1
ATOM 2884 C CA . CYS B 1 118 ? 7.82 -26.359 -1.845 1 89.75 118 CYS B CA 1
ATOM 2885 C C . CYS B 1 118 ? 6.77 -26.938 -2.785 1 89.75 118 CYS B C 1
ATOM 2887 O O . CYS B 1 118 ? 5.863 -26.219 -3.221 1 89.75 118 CYS B O 1
ATOM 2889 N N . GLY B 1 119 ? 6.973 -28.156 -3.146 1 88.88 119 GLY B N 1
ATOM 2890 C CA . GLY B 1 119 ? 6.008 -28.875 -3.965 1 88.88 119 GLY B CA 1
ATOM 2891 C C . GLY B 1 119 ? 6.109 -28.531 -5.441 1 88.88 119 GLY B C 1
ATOM 2892 O O . GLY B 1 119 ? 5.102 -28.516 -6.148 1 88.88 119 GLY B O 1
ATOM 2893 N N . ALA B 1 120 ? 7.281 -28.156 -5.902 1 93.06 120 ALA B N 1
ATOM 2894 C CA . ALA B 1 120 ? 7.477 -27.797 -7.305 1 93.06 120 ALA B CA 1
ATOM 2895 C C . ALA B 1 120 ? 8.961 -27.75 -7.66 1 93.06 120 ALA B C 1
ATOM 2897 O O . ALA B 1 120 ? 9.812 -27.984 -6.805 1 93.06 120 ALA B O 1
ATOM 2898 N N . CYS B 1 121 ? 9.227 -27.656 -8.891 1 92.69 121 CYS B N 1
ATOM 2899 C CA . CYS B 1 121 ? 10.602 -27.453 -9.344 1 92.69 121 CYS B CA 1
ATOM 2900 C C . CYS B 1 121 ? 11.094 -26.062 -8.984 1 92.69 121 CYS B C 1
ATOM 2902 O O . CYS B 1 121 ? 10.461 -25.062 -9.328 1 92.69 121 CYS B O 1
ATOM 2904 N N . MET B 1 122 ? 12.203 -26.016 -8.234 1 90.88 122 MET B N 1
ATOM 2905 C CA . MET B 1 122 ? 12.781 -24.766 -7.746 1 90.88 122 MET B CA 1
ATOM 2906 C C . MET B 1 122 ? 14.258 -24.672 -8.109 1 90.88 122 MET B C 1
ATOM 2908 O O . MET B 1 122 ? 14.898 -25.688 -8.422 1 90.88 122 MET B O 1
ATOM 2912 N N . ALA B 1 123 ? 14.648 -23.406 -8.07 1 88.88 123 ALA B N 1
ATOM 2913 C CA . ALA B 1 123 ? 16.109 -23.25 -8.141 1 88.88 123 ALA B CA 1
ATOM 2914 C C . ALA B 1 123 ? 16.781 -23.938 -6.961 1 88.88 123 ALA B C 1
ATOM 2916 O O . ALA B 1 123 ? 16.234 -24 -5.863 1 88.88 123 ALA B O 1
ATOM 2917 N N . PRO B 1 124 ? 17.953 -24.422 -7.246 1 90.12 124 PRO B N 1
ATOM 2918 C CA . PRO B 1 124 ? 18.641 -25.125 -6.168 1 90.12 124 PRO B CA 1
ATOM 2919 C C . PRO B 1 124 ? 18.766 -24.281 -4.898 1 90.12 124 PRO B C 1
ATOM 2921 O O . PRO B 1 124 ? 18.578 -24.797 -3.793 1 90.12 124 PRO B O 1
ATOM 2924 N N . SER B 1 125 ? 19.141 -23 -5.152 1 88.88 125 SER B N 1
ATOM 2925 C CA . SER B 1 125 ? 19.203 -22.094 -4.012 1 88.88 125 SER B CA 1
ATOM 2926 C C . SER B 1 125 ? 17.891 -21.328 -3.846 1 88.88 125 SER B C 1
ATOM 2928 O O . SER B 1 125 ? 17.484 -20.594 -4.746 1 88.88 125 SER B O 1
ATOM 2930 N N . HIS B 1 126 ? 17.047 -21.844 -2.895 1 86.5 126 HIS B N 1
ATOM 2931 C CA . HIS B 1 126 ? 15.805 -21.125 -2.625 1 86.5 126 HIS B CA 1
ATOM 2932 C C . HIS B 1 126 ? 15.398 -21.266 -1.16 1 86.5 126 HIS B C 1
ATOM 2934 O O . HIS B 1 126 ? 15.906 -22.141 -0.45 1 86.5 126 HIS B O 1
ATOM 2940 N N . LYS B 1 127 ? 14.609 -20.312 -0.734 1 84.56 127 LYS B N 1
ATOM 2941 C CA . LYS B 1 127 ? 14 -20.406 0.59 1 84.56 127 LYS B CA 1
ATOM 2942 C C . LYS B 1 127 ? 12.703 -21.203 0.542 1 84.56 127 LYS B C 1
ATOM 2944 O O . LYS B 1 127 ? 11.766 -20.844 -0.168 1 84.56 127 LYS B O 1
ATOM 2949 N N . CYS B 1 128 ? 12.711 -22.281 1.37 1 87.69 128 CYS B N 1
ATOM 2950 C CA . CYS B 1 128 ? 11.578 -23.203 1.321 1 87.69 128 CYS B CA 1
ATOM 2951 C C . CYS B 1 128 ? 10.414 -22.672 2.15 1 87.69 128 CYS B C 1
ATOM 2953 O O . CYS B 1 128 ? 10.602 -22.25 3.293 1 87.69 128 CYS B O 1
ATOM 2955 N N . ILE B 1 129 ? 9.328 -22.703 1.497 1 85.31 129 ILE B N 1
ATOM 2956 C CA . ILE B 1 129 ? 8.047 -22.547 2.176 1 85.31 129 ILE B CA 1
ATOM 2957 C C . ILE B 1 129 ? 7.125 -23.703 1.803 1 85.31 129 ILE B C 1
ATOM 2959 O O . ILE B 1 129 ? 6.902 -23.969 0.62 1 85.31 129 ILE B O 1
ATOM 2963 N N . PRO B 1 130 ? 6.652 -24.359 2.811 1 85.38 130 PRO B N 1
ATOM 2964 C CA . PRO B 1 130 ? 5.832 -25.531 2.508 1 85.38 130 PRO B CA 1
ATOM 2965 C C . PRO B 1 130 ? 4.68 -25.219 1.556 1 85.38 130 PRO B C 1
ATOM 2967 O O . PRO B 1 130 ? 3.842 -24.375 1.854 1 85.38 130 PRO B O 1
ATOM 2970 N N . ASN B 1 131 ? 4.715 -25.906 0.387 1 87 131 ASN B N 1
ATOM 2971 C CA . ASN B 1 131 ? 3.654 -25.859 -0.612 1 87 131 ASN B CA 1
ATOM 2972 C C . ASN B 1 131 ? 3.461 -24.438 -1.155 1 87 131 ASN B C 1
ATOM 2974 O O . ASN B 1 131 ? 2.336 -24.031 -1.443 1 87 131 ASN B O 1
ATOM 2978 N N . SER B 1 132 ? 4.531 -23.703 -1.195 1 87 132 SER B N 1
ATOM 2979 C CA . SER B 1 132 ? 4.477 -22.312 -1.605 1 87 132 SER B CA 1
ATOM 2980 C C . SER B 1 132 ? 3.98 -22.172 -3.041 1 87 132 SER B C 1
ATOM 2982 O O . SER B 1 132 ? 3.271 -21.219 -3.369 1 87 132 SER B O 1
ATOM 2984 N N . MET B 1 133 ? 4.211 -23.156 -3.859 1 88.56 133 MET B N 1
ATOM 2985 C CA . MET B 1 133 ? 3.906 -23.031 -5.281 1 88.56 133 MET B CA 1
ATOM 2986 C C . MET B 1 133 ? 2.465 -23.438 -5.566 1 88.56 133 MET B C 1
ATOM 2988 O O . MET B 1 133 ? 1.941 -23.156 -6.648 1 88.56 133 MET B O 1
ATOM 2992 N N . HIS B 1 134 ? 1.872 -24.125 -4.629 1 88.56 134 HIS B N 1
ATOM 2993 C CA . HIS B 1 134 ? 0.458 -24.469 -4.762 1 88.56 134 HIS B CA 1
ATOM 2994 C C . HIS B 1 134 ? -0.423 -23.359 -4.195 1 88.56 134 HIS B C 1
ATOM 2996 O O . HIS B 1 134 ? -1.181 -23.578 -3.248 1 88.56 134 HIS B O 1
ATOM 3002 N N . SER B 1 135 ? -0.226 -22.234 -4.793 1 89.31 135 SER B N 1
ATOM 3003 C CA . SER B 1 135 ? -0.935 -21.031 -4.387 1 89.31 135 SER B CA 1
ATOM 3004 C C . SER B 1 135 ? -1.21 -20.125 -5.586 1 89.31 135 SER B C 1
ATOM 3006 O O . SER B 1 135 ? -0.753 -20.391 -6.695 1 89.31 135 SER B O 1
ATOM 3008 N N . ASN B 1 136 ? -2.092 -19.141 -5.301 1 91 136 ASN B N 1
ATOM 3009 C CA . ASN B 1 136 ? -2.348 -18.125 -6.309 1 91 136 ASN B CA 1
ATOM 3010 C C . ASN B 1 136 ? -1.361 -16.969 -6.195 1 91 136 ASN B C 1
ATOM 3012 O O . ASN B 1 136 ? -0.86 -16.672 -5.105 1 91 136 ASN B O 1
ATOM 3016 N N . CYS B 1 137 ? -1.048 -16.438 -7.328 1 94.69 137 CYS B N 1
ATOM 3017 C CA . CYS B 1 137 ? -0.298 -15.18 -7.297 1 94.69 137 CYS B CA 1
ATOM 3018 C C . CYS B 1 137 ? -1.044 -14.117 -6.504 1 94.69 137 CYS B C 1
ATOM 3020 O O . CYS B 1 137 ? -2.229 -13.875 -6.746 1 94.69 137 CYS B O 1
ATOM 3022 N N . PRO B 1 138 ? -0.399 -13.5 -5.609 1 93.56 138 PRO B N 1
ATOM 3023 C CA . PRO B 1 138 ? -1.112 -12.547 -4.754 1 93.56 138 PRO B CA 1
ATOM 3024 C C . PRO B 1 138 ? -1.525 -11.281 -5.496 1 93.56 138 PRO B C 1
ATOM 3026 O O . PRO B 1 138 ? -2.34 -10.5 -4.988 1 93.56 138 PRO B O 1
ATOM 3029 N N . VAL B 1 139 ? -1.072 -11.031 -6.645 1 93.75 139 VAL B N 1
ATOM 3030 C CA . VAL B 1 139 ? -1.342 -9.805 -7.387 1 93.75 139 VAL B CA 1
ATOM 3031 C C . VAL B 1 139 ? -2.471 -10.047 -8.391 1 93.75 139 VAL B C 1
ATOM 3033 O O . VAL B 1 139 ? -3.479 -9.336 -8.375 1 93.75 139 VAL B O 1
ATOM 3036 N N . CYS B 1 140 ? -2.377 -11.109 -9.125 1 93.94 140 CYS B N 1
ATOM 3037 C CA . CYS B 1 140 ? -3.354 -11.305 -10.195 1 93.94 140 CYS B CA 1
ATOM 3038 C C . CYS B 1 140 ? -4.301 -12.453 -9.867 1 93.94 140 CYS B C 1
ATOM 3040 O O . CYS B 1 140 ? -5.273 -12.688 -10.586 1 93.94 140 CYS B O 1
ATOM 3042 N N . LEU B 1 141 ? -3.979 -13.273 -8.867 1 91.12 141 LEU B N 1
ATOM 3043 C CA . LEU B 1 141 ? -4.816 -14.312 -8.281 1 91.12 141 LEU B CA 1
ATOM 3044 C C . LEU B 1 141 ? -4.855 -15.555 -9.172 1 91.12 141 LEU B C 1
ATOM 3046 O O . LEU B 1 141 ? -5.621 -16.484 -8.922 1 91.12 141 LEU B O 1
ATOM 3050 N N . GLU B 1 142 ? -3.947 -15.594 -10.18 1 90.88 142 GLU B N 1
ATOM 3051 C CA . GLU B 1 142 ? -3.852 -16.781 -11.023 1 90.88 142 GLU B CA 1
ATOM 3052 C C . GLU B 1 142 ? -3.076 -17.891 -10.32 1 90.88 142 GLU B C 1
ATOM 3054 O O . GLU B 1 142 ? -2.172 -17.625 -9.531 1 90.88 142 GLU B O 1
ATOM 3059 N N . ASN B 1 143 ? -3.4 -19.141 -10.719 1 89.25 143 ASN B N 1
ATOM 3060 C CA . ASN B 1 143 ? -2.693 -20.297 -10.164 1 89.25 143 ASN B CA 1
ATOM 3061 C C . ASN B 1 143 ? -1.237 -20.328 -10.617 1 89.25 143 ASN B C 1
ATOM 3063 O O . ASN B 1 143 ? -0.955 -20.266 -11.82 1 89.25 143 ASN B O 1
ATOM 3067 N N . LEU B 1 144 ? -0.323 -20.453 -9.641 1 92.38 144 LEU B N 1
ATOM 3068 C CA . LEU B 1 144 ? 1.099 -20.359 -9.953 1 92.38 144 LEU B CA 1
ATOM 3069 C C . LEU B 1 144 ? 1.639 -21.703 -10.438 1 92.38 144 LEU B C 1
ATOM 3071 O O . LEU B 1 144 ? 2.479 -21.75 -11.336 1 92.38 144 LEU B O 1
ATOM 3075 N N . PHE B 1 145 ? 1.111 -22.734 -9.922 1 90.25 145 PHE B N 1
ATOM 3076 C CA . PHE B 1 145 ? 1.646 -24.062 -10.203 1 90.25 145 PHE B CA 1
ATOM 3077 C C . PHE B 1 145 ? 1.421 -24.438 -11.656 1 90.25 145 PHE B C 1
ATOM 3079 O O . PHE B 1 145 ? 2.311 -25 -12.305 1 90.25 145 PHE B O 1
ATOM 3086 N N . SER B 1 146 ? 0.301 -24.125 -12.18 1 85.81 146 SER B N 1
ATOM 3087 C CA . SER B 1 146 ? -0.057 -24.547 -13.531 1 85.81 146 SER B CA 1
ATOM 3088 C C . SER B 1 146 ? 0.191 -23.422 -14.539 1 85.81 146 SER B C 1
ATOM 3090 O O . SER B 1 146 ? -0.065 -23.594 -15.734 1 85.81 146 SER B O 1
ATOM 3092 N N . SER B 1 147 ? 0.688 -22.328 -14.016 1 87.19 147 SER B N 1
ATOM 3093 C CA . SER B 1 147 ? 0.907 -21.188 -14.906 1 87.19 147 SER B CA 1
ATOM 3094 C C . SER B 1 147 ? 2.094 -21.422 -15.836 1 87.19 147 SER B C 1
ATOM 3096 O O . SER B 1 147 ? 3.068 -22.078 -15.445 1 87.19 147 SER B O 1
ATOM 3098 N N . THR B 1 148 ? 1.955 -20.938 -17.016 1 83.56 148 THR B N 1
ATOM 3099 C CA . THR B 1 148 ? 3.049 -21.031 -17.969 1 83.56 148 THR B CA 1
ATOM 3100 C C . THR B 1 148 ? 3.955 -19.797 -17.875 1 83.56 148 THR B C 1
ATOM 3102 O O . THR B 1 148 ? 5.004 -19.75 -18.531 1 83.56 148 THR B O 1
ATOM 3105 N N . SER B 1 149 ? 3.521 -18.844 -17.016 1 88.19 149 SER B N 1
ATOM 3106 C CA . SER B 1 149 ? 4.32 -17.641 -16.828 1 88.19 149 SER B CA 1
ATOM 3107 C C . SER B 1 149 ? 5.398 -17.859 -15.766 1 88.19 149 SER B C 1
ATOM 3109 O O . SER B 1 149 ? 5.215 -18.641 -14.836 1 88.19 149 SER B O 1
ATOM 3111 N N . SER B 1 150 ? 6.477 -17.141 -16 1 89.62 150 SER B N 1
ATOM 3112 C CA . SER B 1 150 ? 7.598 -17.266 -15.07 1 89.62 150 SER B CA 1
ATOM 3113 C C . SER B 1 150 ? 7.199 -16.828 -13.664 1 89.62 150 SER B C 1
ATOM 3115 O O . SER B 1 150 ? 6.449 -15.859 -13.5 1 89.62 150 SER B O 1
ATOM 3117 N N . VAL B 1 151 ? 7.672 -17.625 -12.734 1 91.75 151 VAL B N 1
ATOM 3118 C CA . VAL B 1 151 ? 7.375 -17.328 -11.336 1 91.75 151 VAL B CA 1
ATOM 3119 C C . VAL B 1 151 ? 8.625 -16.797 -10.641 1 91.75 151 VAL B C 1
ATOM 3121 O O . VAL B 1 151 ? 9.734 -17.266 -10.898 1 91.75 151 VAL B O 1
ATOM 3124 N N . HIS B 1 152 ? 8.43 -15.836 -9.82 1 91.81 152 HIS B N 1
ATOM 3125 C CA . HIS B 1 152 ? 9.484 -15.211 -9.031 1 91.81 152 HIS B CA 1
ATOM 3126 C C . HIS B 1 152 ? 9.297 -15.484 -7.543 1 91.81 152 HIS B C 1
ATOM 3128 O O . HIS B 1 152 ? 8.227 -15.219 -6.992 1 91.81 152 HIS B O 1
ATOM 3134 N N . LEU B 1 153 ? 10.336 -16.062 -6.945 1 91.81 153 LEU B N 1
ATOM 3135 C CA . LEU B 1 153 ? 10.32 -16.219 -5.496 1 91.81 153 LEU B CA 1
ATOM 3136 C C . LEU B 1 153 ? 10.898 -14.984 -4.809 1 91.81 153 LEU B C 1
ATOM 3138 O O . LEU B 1 153 ? 12.039 -14.602 -5.059 1 91.81 153 LEU B O 1
ATOM 3142 N N . LEU B 1 154 ? 10.102 -14.438 -3.934 1 93.06 154 LEU B N 1
ATOM 3143 C CA . LEU B 1 154 ? 10.547 -13.25 -3.213 1 93.06 154 LEU B CA 1
ATOM 3144 C C . LEU B 1 154 ? 11.562 -13.617 -2.135 1 93.06 154 LEU B C 1
ATOM 3146 O O . LEU B 1 154 ? 11.758 -14.797 -1.837 1 93.06 154 LEU B O 1
ATOM 3150 N N . LYS B 1 155 ? 12.219 -12.547 -1.565 1 90.88 155 LYS B N 1
ATOM 3151 C CA . LYS B 1 155 ? 13.18 -12.773 -0.488 1 90.88 155 LYS B CA 1
ATOM 3152 C C . LYS B 1 155 ? 12.508 -13.438 0.712 1 90.88 155 LYS B C 1
ATOM 3154 O O . LYS B 1 155 ? 13.133 -14.242 1.409 1 90.88 155 LYS B O 1
ATOM 3159 N N . CYS B 1 156 ? 11.234 -13.125 0.869 1 92 156 CYS B N 1
ATOM 3160 C CA . CYS B 1 156 ? 10.484 -13.656 2.002 1 92 156 CYS B CA 1
ATOM 3161 C C . CYS B 1 156 ? 10.047 -15.094 1.742 1 92 156 CYS B C 1
ATOM 3163 O O . CYS B 1 156 ? 9.516 -15.758 2.635 1 92 156 CYS B O 1
ATOM 3165 N N . GLY B 1 157 ? 10.172 -15.523 0.476 1 90.31 157 GLY B N 1
ATOM 3166 C CA . GLY B 1 157 ? 9.828 -16.891 0.135 1 90.31 157 GLY B CA 1
ATOM 3167 C C . GLY B 1 157 ? 8.492 -17.016 -0.571 1 90.31 157 GLY B C 1
ATOM 3168 O O . GLY B 1 157 ? 8.188 -18.062 -1.16 1 90.31 157 GLY B O 1
ATOM 3169 N N . HIS B 1 158 ? 7.656 -15.961 -0.53 1 92.88 158 HIS B N 1
ATOM 3170 C CA . HIS B 1 158 ? 6.363 -16.016 -1.202 1 92.88 158 HIS B CA 1
ATOM 3171 C C . HIS B 1 158 ? 6.52 -15.883 -2.713 1 92.88 158 HIS B C 1
ATOM 3173 O O . HIS B 1 158 ? 7.324 -15.078 -3.189 1 92.88 158 HIS B O 1
ATOM 3179 N N . PRO B 1 159 ? 5.781 -16.703 -3.426 1 93.81 159 PRO B N 1
ATOM 3180 C CA . PRO B 1 159 ? 5.902 -16.672 -4.887 1 93.81 159 PRO B CA 1
ATOM 3181 C C . PRO B 1 159 ? 4.895 -15.734 -5.539 1 93.81 159 PRO B C 1
ATOM 3183 O O . PRO B 1 159 ? 3.836 -15.461 -4.969 1 93.81 159 PRO B O 1
ATOM 3186 N N . MET B 1 160 ? 5.277 -15.203 -6.68 1 96 160 MET B N 1
ATOM 3187 C CA . MET B 1 160 ? 4.375 -14.461 -7.559 1 96 160 MET B CA 1
ATOM 3188 C C . MET B 1 160 ? 4.895 -14.461 -8.992 1 96 160 MET B C 1
ATOM 3190 O O . MET B 1 160 ? 6.031 -14.867 -9.242 1 96 160 MET B O 1
ATOM 3194 N N . HIS B 1 161 ? 4.062 -14.094 -9.922 1 96.31 161 HIS B N 1
ATOM 3195 C CA . HIS B 1 161 ? 4.543 -13.977 -11.289 1 96.31 161 HIS B CA 1
ATOM 3196 C C . HIS B 1 161 ? 5.637 -12.914 -11.398 1 96.31 161 HIS B C 1
ATOM 3198 O O . HIS B 1 161 ? 5.559 -11.867 -10.758 1 96.31 161 HIS B O 1
ATOM 3204 N N . SER B 1 162 ? 6.586 -13.242 -12.273 1 96.12 162 SER B N 1
ATOM 3205 C CA . SER B 1 162 ? 7.656 -12.281 -12.5 1 96.12 162 SER B CA 1
ATOM 3206 C C . SER B 1 162 ? 7.105 -10.961 -13.031 1 96.12 162 SER B C 1
ATOM 3208 O O . SER B 1 162 ? 7.555 -9.883 -12.625 1 96.12 162 SER B O 1
ATOM 3210 N N . SER B 1 163 ? 6.168 -11.102 -13.859 1 97 163 SER B N 1
ATOM 3211 C CA . SER B 1 163 ? 5.559 -9.898 -14.414 1 97 163 SER B CA 1
ATOM 3212 C C . SER B 1 163 ? 4.828 -9.094 -13.344 1 97 163 SER B C 1
ATOM 3214 O O . SER B 1 163 ? 4.895 -7.863 -13.336 1 97 163 SER B O 1
ATOM 3216 N N . CYS B 1 164 ? 4.172 -9.781 -12.492 1 97.19 164 CYS B N 1
ATOM 3217 C CA . CYS B 1 164 ? 3.475 -9.117 -11.391 1 97.19 164 CYS B CA 1
ATOM 3218 C C . CYS B 1 164 ? 4.461 -8.453 -10.445 1 97.19 164 CYS B C 1
ATOM 3220 O O . CYS B 1 164 ? 4.23 -7.332 -9.984 1 97.19 164 CYS B O 1
ATOM 3222 N N . PHE B 1 165 ? 5.543 -9.094 -10.234 1 97.81 165 PHE B N 1
ATOM 3223 C CA . PHE B 1 165 ? 6.613 -8.531 -9.422 1 97.81 165 PHE B CA 1
ATOM 3224 C C . PHE B 1 165 ? 7.117 -7.223 -10.016 1 97.81 165 PHE B C 1
ATOM 3226 O O . PHE B 1 165 ? 7.203 -6.211 -9.312 1 97.81 165 PHE B O 1
ATOM 3233 N N . LYS B 1 166 ? 7.391 -7.254 -11.258 1 97.75 166 LYS B N 1
ATOM 3234 C CA . LYS B 1 166 ? 7.887 -6.07 -11.953 1 97.75 166 LYS B CA 1
ATOM 3235 C C . LYS B 1 166 ? 6.859 -4.941 -11.914 1 97.75 166 LYS B C 1
ATOM 3237 O O . LYS B 1 166 ? 7.215 -3.775 -11.734 1 97.75 166 LYS B O 1
ATOM 3242 N N . SER B 1 167 ? 5.664 -5.348 -12.062 1 97.19 167 SER B N 1
ATOM 3243 C CA . SER B 1 167 ? 4.586 -4.363 -12.023 1 97.19 167 SER B CA 1
ATOM 3244 C C . SER B 1 167 ? 4.512 -3.68 -10.664 1 97.19 167 SER B C 1
ATOM 3246 O O . SER B 1 167 ? 4.316 -2.467 -10.578 1 97.19 167 SER B O 1
ATOM 3248 N N . MET B 1 168 ? 4.668 -4.43 -9.602 1 96.25 168 MET B N 1
ATOM 3249 C CA . MET B 1 168 ? 4.648 -3.869 -8.25 1 96.25 168 MET B CA 1
ATOM 3250 C C . MET B 1 168 ? 5.773 -2.855 -8.07 1 96.25 168 MET B C 1
ATOM 3252 O O . MET B 1 168 ? 5.547 -1.751 -7.57 1 96.25 168 MET B O 1
ATOM 3256 N N . LEU B 1 169 ? 6.949 -3.229 -8.539 1 95.5 169 LEU B N 1
ATOM 3257 C CA . LEU B 1 169 ? 8.102 -2.346 -8.391 1 95.5 169 LEU B CA 1
ATOM 3258 C C . LEU B 1 169 ? 7.914 -1.07 -9.211 1 95.5 169 LEU B C 1
ATOM 3260 O O . LEU B 1 169 ? 8.258 0.021 -8.75 1 95.5 169 LEU B O 1
ATOM 3264 N N . LYS B 1 170 ? 7.324 -1.24 -10.375 1 96 170 LYS B N 1
ATOM 3265 C CA . LYS B 1 170 ? 7.055 -0.086 -11.227 1 96 170 LYS B CA 1
ATOM 3266 C C . LYS B 1 170 ? 6.086 0.879 -10.555 1 96 170 LYS B C 1
ATOM 3268 O O . LYS B 1 170 ? 6.18 2.094 -10.742 1 96 170 LYS B O 1
ATOM 3273 N N . ASN B 1 171 ? 5.23 0.369 -9.766 1 92.81 171 ASN B N 1
ATOM 3274 C CA . ASN B 1 171 ? 4.254 1.183 -9.055 1 92.81 171 ASN B CA 1
ATOM 3275 C C . ASN B 1 171 ? 4.75 1.573 -7.668 1 92.81 171 ASN B C 1
ATOM 3277 O O . ASN B 1 171 ? 3.963 1.976 -6.812 1 92.81 171 ASN B O 1
ATOM 3281 N N . ARG B 1 172 ? 6.016 1.357 -7.402 1 91.38 172 ARG B N 1
ATOM 3282 C CA . ARG B 1 172 ? 6.723 1.775 -6.195 1 91.38 172 ARG B CA 1
ATOM 3283 C C . ARG B 1 172 ? 6.211 1.022 -4.973 1 91.38 172 ARG B C 1
ATOM 3285 O O . ARG B 1 172 ? 6.094 1.597 -3.887 1 91.38 172 ARG B O 1
ATOM 3292 N N . VAL B 1 173 ? 5.738 -0.162 -5.223 1 93.56 173 VAL B N 1
ATOM 3293 C CA . VAL B 1 173 ? 5.398 -1.08 -4.137 1 93.56 173 VAL B CA 1
ATOM 3294 C C . VAL B 1 173 ? 6.551 -2.059 -3.91 1 93.56 173 VAL B C 1
ATOM 3296 O O . VAL B 1 173 ? 6.867 -2.869 -4.785 1 93.56 173 VAL B O 1
ATOM 3299 N N . TYR B 1 174 ? 7.09 -2.016 -2.678 1 95.56 174 TYR B N 1
ATOM 3300 C CA . TYR B 1 174 ? 8.336 -2.742 -2.451 1 95.56 174 TYR B CA 1
ATOM 3301 C C . TYR B 1 174 ? 8.141 -3.842 -1.413 1 95.56 174 TYR B C 1
ATOM 3303 O O . TYR B 1 174 ? 9.086 -4.574 -1.094 1 95.56 174 TYR B O 1
ATOM 3311 N N . ASN B 1 175 ? 6.91 -3.879 -0.892 1 96.81 175 ASN B N 1
ATOM 3312 C CA . ASN B 1 175 ? 6.637 -4.871 0.143 1 96.81 175 ASN B CA 1
ATOM 3313 C C . ASN B 1 175 ? 5.801 -6.027 -0.395 1 96.81 175 ASN B C 1
ATOM 3315 O O . ASN B 1 175 ? 4.918 -5.824 -1.228 1 96.81 175 ASN B O 1
ATOM 3319 N N . CYS B 1 176 ? 6.082 -7.219 0.075 1 96.88 176 CYS B N 1
ATOM 3320 C CA . CYS B 1 176 ? 5.27 -8.391 -0.227 1 96.88 176 CYS B CA 1
ATOM 3321 C C . CYS B 1 176 ? 3.824 -8.18 0.203 1 96.88 176 CYS B C 1
ATOM 3323 O O . CYS B 1 176 ? 3.561 -7.797 1.343 1 96.88 176 CYS B O 1
ATOM 3325 N N . PRO B 1 177 ? 2.881 -8.453 -0.59 1 94.88 177 PRO B N 1
ATOM 3326 C CA . PRO B 1 177 ? 1.475 -8.219 -0.25 1 94.88 177 PRO B CA 1
ATOM 3327 C C . PRO B 1 177 ? 0.957 -9.188 0.812 1 94.88 177 PRO B C 1
ATOM 3329 O O . PRO B 1 177 ? -0.091 -8.945 1.416 1 94.88 177 PRO B O 1
ATOM 3332 N N . LEU B 1 178 ? 1.687 -10.234 1.061 1 94.25 178 LEU B N 1
ATOM 3333 C CA . LEU B 1 178 ? 1.188 -11.25 1.976 1 94.25 178 LEU B CA 1
ATOM 3334 C C . LEU B 1 178 ? 1.778 -11.07 3.369 1 94.25 178 LEU B C 1
ATOM 3336 O O . LEU B 1 178 ? 1.088 -11.266 4.371 1 94.25 178 LEU B O 1
ATOM 3340 N N . CYS B 1 179 ? 3.059 -10.672 3.434 1 95.25 179 CYS B N 1
ATOM 3341 C CA . CYS B 1 179 ? 3.701 -10.633 4.742 1 95.25 179 CYS B CA 1
ATOM 3342 C C . CYS B 1 179 ? 4.27 -9.25 5.027 1 95.25 179 CYS B C 1
ATOM 3344 O O . CYS B 1 179 ? 4.715 -8.977 6.145 1 95.25 179 CYS B O 1
ATOM 3346 N N . GLN B 1 180 ? 4.406 -8.367 4.125 1 96.94 180 GLN B N 1
ATOM 3347 C CA . GLN B 1 180 ? 4.789 -6.961 4.219 1 96.94 180 GLN B CA 1
ATOM 3348 C C . GLN B 1 180 ? 6.297 -6.812 4.391 1 96.94 180 GLN B C 1
ATOM 3350 O O . GLN B 1 180 ? 6.785 -5.73 4.723 1 96.94 180 GLN B O 1
ATOM 3355 N N . LYS B 1 181 ? 7.047 -7.891 4.148 1 96.88 181 LYS B N 1
ATOM 3356 C CA . LYS B 1 181 ? 8.5 -7.766 4.105 1 96.88 181 LYS B CA 1
ATOM 3357 C C . LYS B 1 181 ? 8.961 -7.129 2.797 1 96.88 181 LYS B C 1
ATOM 3359 O O . LYS B 1 181 ? 8.25 -7.188 1.79 1 96.88 181 LYS B O 1
ATOM 3364 N N . TYR B 1 182 ? 10.133 -6.508 2.846 1 97.12 182 TYR B N 1
ATOM 3365 C CA . TYR B 1 182 ? 10.672 -5.922 1.625 1 97.12 182 TYR B CA 1
ATOM 3366 C C . TYR B 1 182 ? 10.938 -6.996 0.576 1 97.12 182 TYR B C 1
ATOM 3368 O O . TYR B 1 182 ? 11.484 -8.055 0.886 1 97.12 182 TYR B O 1
ATOM 3376 N N . MET B 1 183 ? 10.539 -6.684 -0.621 1 95.81 183 MET B N 1
ATOM 3377 C CA . MET B 1 183 ? 10.797 -7.594 -1.732 1 95.81 183 MET B CA 1
ATOM 3378 C C . MET B 1 183 ? 12.164 -7.328 -2.35 1 95.81 183 MET B C 1
ATOM 3380 O O . MET B 1 183 ? 12.688 -8.156 -3.104 1 95.81 183 MET B O 1
ATOM 3384 N N . VAL B 1 184 ? 12.719 -6.129 -2.105 1 94.31 184 VAL B N 1
ATOM 3385 C CA . VAL B 1 184 ? 13.992 -5.703 -2.689 1 94.31 184 VAL B CA 1
ATOM 3386 C C . VAL B 1 184 ? 14.922 -5.203 -1.589 1 94.31 184 VAL B C 1
ATOM 3388 O O . VAL B 1 184 ? 14.492 -4.961 -0.46 1 94.31 184 VAL B O 1
ATOM 3391 N N . ASP B 1 185 ? 16.125 -5.156 -1.966 1 92.75 185 ASP B N 1
ATOM 3392 C CA . ASP B 1 185 ? 17.109 -4.645 -1.012 1 92.75 185 ASP B CA 1
ATOM 3393 C C . ASP B 1 185 ? 17.031 -3.123 -0.904 1 92.75 185 ASP B C 1
ATOM 3395 O O . ASP B 1 185 ? 17.141 -2.418 -1.91 1 92.75 185 ASP B O 1
ATOM 3399 N N . ILE B 1 186 ? 16.797 -2.672 0.302 1 92.44 186 ILE B N 1
ATOM 3400 C CA . ILE B 1 186 ? 16.719 -1.237 0.559 1 92.44 186 ILE B CA 1
ATOM 3401 C C . ILE B 1 186 ? 18.062 -0.75 1.123 1 92.44 186 ILE B C 1
ATOM 3403 O O . ILE B 1 186 ? 18.609 -1.367 2.031 1 92.44 186 ILE B O 1
ATOM 3407 N N . ASP B 1 187 ? 18.594 0.274 0.582 1 93.31 187 ASP B N 1
ATOM 3408 C CA . ASP B 1 187 ? 19.844 0.872 1.054 1 93.31 187 ASP B CA 1
ATOM 3409 C C . ASP B 1 187 ? 19.625 1.647 2.352 1 93.31 187 ASP B C 1
ATOM 3411 O O . ASP B 1 187 ? 19.375 2.854 2.324 1 93.31 187 ASP B O 1
ATOM 3415 N N . THR B 1 188 ? 19.812 1.023 3.441 1 94.06 188 THR B N 1
ATOM 3416 C CA . THR B 1 188 ? 19.578 1.611 4.754 1 94.06 188 THR B CA 1
ATOM 3417 C C . THR B 1 188 ? 20.547 2.752 5.023 1 94.06 188 THR B C 1
ATOM 3419 O O . THR B 1 188 ? 20.203 3.727 5.695 1 94.06 188 THR B O 1
ATOM 3422 N N . GLU B 1 189 ? 21.766 2.643 4.5 1 94.31 189 GLU B N 1
ATOM 3423 C CA . GLU B 1 189 ? 22.766 3.688 4.695 1 94.31 189 GLU B CA 1
ATOM 3424 C C . GLU B 1 189 ? 22.375 4.977 3.988 1 94.31 189 GLU B C 1
ATOM 3426 O O . GLU B 1 189 ? 22.562 6.07 4.523 1 94.31 189 GLU B O 1
ATOM 3431 N N . LEU B 1 190 ? 21.922 4.762 2.848 1 95.31 190 LEU B N 1
ATOM 3432 C CA . LEU B 1 190 ? 21.438 5.934 2.121 1 95.31 190 LEU B CA 1
ATOM 3433 C C . LEU B 1 190 ? 20.312 6.617 2.881 1 95.31 190 LEU B C 1
ATOM 3435 O O . LEU B 1 190 ? 20.281 7.844 2.98 1 95.31 190 LEU B O 1
ATOM 3439 N N . MET B 1 191 ? 19.359 5.855 3.42 1 94.81 191 MET B N 1
ATOM 3440 C CA . MET B 1 191 ? 18.25 6.406 4.199 1 94.81 191 MET B CA 1
ATOM 3441 C C . MET B 1 191 ? 18.766 7.133 5.438 1 94.81 191 MET B C 1
ATOM 3443 O O . MET B 1 191 ? 18.281 8.219 5.766 1 94.81 191 MET B O 1
ATOM 3447 N N . ASP B 1 192 ? 19.734 6.543 6.047 1 96.12 192 ASP B N 1
ATOM 3448 C CA . ASP B 1 192 ? 20.344 7.18 7.207 1 96.12 192 ASP B CA 1
ATOM 3449 C C . ASP B 1 192 ? 20.891 8.562 6.852 1 96.12 192 ASP B C 1
ATOM 3451 O O . ASP B 1 192 ? 20.672 9.531 7.586 1 96.12 192 ASP B O 1
ATOM 3455 N N . ARG B 1 193 ? 21.578 8.641 5.777 1 96 193 ARG B N 1
ATOM 3456 C CA . ARG B 1 193 ? 22.188 9.898 5.332 1 96 193 ARG B CA 1
ATOM 3457 C C . ARG B 1 193 ? 21.109 10.938 5.023 1 96 193 ARG B C 1
ATOM 3459 O O . ARG B 1 193 ? 21.25 12.109 5.395 1 96 193 ARG B O 1
ATOM 3466 N N . GLU B 1 194 ? 20.062 10.523 4.391 1 94.62 194 GLU B N 1
ATOM 3467 C CA . GLU B 1 194 ? 18.984 11.445 4.051 1 94.62 194 GLU B CA 1
ATOM 3468 C C . GLU B 1 194 ? 18.312 12 5.305 1 94.62 194 GLU B C 1
ATOM 3470 O O . GLU B 1 194 ? 18 13.188 5.371 1 94.62 194 GLU B O 1
ATOM 3475 N N . ILE B 1 195 ? 18.109 11.195 6.234 1 94.5 195 ILE B N 1
ATOM 3476 C CA . ILE B 1 195 ? 17.469 11.586 7.484 1 94.5 195 ILE B CA 1
ATOM 3477 C C . ILE B 1 195 ? 18.391 12.531 8.258 1 94.5 195 ILE B C 1
ATOM 3479 O O . ILE B 1 195 ? 17.938 13.539 8.805 1 94.5 195 ILE B O 1
ATOM 3483 N N . GLN B 1 196 ? 19.672 12.211 8.273 1 94.69 196 GLN B N 1
ATOM 3484 C CA . GLN B 1 196 ? 20.641 13.07 8.945 1 94.69 196 GLN B CA 1
ATOM 3485 C C . GLN B 1 196 ? 20.688 14.453 8.305 1 94.69 196 GLN B C 1
ATOM 3487 O O . GLN B 1 196 ? 20.844 15.461 8.992 1 94.69 196 GLN B O 1
ATOM 3492 N N . ASN B 1 197 ? 20.531 14.445 7.02 1 94.75 197 ASN B N 1
ATOM 3493 C CA . ASN B 1 197 ? 20.625 15.68 6.262 1 94.75 197 ASN B CA 1
ATOM 3494 C C . ASN B 1 197 ? 19.328 16.484 6.324 1 94.75 197 ASN B C 1
ATOM 3496 O O . ASN B 1 197 ? 19.297 17.656 5.934 1 94.75 197 ASN B O 1
ATOM 3500 N N . SER B 1 198 ? 18.25 15.898 6.785 1 92.69 198 SER B N 1
ATOM 3501 C CA . SER B 1 198 ? 16.953 16.578 6.871 1 92.69 198 SER B CA 1
ATOM 3502 C C . SER B 1 198 ? 16.312 16.359 8.242 1 92.69 198 SER B C 1
ATOM 3504 O O . SER B 1 198 ? 15.242 15.75 8.344 1 92.69 198 SER B O 1
ATOM 3506 N N . PRO B 1 199 ? 16.938 16.953 9.188 1 91.19 199 PRO B N 1
ATOM 3507 C CA . PRO B 1 199 ? 16.391 16.734 10.531 1 91.19 199 PRO B CA 1
ATOM 3508 C C . PRO B 1 199 ? 14.992 17.312 10.695 1 91.19 199 PRO B C 1
ATOM 3510 O O . PRO B 1 199 ? 14.672 18.344 10.086 1 91.19 199 PRO B O 1
ATOM 3513 N N . MET B 1 200 ? 14.25 16.562 11.477 1 89.06 200 MET B N 1
ATOM 3514 C CA . MET B 1 200 ? 12.914 17.062 11.781 1 89.06 200 MET B CA 1
ATOM 3515 C C . MET B 1 200 ? 13 18.375 12.562 1 89.06 200 MET B C 1
ATOM 3517 O O . MET B 1 200 ? 13.852 18.531 13.438 1 89.06 200 MET B O 1
ATOM 3521 N N . PRO B 1 201 ? 12.055 19.312 12.219 1 84.5 201 PRO B N 1
ATOM 3522 C CA . PRO B 1 201 ? 11.984 20.484 13.094 1 84.5 201 PRO B CA 1
ATOM 3523 C C . PRO B 1 201 ? 11.734 20.125 14.555 1 84.5 201 PRO B C 1
ATOM 3525 O O . PRO B 1 201 ? 11.117 19.094 14.844 1 84.5 201 PRO B O 1
ATOM 3528 N N . GLN B 1 202 ? 12.203 20.922 15.398 1 84.81 202 GLN B N 1
ATOM 3529 C CA . GLN B 1 202 ? 12.18 20.641 16.828 1 84.81 202 GLN B CA 1
ATOM 3530 C C . GLN B 1 202 ? 10.758 20.344 17.312 1 84.81 202 GLN B C 1
ATOM 3532 O O . GLN B 1 202 ? 10.547 19.422 18.109 1 84.81 202 GLN B O 1
ATOM 3537 N N . GLU B 1 203 ? 9.805 21 16.766 1 77.81 203 GLU B N 1
ATOM 3538 C CA . GLU B 1 203 ? 8.414 20.906 17.203 1 77.81 203 GLU B CA 1
ATOM 3539 C C . GLU B 1 203 ? 7.812 19.562 16.844 1 77.81 203 GLU B C 1
ATOM 3541 O O . GLU B 1 203 ? 6.793 19.156 17.391 1 77.81 203 GLU B O 1
ATOM 3546 N N . PHE B 1 204 ? 8.586 18.891 15.914 1 82.56 204 PHE B N 1
ATOM 3547 C CA . PHE B 1 204 ? 8.016 17.641 15.414 1 82.56 204 PHE B CA 1
ATOM 3548 C C . PHE B 1 204 ? 8.812 16.438 15.906 1 82.56 204 PHE B C 1
ATOM 3550 O O . PHE B 1 204 ? 8.438 15.297 15.656 1 82.56 204 PHE B O 1
ATOM 3557 N N . ARG B 1 205 ? 9.852 16.719 16.625 1 88.81 205 ARG B N 1
ATOM 3558 C CA . ARG B 1 205 ? 10.695 15.625 17.094 1 88.81 205 ARG B CA 1
ATOM 3559 C C . ARG B 1 205 ? 10.023 14.859 18.219 1 88.81 205 ARG B C 1
ATOM 3561 O O . ARG B 1 205 ? 9.539 15.461 19.188 1 88.81 205 ARG B O 1
ATOM 3568 N N . LYS B 1 206 ? 9.797 13.594 18.047 1 88.38 206 LYS B N 1
ATOM 3569 C CA . LYS B 1 206 ? 9.18 12.742 19.062 1 88.38 206 LYS B CA 1
ATOM 3570 C C . LYS B 1 206 ? 9.547 11.281 18.859 1 88.38 206 LYS B C 1
ATOM 3572 O O . LYS B 1 206 ? 10 10.898 17.781 1 88.38 206 LYS B O 1
ATOM 3577 N N . LYS B 1 207 ? 9.406 10.562 19.938 1 92.88 207 LYS B N 1
ATOM 3578 C CA . LYS B 1 207 ? 9.562 9.117 19.844 1 92.88 207 LYS B CA 1
ATOM 3579 C C . LYS B 1 207 ? 8.211 8.422 19.688 1 92.88 207 LYS B C 1
ATOM 3581 O O . LYS B 1 207 ? 7.215 8.859 20.266 1 92.88 207 LYS B O 1
ATOM 3586 N N . VAL B 1 208 ? 8.227 7.426 18.891 1 93.5 208 VAL B N 1
ATOM 3587 C CA . VAL B 1 208 ? 6.996 6.684 18.672 1 93.5 208 VAL B CA 1
ATOM 3588 C C . VAL B 1 208 ? 7.254 5.188 18.844 1 93.5 208 VAL B C 1
ATOM 3590 O O . VAL B 1 208 ? 8.383 4.727 18.672 1 93.5 208 VAL B O 1
ATOM 3593 N N . ASN B 1 209 ? 6.207 4.48 19.219 1 96.06 209 ASN B N 1
ATOM 3594 C CA . ASN B 1 209 ? 6.281 3.023 19.266 1 96.06 209 ASN B CA 1
ATOM 3595 C C . ASN B 1 209 ? 6.082 2.418 17.875 1 96.06 209 ASN B C 1
ATOM 3597 O O . ASN B 1 209 ? 5.199 2.842 17.125 1 96.06 209 ASN B O 1
ATOM 3601 N N . ILE B 1 210 ? 6.953 1.457 17.594 1 97.75 210 ILE B N 1
ATOM 3602 C CA . ILE B 1 210 ? 6.887 0.906 16.25 1 97.75 210 ILE B CA 1
ATOM 3603 C C . ILE B 1 210 ? 6.855 -0.619 16.312 1 97.75 210 ILE B C 1
ATOM 3605 O O . ILE B 1 210 ? 7.18 -1.209 17.344 1 97.75 210 ILE B O 1
ATOM 3609 N N . LEU B 1 211 ? 6.336 -1.267 15.305 1 98.31 211 LEU B N 1
ATOM 3610 C CA . LEU B 1 211 ? 6.438 -2.688 14.992 1 98.31 211 LEU B CA 1
ATOM 3611 C C . LEU B 1 211 ? 7.152 -2.904 13.664 1 98.31 211 LEU B C 1
ATOM 3613 O O . LEU B 1 211 ? 6.805 -2.277 12.656 1 98.31 211 LEU B O 1
ATOM 3617 N N . CYS B 1 212 ? 8.195 -3.701 13.695 1 98.25 212 CYS B N 1
ATOM 3618 C CA . CYS B 1 212 ? 9.008 -3.93 12.508 1 98.25 212 CYS B CA 1
ATOM 3619 C C . CYS B 1 212 ? 8.438 -5.062 11.664 1 98.25 212 CYS B C 1
ATOM 3621 O O . CYS B 1 212 ? 8.172 -6.152 12.18 1 98.25 212 CYS B O 1
ATOM 3623 N N . ASN B 1 213 ? 8.281 -4.848 10.359 1 97.38 213 ASN B N 1
ATOM 3624 C CA . ASN B 1 213 ? 7.73 -5.855 9.461 1 97.38 213 ASN B CA 1
ATOM 3625 C C . ASN B 1 213 ? 8.766 -6.918 9.109 1 97.38 213 ASN B C 1
ATOM 3627 O O . ASN B 1 213 ? 8.422 -7.977 8.586 1 97.38 213 ASN B O 1
ATOM 3631 N N . GLU B 1 214 ? 10.031 -6.598 9.43 1 96.94 214 GLU B N 1
ATOM 3632 C CA . GLU B 1 214 ? 11.102 -7.527 9.102 1 96.94 214 GLU B CA 1
ATOM 3633 C C . GLU B 1 214 ? 11.344 -8.523 10.234 1 96.94 214 GLU B C 1
ATOM 3635 O O . GLU B 1 214 ? 11.25 -9.734 10.023 1 96.94 214 GLU B O 1
ATOM 3640 N N . CYS B 1 215 ? 11.57 -8.039 11.414 1 97.12 215 CYS B N 1
ATOM 3641 C CA . CYS B 1 215 ? 11.953 -8.93 12.508 1 97.12 215 CYS B CA 1
ATOM 3642 C C . CYS B 1 215 ? 10.797 -9.117 13.484 1 97.12 215 CYS B C 1
ATOM 3644 O O . CYS B 1 215 ? 10.883 -9.93 14.406 1 97.12 215 CYS B O 1
ATOM 3646 N N . LEU B 1 216 ? 9.727 -8.375 13.375 1 96.75 216 LEU B N 1
ATOM 3647 C CA . LEU B 1 216 ? 8.477 -8.5 14.117 1 96.75 216 LEU B CA 1
ATOM 3648 C C . LEU B 1 216 ? 8.656 -8.047 15.562 1 96.75 216 LEU B C 1
ATOM 3650 O O . LEU B 1 216 ? 7.789 -8.297 16.406 1 96.75 216 LEU B O 1
ATOM 3654 N N . ASN B 1 217 ? 9.734 -7.348 15.812 1 97 217 ASN B N 1
ATOM 3655 C CA . ASN B 1 217 ? 9.938 -6.809 17.156 1 97 217 ASN B CA 1
ATOM 3656 C C . ASN B 1 217 ? 9.25 -5.461 17.328 1 97 217 ASN B C 1
ATOM 3658 O O . ASN B 1 217 ? 9.156 -4.676 16.391 1 97 217 ASN B O 1
ATOM 3662 N N . LYS B 1 218 ? 8.773 -5.273 18.562 1 97 218 LYS B N 1
ATOM 3663 C CA . LYS B 1 218 ? 8.281 -3.959 18.953 1 97 218 LYS B CA 1
ATOM 3664 C C . LYS B 1 218 ? 9.398 -3.125 19.594 1 97 218 LYS B C 1
ATOM 3666 O O . LYS B 1 218 ? 10.336 -3.672 20.172 1 97 218 LYS B O 1
ATOM 3671 N N . GLY B 1 219 ? 9.344 -1.844 19.406 1 96.44 219 GLY B N 1
ATOM 3672 C CA . GLY B 1 219 ? 10.328 -0.951 19.984 1 96.44 219 GLY B CA 1
ATOM 3673 C C . GLY B 1 219 ? 9.961 0.515 19.844 1 96.44 219 GLY B C 1
ATOM 3674 O O . GLY B 1 219 ? 8.82 0.85 19.516 1 96.44 219 GLY B O 1
ATOM 3675 N N . GLU B 1 220 ? 10.883 1.335 20.188 1 97.25 220 GLU B N 1
ATOM 3676 C CA . GLU B 1 220 ? 10.734 2.783 20.078 1 97.25 220 GLU B CA 1
ATOM 3677 C C . GLU B 1 220 ? 11.695 3.354 19.031 1 97.25 220 GLU B C 1
ATOM 3679 O O . GLU B 1 220 ? 12.828 2.879 18.906 1 97.25 220 GLU B O 1
ATOM 3684 N N . ALA B 1 221 ? 11.227 4.301 18.297 1 97.25 221 ALA B N 1
ATOM 3685 C CA . ALA B 1 221 ? 12.062 4.957 17.297 1 97.25 221 ALA B CA 1
ATOM 3686 C C . ALA B 1 221 ? 11.758 6.449 17.219 1 97.25 221 ALA B C 1
ATOM 3688 O O . ALA B 1 221 ? 10.695 6.895 17.656 1 97.25 221 ALA B O 1
ATOM 3689 N N . ASP B 1 222 ? 12.742 7.199 16.75 1 95.38 222 ASP B N 1
ATOM 3690 C CA . ASP B 1 222 ? 12.492 8.602 16.422 1 95.38 222 ASP B CA 1
ATOM 3691 C C . ASP B 1 222 ? 11.594 8.727 15.203 1 95.38 222 ASP B C 1
ATOM 3693 O O . ASP B 1 222 ? 11.836 8.086 14.172 1 95.38 222 ASP B O 1
ATOM 3697 N N . PHE B 1 223 ? 10.625 9.539 15.414 1 93.75 223 PHE B N 1
ATOM 3698 C CA . PHE B 1 223 ? 9.758 9.773 14.266 1 93.75 223 PHE B CA 1
ATOM 3699 C C . PHE B 1 223 ? 10.477 10.594 13.203 1 93.75 223 PHE B C 1
ATOM 3701 O O . PHE B 1 223 ? 11.125 11.594 13.516 1 93.75 223 PHE B O 1
ATOM 3708 N N . HIS B 1 224 ? 10.375 10.164 11.969 1 93.69 224 HIS B N 1
ATOM 3709 C CA . HIS B 1 224 ? 10.828 10.914 10.797 1 93.69 224 HIS B CA 1
ATOM 3710 C C . HIS B 1 224 ? 9.93 10.641 9.594 1 93.69 224 HIS B C 1
ATOM 3712 O O . HIS B 1 224 ? 9.469 9.516 9.391 1 93.69 224 HIS B O 1
ATOM 3718 N N . VAL B 1 225 ? 9.82 11.656 8.773 1 89.62 225 VAL B N 1
ATOM 3719 C CA . VAL B 1 225 ? 8.906 11.555 7.637 1 89.62 225 VAL B CA 1
ATOM 3720 C C . VAL B 1 225 ? 9.438 10.523 6.641 1 89.62 225 VAL B C 1
ATOM 3722 O O . VAL B 1 225 ? 8.664 9.922 5.898 1 89.62 225 VAL B O 1
ATOM 3725 N N . PHE B 1 226 ? 10.711 10.258 6.691 1 91.25 226 PHE B N 1
ATOM 3726 C CA . PHE B 1 226 ? 11.297 9.312 5.742 1 91.25 226 PHE B CA 1
ATOM 3727 C C . PHE B 1 226 ? 11.203 7.887 6.27 1 91.25 226 PHE B C 1
ATOM 3729 O O . PHE B 1 226 ? 11.367 6.93 5.512 1 91.25 226 PHE B O 1
ATOM 3736 N N . GLY B 1 227 ? 10.969 7.762 7.504 1 93.38 227 GLY B N 1
ATOM 3737 C CA . GLY B 1 227 ? 10.875 6.422 8.07 1 93.38 227 GLY B CA 1
ATOM 3738 C C . GLY B 1 227 ? 11.336 6.348 9.508 1 93.38 227 GLY B C 1
ATOM 3739 O O . GLY B 1 227 ? 11.945 7.289 10.023 1 93.38 227 GLY B O 1
ATOM 3740 N N . MET B 1 228 ? 10.953 5.281 10.156 1 96.56 228 MET B N 1
ATOM 3741 C CA . MET B 1 228 ? 11.352 4.977 11.523 1 96.56 228 MET B CA 1
ATOM 3742 C C . MET B 1 228 ? 12.211 3.717 11.578 1 96.56 228 MET B C 1
ATOM 3744 O O . MET B 1 228 ? 11.773 2.648 11.148 1 96.56 228 MET B O 1
ATOM 3748 N N . LYS B 1 229 ? 13.438 3.846 12.102 1 97.56 229 LYS B N 1
ATOM 3749 C CA . LYS B 1 229 ? 14.414 2.766 12.047 1 97.56 229 LYS B CA 1
ATOM 3750 C C . LYS B 1 229 ? 14.234 1.805 13.219 1 97.56 229 LYS B C 1
ATOM 3752 O O . LYS B 1 229 ? 14.133 2.234 14.375 1 97.56 229 LYS B O 1
ATOM 3757 N N . CYS B 1 230 ? 14.148 0.51 12.859 1 98 230 CYS B N 1
ATOM 3758 C CA . CYS B 1 230 ? 14.094 -0.521 13.883 1 98 230 CYS B CA 1
ATOM 3759 C C . CYS B 1 230 ? 15.43 -0.662 14.602 1 98 230 CYS B C 1
ATOM 3761 O O . CYS B 1 230 ? 16.469 -0.825 13.953 1 98 230 CYS B O 1
ATOM 3763 N N . SER B 1 231 ? 15.367 -0.682 15.891 1 96.75 231 SER B N 1
ATOM 3764 C CA . SER B 1 231 ? 16.594 -0.765 16.672 1 96.75 231 SER B CA 1
ATOM 3765 C C . SER B 1 231 ? 17.156 -2.186 16.672 1 96.75 231 SER B C 1
ATOM 3767 O O . SER B 1 231 ? 18.344 -2.393 16.953 1 96.75 231 SER B O 1
ATOM 3769 N N . ASN B 1 232 ? 16.281 -3.145 16.391 1 97.38 232 ASN B N 1
ATOM 3770 C CA . ASN B 1 232 ? 16.703 -4.543 16.438 1 97.38 232 ASN B CA 1
ATOM 3771 C C . ASN B 1 232 ? 17.406 -4.961 15.156 1 97.38 232 ASN B C 1
ATOM 3773 O O . ASN B 1 232 ? 18.484 -5.535 15.195 1 97.38 232 ASN B O 1
ATOM 3777 N N . CYS B 1 233 ? 16.891 -4.633 13.984 1 97.06 233 CYS B N 1
ATOM 3778 C CA . CYS B 1 233 ? 17.469 -5.121 12.742 1 97.06 233 CYS B CA 1
ATOM 3779 C C . CYS B 1 233 ? 17.891 -3.963 11.852 1 97.06 233 CYS B C 1
ATOM 3781 O O . CYS B 1 233 ? 18.375 -4.176 10.734 1 97.06 233 CYS B O 1
ATOM 3783 N N . ALA B 1 234 ? 17.609 -2.73 12.219 1 96.44 234 ALA B N 1
ATOM 3784 C CA . ALA B 1 234 ? 18.047 -1.498 11.562 1 96.44 234 ALA B CA 1
ATOM 3785 C C . ALA B 1 234 ? 17.234 -1.244 10.289 1 96.44 234 ALA B C 1
ATOM 3787 O O . ALA B 1 234 ? 17.609 -0.393 9.477 1 96.44 234 ALA B O 1
ATOM 3788 N N . SER B 1 235 ? 16.156 -1.99 10.102 1 97.19 235 SER B N 1
ATOM 3789 C CA . SER B 1 235 ? 15.305 -1.789 8.93 1 97.19 235 SER B CA 1
ATOM 3790 C C . SER B 1 235 ? 14.375 -0.593 9.117 1 97.19 235 SER B C 1
ATOM 3792 O O . SER B 1 235 ? 14.016 -0.252 10.25 1 97.19 235 SER B O 1
ATOM 3794 N N . TYR B 1 236 ? 13.961 0.06 8.023 1 97.19 236 TYR B N 1
ATOM 3795 C CA . TYR B 1 236 ? 12.992 1.151 8.055 1 97.19 236 TYR B CA 1
ATOM 3796 C C . TYR B 1 236 ? 11.594 0.649 7.715 1 97.19 236 TYR B C 1
ATOM 3798 O O . TYR B 1 236 ? 10.648 1.44 7.602 1 97.19 236 TYR B O 1
ATOM 3806 N N . ASN B 1 237 ? 11.438 -0.719 7.5 1 97.44 237 ASN B N 1
ATOM 3807 C CA . ASN B 1 237 ? 10.148 -1.345 7.254 1 97.44 237 ASN B CA 1
ATOM 3808 C C . ASN B 1 237 ? 9.352 -1.522 8.547 1 97.44 237 ASN B C 1
ATOM 3810 O O . ASN B 1 237 ? 9.211 -2.643 9.039 1 97.44 237 ASN B O 1
ATOM 3814 N N . THR B 1 238 ? 8.852 -0.347 9.086 1 97.88 238 THR B N 1
ATOM 3815 C CA . THR B 1 238 ? 8.18 -0.342 10.383 1 97.88 238 THR B CA 1
ATOM 3816 C C . THR B 1 238 ? 6.848 0.401 10.297 1 97.88 238 THR B C 1
ATOM 3818 O O . THR B 1 238 ? 6.582 1.104 9.32 1 97.88 238 THR B O 1
ATOM 3821 N N . LYS B 1 239 ? 5.996 0.11 11.203 1 97.19 239 LYS B N 1
ATOM 3822 C CA . LYS B 1 239 ? 4.746 0.844 11.352 1 97.19 239 LYS B CA 1
ATOM 3823 C C . LYS B 1 239 ? 4.551 1.31 12.789 1 97.19 239 LYS B C 1
ATOM 3825 O O . LYS B 1 239 ? 5.125 0.731 13.719 1 97.19 239 LYS B O 1
ATOM 3830 N N . GLN B 1 240 ? 3.805 2.398 12.914 1 95.12 240 GLN B N 1
ATOM 3831 C CA . GLN B 1 240 ? 3.504 2.889 14.25 1 95.12 240 GLN B CA 1
ATOM 3832 C C . GLN B 1 240 ? 2.441 2.027 14.93 1 95.12 240 GLN B C 1
ATOM 3834 O O . GLN B 1 240 ? 1.504 1.563 14.273 1 95.12 240 GLN B O 1
ATOM 3839 N N . ILE B 1 241 ? 2.619 1.885 16.359 1 94.69 241 ILE B N 1
ATOM 3840 C CA . ILE B 1 241 ? 1.626 1.104 17.094 1 94.69 241 ILE B CA 1
ATOM 3841 C C . ILE B 1 241 ? 1.188 1.861 18.344 1 94.69 241 ILE B C 1
ATOM 3843 O O . ILE B 1 241 ? 1.933 2.699 18.859 1 94.69 241 ILE B O 1
#

Secondary structure (DSSP, 8-state):
---SS---SEEEE-TTT--EESSHHHHHHHHTTTTS-S-SS--GGG--EEEETTT--EEETT-SB-S-TTT--BS-SSEEETTTTEEE--TTS-EEEETTTTEEEES-GGG-EEETTTTEEE-SS----TTTTSSB-TTT--BSTT-SS-EEE-TTS-EEEHHHHHHHHHTT--B-TTT--BSS---HHHHHHHHHHSPPPGGG--EEEEEETTT--EEEEE--TT----TTT--S-EEE-/---SS---SEEEE-TTT--EESSHHHHHHHHTTTTS-S-SS--GGG--EEEETTT--EEETT-SB-S-TTT--BS-SSEEETTTTEEE--TTS-EEEETTTTEEEES-GGG-EEETTTTEEE-SS----TTTTSSB-TTT--BSTT-SS-EEE-TTS-EEEHHHHHHHHHTT--B-TTT--BSS---HHHHHHHHHHSPPPGGG--EEEEEETTT--EEEEE--TT----TTT--S-EEE-

Solvent-accessible surface area (backbone atoms only — not comparable to full-atom values): 27316 Å² total; per-residue (Å²): 108,55,43,96,88,36,37,19,38,40,29,36,30,36,64,85,64,67,44,75,27,60,39,65,65,56,41,36,68,44,11,71,76,63,75,67,29,94,54,60,68,69,59,50,70,61,44,57,37,26,28,34,66,86,78,60,50,72,43,59,34,80,54,60,46,44,83,48,89,90,68,57,45,55,25,24,74,67,36,72,36,67,58,58,63,46,40,24,51,46,80,86,59,47,65,37,73,37,80,84,63,67,43,70,42,85,42,59,62,88,64,42,39,74,35,80,55,24,56,33,74,32,51,82,84,68,66,83,33,79,42,42,40,50,35,50,17,82,82,80,61,47,58,46,66,82,40,91,62,62,73,34,71,37,78,83,31,57,49,29,39,40,66,55,52,51,50,34,49,74,69,72,44,53,49,39,94,55,43,50,31,59,55,60,91,72,64,55,67,59,52,52,51,53,47,69,74,53,65,70,56,75,83,50,58,44,75,39,42,31,38,25,44,75,81,67,48,73,49,67,24,57,57,46,96,89,42,35,49,34,82,87,80,58,43,54,57,49,32,40,104,108,55,43,96,89,36,37,18,38,40,28,35,30,37,64,85,62,66,45,75,28,60,39,65,66,55,42,36,68,43,10,74,74,63,76,67,30,93,53,59,68,69,58,50,68,61,45,58,37,25,29,34,64,84,80,62,50,72,41,58,35,80,53,60,47,44,84,48,87,90,67,57,44,56,26,25,74,68,34,72,36,67,60,58,60,47,41,23,52,46,83,86,60,47,65,36,74,36,82,82,61,68,43,70,42,83,42,59,62,88,63,43,40,74,35,79,57,26,57,32,74,33,51,80,84,67,66,83,34,78,41,43,39,49,35,51,16,80,82,80,60,47,58,48,66,81,41,90,62,61,72,35,72,38,78,83,31,58,51,30,39,40,67,52,50,52,50,35,49,74,70,72,42,54,50,38,93,56,44,51,31,58,53,59,90,74,65,55,66,58,53,50,50,53,47,69,74,53,64,68,55,76,82,51,58,47,75,39,41,31,39,26,44,76,80,66,47,72,48,66,23,56,56,47,96,90,42,34,50,34,83,86,80,57,44,53,58,48,31,40,104